Protein AF-A0A178GDH6-F1 (afdb_monomer)

Foldseek 3Di:
DQQVVVLVVQCVQPVPDPFFPDWADDPSAWTWTWGHDQVATWIWTQGPQRWTKIAGPDVVNVVLLCVVLVHDDDNIGTQDGPLDGPDDSFDDPDSPDSNRVVVRVVCSSCVCVPPPVNVVVSVVVVVVVVVVVVLVVLLVVLLVVVCVLPVQAEDDLVRLLVCCQVVVAAEFEDDLQLLCLQQHQQHDPFAHHDPVLNVLSLCLQADAPRHAYAYADCPVVDPVSSVRRSVRVVRNSVSRNYNHHYHNCLQALVVCVVQPVVSLVSLCSRAAQFEEEEEEEDPDPPDCPQPSNVRHNYYHYDHAHRGNRLVCLVVSLVVVVPDPRGQEYEYAYGSSLSSSSVVCVVVVHRYYDNHNNRQSCCCNPVVDDGPVPDDD

Mean predicted aligned error: 9.51 Å

Secondary structure (DSSP, 8-state):
--HHHHHHHHHHHHTTSTTEEEEEEETTTEEEEEEEETTEEEEEEEETT--EEEEESSHHHHHHHHHHHT----SEEEEEETTEES-SS---S--S-HHHHHHHHHHHHHHGGGSHHHHHHHHHHHHHHHHHHHHHHHHHHHHHHHHHHHTTTBPPHHHHHHHHHHTT--EEE--HHHHHHHH-TT-BTTB---HHHHHHHHHHHH--SS-EEEE----TT-HHHHHHHHHHHHHHGGG---SSBEEGGGGSHHHHHHHTHHHHHHHHHHSTT-EEEEEEETT-S--TTSGGGTT-SEEEEEEE-SS-GGGGHHHHHHHHHT--S-SEEEEE-HHHHHHHHHHHHHTT--EEE-TTHHHHHHHHHH-PPPGGGS--

Nearest PDB structures (foldseek):
  4pfx-assembly1_A  TM=8.414E-01  e=1.082E-17  Streptococcus parasanguinis FW213
  5v4a-assembly1_B  TM=9.042E-01  e=2.012E-16  Streptococcus sanguinis SK36
  4phs-assembly1_A  TM=8.374E-01  e=4.401E-17  Streptococcus parasanguinis FW213
  3o1h-assembly1_B  TM=3.638E-01  e=5.618E-02  Vibrio parahaemolyticus
  7jj8-assembly4_D  TM=2.159E-01  e=6.695E-02  Streptococcus pneumoniae R6

Radius of gyration: 34.34 Å; Cα contacts (8 Å, |Δi|>4): 613; chains: 1; bounding box: 70×34×91 Å

Solvent-accessible surface area (backbone atoms only — not comparable to full-atom values): 20374 Å² total; per-residue (Å²): 92,56,60,71,60,49,37,52,52,49,38,76,72,44,53,84,42,96,41,38,76,48,62,48,74,47,94,89,60,28,31,33,39,33,36,49,54,93,80,39,32,34,29,44,34,32,32,49,83,66,30,34,26,45,32,48,73,42,66,68,30,44,53,52,50,28,62,73,61,73,49,92,77,60,62,67,34,74,40,32,46,92,83,38,71,70,52,86,84,63,79,79,91,57,70,85,46,70,68,58,36,51,51,48,51,51,52,60,73,46,52,61,66,74,35,68,71,50,46,51,53,54,50,50,54,53,51,52,50,51,52,50,55,51,52,52,49,52,47,48,54,45,51,50,52,47,48,68,74,34,65,93,30,55,37,51,57,67,55,28,52,50,46,37,46,80,66,61,42,24,29,27,48,33,54,72,51,36,49,34,29,46,69,43,84,72,18,38,103,51,32,68,53,48,73,66,59,17,50,51,48,38,46,58,40,33,54,80,76,76,60,41,40,16,39,61,70,79,51,84,86,39,70,67,44,61,64,42,44,72,69,45,46,85,64,46,55,86,34,60,57,49,79,52,29,28,32,37,44,62,30,34,44,65,38,39,73,76,46,42,69,58,46,54,51,54,56,36,65,64,41,54,70,30,30,32,34,42,35,31,24,58,92,51,87,84,54,68,88,41,79,78,47,70,52,44,65,45,79,47,80,46,76,44,52,71,52,46,40,55,83,46,45,70,62,51,49,52,56,57,70,70,57,75,89,62,63,36,36,42,24,35,44,65,61,39,18,26,52,49,16,52,53,36,40,75,70,78,36,43,14,35,37,42,56,49,34,69,42,17,48,36,24,70,78,65,70,42,70,52,61,88,77,50,86,132

pLDDT: mean 93.4, std 6.32, range [63.69, 98.88]

Structure (mmCIF, N/CA/C/O backbone):
data_AF-A0A178GDH6-F1
#
_entry.id   AF-A0A178GDH6-F1
#
loop_
_atom_site.group_PDB
_atom_site.id
_atom_site.type_symbol
_atom_site.label_atom_id
_atom_site.label_alt_id
_atom_site.label_comp_id
_atom_site.label_asym_id
_atom_site.label_entity_id
_atom_site.label_seq_id
_atom_site.pdbx_PDB_ins_code
_atom_site.Cartn_x
_atom_site.Cartn_y
_atom_site.Cartn_z
_atom_site.occupancy
_atom_site.B_iso_or_equiv
_atom_site.auth_seq_id
_atom_site.auth_comp_id
_atom_site.auth_asym_id
_atom_site.auth_atom_id
_atom_site.pdbx_PDB_model_num
ATOM 1 N N . MET A 1 1 ? 43.695 10.644 -51.917 1.00 83.19 1 MET A N 1
ATOM 2 C CA . MET A 1 1 ? 42.516 11.475 -52.268 1.00 83.19 1 MET A CA 1
ATOM 3 C C . MET A 1 1 ? 42.213 12.317 -51.049 1.00 83.19 1 MET A C 1
ATOM 5 O O . MET A 1 1 ? 42.204 11.737 -49.969 1.00 83.19 1 MET A O 1
ATOM 9 N N . LYS A 1 2 ? 42.052 13.639 -51.182 1.00 92.00 2 LYS A N 1
ATOM 10 C CA . LYS A 1 2 ? 41.842 14.500 -50.004 1.00 92.00 2 LYS A CA 1
ATOM 11 C C . LYS A 1 2 ? 40.529 14.129 -49.306 1.00 92.00 2 LYS A C 1
ATOM 13 O O . LYS A 1 2 ? 39.570 13.761 -49.988 1.00 92.00 2 LYS A O 1
ATOM 18 N N . LEU A 1 3 ? 40.452 14.264 -47.979 1.00 90.62 3 LEU A N 1
ATOM 19 C CA . LEU A 1 3 ? 39.237 13.917 -47.217 1.00 90.62 3 LEU A CA 1
ATOM 20 C C . LEU A 1 3 ? 37.963 14.591 -47.744 1.00 90.62 3 LEU A C 1
ATOM 22 O O . LEU A 1 3 ? 36.940 13.929 -47.869 1.00 90.62 3 LEU A O 1
ATOM 26 N N . ASN A 1 4 ? 38.022 15.870 -48.122 1.00 91.25 4 ASN A N 1
ATOM 27 C CA . ASN A 1 4 ? 36.855 16.588 -48.654 1.00 91.25 4 ASN A CA 1
ATOM 28 C C . ASN A 1 4 ? 36.371 16.029 -50.004 1.00 91.25 4 ASN A C 1
ATOM 30 O O . ASN A 1 4 ? 35.171 15.978 -50.267 1.00 91.25 4 ASN A O 1
ATOM 34 N N . GLU A 1 5 ? 37.295 15.587 -50.861 1.00 92.75 5 GLU A N 1
ATOM 35 C CA . GLU A 1 5 ? 36.959 14.950 -52.142 1.00 92.75 5 GLU A CA 1
ATOM 36 C C . GLU A 1 5 ? 36.322 13.577 -51.905 1.00 92.75 5 GLU A C 1
ATOM 38 O O . GLU A 1 5 ? 35.316 13.238 -52.526 1.00 92.75 5 GLU A O 1
ATOM 43 N N . MET A 1 6 ? 36.870 12.818 -50.953 1.00 94.00 6 MET A N 1
ATOM 44 C CA . MET A 1 6 ? 36.347 11.520 -50.532 1.00 94.00 6 MET A CA 1
ATOM 45 C C . MET A 1 6 ? 34.960 11.631 -49.913 1.00 94.00 6 MET A C 1
ATOM 47 O O . MET A 1 6 ? 34.071 10.863 -50.264 1.00 94.00 6 MET A O 1
ATOM 51 N N . HIS A 1 7 ? 34.760 12.609 -49.032 1.00 95.31 7 HIS A N 1
ATOM 52 C CA . HIS A 1 7 ? 33.477 12.879 -48.399 1.00 95.31 7 HIS A CA 1
ATOM 53 C C . HIS A 1 7 ? 32.418 13.184 -49.448 1.00 95.31 7 HIS A C 1
ATOM 55 O O . HIS A 1 7 ? 31.399 12.503 -49.484 1.00 95.31 7 HIS A O 1
ATOM 61 N N . ARG A 1 8 ? 32.704 14.101 -50.380 1.00 94.12 8 ARG A N 1
ATOM 62 C CA . ARG A 1 8 ? 31.786 14.428 -51.476 1.00 94.12 8 ARG A CA 1
ATOM 63 C C . ARG A 1 8 ? 31.473 13.213 -52.354 1.00 94.12 8 ARG A C 1
ATOM 65 O O . ARG A 1 8 ? 30.314 13.019 -52.716 1.00 94.12 8 ARG A O 1
ATOM 72 N N . LEU A 1 9 ? 32.477 12.395 -52.683 1.00 94.81 9 LEU A N 1
ATOM 73 C CA . LEU A 1 9 ? 32.305 11.176 -53.478 1.00 94.81 9 LEU A CA 1
ATOM 74 C C . LEU A 1 9 ? 31.384 10.169 -52.775 1.00 94.81 9 LEU A C 1
ATOM 76 O O . LEU A 1 9 ? 30.408 9.715 -53.372 1.00 94.81 9 LEU A O 1
ATOM 80 N N . LEU A 1 10 ? 31.681 9.826 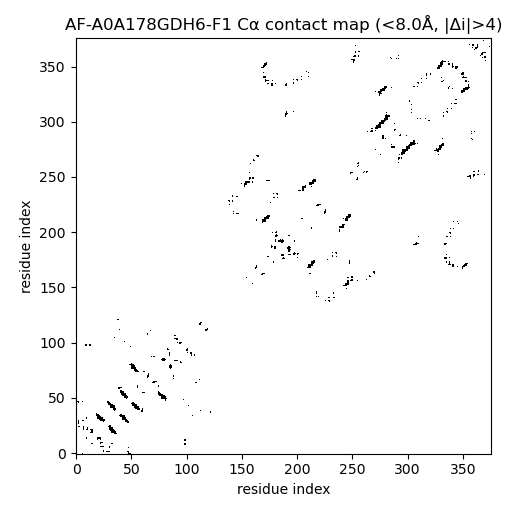-51.520 1.00 94.81 10 LEU A N 1
ATOM 81 C CA . LEU A 1 10 ? 30.911 8.843 -50.756 1.00 94.81 10 LEU A CA 1
ATOM 82 C C . LEU A 1 10 ? 29.506 9.360 -50.446 1.00 94.81 10 LEU A C 1
ATOM 84 O O . LEU A 1 10 ? 28.534 8.629 -50.607 1.00 94.81 10 LEU A O 1
ATOM 88 N N . GLN A 1 11 ? 29.372 10.633 -50.079 1.00 94.75 11 GLN A N 1
ATOM 89 C CA . GLN A 1 11 ? 28.084 11.243 -49.773 1.00 94.75 11 GLN A CA 1
ATOM 90 C C . GLN A 1 11 ? 27.156 11.248 -50.995 1.00 94.75 11 GLN A C 1
ATOM 92 O O . GLN A 1 11 ? 25.987 10.891 -50.874 1.00 94.75 11 GLN A O 1
ATOM 97 N N . LEU A 1 12 ? 27.664 11.605 -52.180 1.00 94.50 12 LEU A N 1
ATOM 98 C CA . LEU A 1 12 ? 26.853 11.671 -53.399 1.00 94.50 12 LEU A CA 1
ATOM 99 C C . LEU A 1 12 ? 26.368 10.290 -53.867 1.00 94.50 12 LEU A C 1
ATOM 101 O O . LEU A 1 12 ? 25.270 10.190 -54.414 1.00 94.50 12 LEU A O 1
ATOM 105 N N . ASN A 1 13 ? 27.168 9.244 -53.643 1.00 94.56 13 ASN A N 1
ATOM 106 C CA . ASN A 1 13 ? 26.881 7.899 -54.143 1.00 94.56 13 ASN A CA 1
ATOM 107 C C . ASN A 1 13 ? 26.183 6.980 -53.131 1.00 94.56 13 ASN A C 1
ATOM 109 O O . ASN A 1 13 ? 25.412 6.125 -53.557 1.00 94.56 13 ASN A O 1
ATOM 113 N N . LEU A 1 14 ? 26.441 7.134 -51.828 1.00 92.94 14 LEU A N 1
ATOM 114 C CA . LEU A 1 14 ? 25.989 6.185 -50.801 1.00 92.94 14 LEU A CA 1
ATOM 115 C C . LEU A 1 14 ? 24.865 6.725 -49.913 1.00 92.94 14 LEU A C 1
ATOM 117 O O . LEU A 1 14 ? 24.051 5.946 -49.438 1.00 92.94 14 LEU A O 1
ATOM 121 N N . LEU A 1 15 ? 24.760 8.042 -49.690 1.00 90.12 15 LEU A N 1
ATOM 122 C CA . LEU A 1 15 ? 23.808 8.593 -48.706 1.00 90.12 15 LEU A CA 1
ATOM 123 C C . LEU A 1 15 ? 22.332 8.287 -49.030 1.00 90.12 15 LEU A C 1
ATOM 125 O O . LEU A 1 15 ? 21.486 8.336 -48.147 1.00 90.12 15 LEU A O 1
ATOM 129 N N . LYS A 1 16 ? 22.012 7.989 -50.294 1.00 87.31 16 LYS A N 1
ATOM 130 C CA . LYS A 1 16 ? 20.648 7.645 -50.730 1.00 87.31 16 LYS A CA 1
ATOM 131 C C . LYS A 1 16 ? 20.284 6.173 -50.503 1.00 87.31 16 LYS A C 1
ATOM 133 O O . LYS A 1 16 ? 19.148 5.793 -50.774 1.00 87.31 16 LYS A O 1
ATOM 138 N N . GLU A 1 17 ? 21.225 5.341 -50.068 1.00 88.38 17 GLU A N 1
ATOM 139 C CA . GLU A 1 17 ? 20.984 3.919 -49.833 1.00 88.38 17 GLU A CA 1
ATOM 140 C C . GLU A 1 17 ? 20.248 3.687 -48.504 1.00 88.38 17 GLU A C 1
ATOM 142 O O . GLU A 1 17 ? 20.480 4.379 -47.516 1.00 88.38 17 GLU A O 1
ATOM 147 N N . GLN A 1 18 ? 19.360 2.686 -48.474 1.00 80.25 18 GLN A N 1
ATOM 148 C CA . GLN A 1 18 ? 18.352 2.479 -47.420 1.00 80.25 18 GLN A CA 1
ATOM 149 C C . GLN A 1 18 ? 18.915 2.360 -45.991 1.00 80.25 18 GLN A C 1
ATOM 151 O O . GLN A 1 18 ? 18.215 2.677 -45.032 1.00 80.25 18 GLN A O 1
ATOM 156 N N . PHE A 1 19 ? 20.154 1.888 -45.837 1.00 87.00 19 PHE A N 1
ATOM 157 C CA . PHE A 1 19 ? 20.763 1.596 -44.534 1.00 87.00 19 PHE A CA 1
ATOM 158 C C . PHE A 1 19 ? 21.850 2.596 -44.137 1.00 87.00 19 PHE A C 1
ATOM 160 O O . PHE A 1 19 ? 22.451 2.443 -43.075 1.00 87.00 19 PHE A O 1
ATOM 167 N N . ILE A 1 20 ? 22.120 3.606 -44.968 1.00 91.75 20 ILE A N 1
ATOM 168 C CA . ILE A 1 20 ? 23.120 4.632 -44.677 1.00 91.75 20 ILE A CA 1
ATOM 169 C C . ILE A 1 20 ? 22.462 5.750 -43.872 1.00 91.75 20 ILE A C 1
ATOM 171 O O . ILE A 1 20 ? 21.622 6.488 -44.373 1.00 91.75 20 ILE A O 1
ATOM 175 N N . GLU A 1 21 ? 22.861 5.889 -42.609 1.00 92.62 21 GLU A N 1
ATOM 176 C CA . GLU A 1 21 ? 22.340 6.933 -41.722 1.00 92.62 21 GLU A CA 1
ATOM 177 C C . GLU A 1 21 ? 23.037 8.274 -41.990 1.00 92.62 21 GLU A C 1
ATOM 179 O O . GLU A 1 21 ? 22.385 9.316 -42.053 1.00 92.62 21 GLU A O 1
ATOM 184 N N . LYS A 1 22 ? 24.374 8.258 -42.129 1.00 93.75 22 LYS A N 1
ATOM 185 C CA . LYS A 1 22 ? 25.209 9.460 -42.302 1.00 93.75 22 LYS A CA 1
ATOM 186 C C . LYS A 1 22 ? 26.495 9.168 -43.069 1.00 93.75 22 LYS A C 1
ATOM 188 O O . LYS A 1 22 ? 27.050 8.076 -42.969 1.00 93.75 22 LYS A O 1
ATOM 193 N N . VAL A 1 23 ? 27.005 10.190 -43.758 1.00 95.44 23 VAL A N 1
ATOM 194 C CA . VAL A 1 23 ? 28.357 10.218 -44.337 1.00 95.44 23 VAL A CA 1
ATOM 195 C C . VAL A 1 23 ? 29.007 11.550 -43.975 1.00 95.44 23 VAL A C 1
ATOM 197 O O . VAL A 1 23 ? 28.585 12.597 -44.468 1.00 95.44 23 VAL A O 1
ATOM 200 N N . G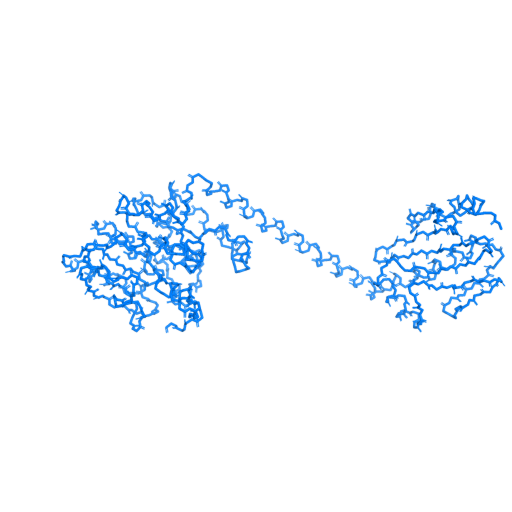LU A 1 24 ? 30.016 11.533 -43.107 1.00 95.12 24 GLU A N 1
ATOM 201 C CA . GLU A 1 24 ? 30.625 12.748 -42.549 1.00 95.12 24 GLU A CA 1
ATOM 202 C C . GLU A 1 24 ? 32.132 12.585 -42.320 1.00 95.12 24 GLU A C 1
ATOM 204 O O . GLU A 1 24 ? 32.664 11.476 -42.265 1.00 95.12 24 GLU A O 1
ATOM 209 N N . ILE A 1 25 ? 32.830 13.712 -42.174 1.00 93.69 25 ILE A N 1
ATOM 210 C CA . ILE A 1 25 ? 34.247 13.743 -41.801 1.00 93.69 25 ILE A CA 1
ATOM 211 C C . ILE A 1 25 ? 34.352 13.721 -40.276 1.00 93.69 25 ILE A C 1
ATOM 213 O O . ILE A 1 25 ? 33.777 14.568 -39.595 1.00 93.69 25 ILE A O 1
ATOM 217 N N . TYR A 1 26 ? 35.132 12.789 -39.732 1.00 90.19 26 TYR A N 1
ATOM 218 C CA . TYR A 1 26 ? 35.420 12.709 -38.303 1.00 90.19 26 TYR A CA 1
ATOM 219 C C . TYR A 1 26 ? 36.870 13.086 -38.016 1.00 90.19 26 TYR A C 1
ATOM 221 O O . TYR A 1 26 ? 37.798 12.545 -38.621 1.00 90.19 26 TYR A O 1
ATOM 229 N N . ARG A 1 27 ? 37.050 14.036 -37.086 1.00 86.19 27 ARG A N 1
ATOM 230 C CA . ARG A 1 27 ? 38.348 14.543 -36.592 1.00 86.19 27 ARG A CA 1
ATOM 231 C C . ARG A 1 27 ? 39.343 14.978 -37.676 1.00 86.19 27 ARG A C 1
ATOM 233 O O . ARG A 1 27 ? 40.526 15.093 -37.395 1.00 86.19 27 ARG A O 1
ATOM 240 N N . ASN A 1 28 ? 38.867 15.252 -38.892 1.00 85.88 28 ASN A N 1
ATOM 241 C CA . ASN A 1 28 ? 39.716 15.518 -40.054 1.00 85.88 28 ASN A CA 1
ATOM 242 C C . ASN A 1 28 ? 40.726 14.383 -40.343 1.00 85.88 28 ASN A C 1
ATOM 244 O O . ASN A 1 28 ? 41.808 14.629 -40.866 1.00 85.88 28 ASN A O 1
ATOM 248 N N . GLU A 1 29 ? 40.369 13.143 -39.992 1.00 88.38 29 GLU A N 1
ATOM 249 C CA . GLU A 1 29 ? 41.208 11.948 -40.168 1.00 88.38 29 GLU A CA 1
ATOM 250 C C . GLU A 1 29 ? 40.573 10.936 -41.126 1.00 88.38 29 GLU A C 1
ATOM 252 O O . GLU A 1 29 ? 41.266 10.301 -41.925 1.00 88.38 29 GLU A O 1
ATOM 257 N N . VAL A 1 30 ? 39.248 10.779 -41.051 1.00 93.69 30 VAL A N 1
ATOM 258 C CA . VAL A 1 30 ? 38.489 9.792 -41.827 1.00 93.69 30 VAL A CA 1
ATOM 259 C C . VAL A 1 30 ? 37.151 10.358 -42.285 1.00 93.69 30 VAL A C 1
ATOM 261 O O . VAL A 1 30 ? 36.562 11.212 -41.622 1.00 93.69 30 VAL A O 1
ATOM 264 N N . VAL A 1 31 ? 36.645 9.840 -43.399 1.00 95.06 31 VAL A N 1
ATOM 265 C CA . VAL A 1 31 ? 35.233 9.920 -43.767 1.00 95.06 31 VAL A CA 1
ATOM 266 C C . VAL A 1 31 ? 34.564 8.661 -43.244 1.00 95.06 31 VAL A C 1
ATOM 268 O O . VAL A 1 31 ? 34.925 7.570 -43.675 1.00 95.06 31 VAL A O 1
ATOM 271 N N . TYR A 1 32 ? 33.609 8.784 -42.330 1.00 94.75 32 TYR A N 1
ATOM 272 C CA . TYR A 1 32 ? 32.854 7.630 -41.859 1.00 94.75 32 TYR A CA 1
ATOM 273 C C . TYR A 1 32 ? 31.521 7.532 -42.595 1.00 94.75 32 TYR A C 1
ATOM 275 O O . TYR A 1 32 ? 30.811 8.523 -42.773 1.00 94.75 32 TYR A O 1
ATOM 283 N N . VAL A 1 33 ? 31.183 6.316 -43.007 1.00 96.50 33 VAL A N 1
ATOM 284 C CA . VAL A 1 33 ? 29.864 5.942 -43.516 1.00 96.50 33 VAL A CA 1
ATOM 285 C C . VAL A 1 33 ? 29.171 5.179 -42.396 1.00 96.50 33 VAL A C 1
ATOM 287 O O . VAL A 1 33 ? 29.598 4.078 -42.068 1.00 96.50 33 VAL A O 1
ATOM 290 N N . ASN A 1 34 ? 28.158 5.766 -41.762 1.00 95.62 34 ASN A N 1
ATOM 291 C CA . ASN A 1 34 ? 27.375 5.118 -40.707 1.00 95.62 34 ASN A CA 1
ATOM 292 C C . ASN A 1 34 ? 26.268 4.261 -41.331 1.00 95.62 34 ASN A C 1
ATOM 294 O O . ASN A 1 34 ? 25.469 4.768 -42.119 1.00 95.62 34 ASN A O 1
ATOM 298 N N . ILE A 1 35 ? 26.184 2.998 -40.919 1.00 95.25 35 ILE A N 1
ATOM 299 C CA . ILE A 1 35 ? 25.193 2.027 -41.381 1.00 95.25 35 ILE A CA 1
ATOM 300 C C . ILE A 1 35 ? 24.319 1.600 -40.208 1.00 95.25 35 ILE A C 1
ATOM 302 O O . ILE A 1 35 ? 24.834 1.120 -39.196 1.00 95.25 35 ILE A O 1
ATOM 306 N N . LYS A 1 36 ? 23.000 1.755 -40.350 1.00 90.56 36 LYS A N 1
ATOM 307 C CA . LYS A 1 36 ? 22.013 1.386 -39.334 1.00 90.56 36 LYS A CA 1
ATOM 308 C C . LYS A 1 36 ? 20.832 0.648 -39.961 1.00 90.56 36 LYS A C 1
ATOM 310 O O . LYS A 1 36 ? 20.120 1.201 -40.797 1.00 90.56 36 LYS A O 1
ATOM 315 N N . LYS A 1 37 ? 20.610 -0.594 -39.529 1.00 85.88 37 LYS A N 1
ATOM 316 C CA . LYS A 1 37 ? 19.481 -1.442 -39.936 1.00 85.88 37 LYS A CA 1
ATOM 317 C C . LYS A 1 37 ? 19.019 -2.260 -38.733 1.00 85.88 37 LYS A C 1
ATOM 319 O O . LYS A 1 37 ? 19.770 -3.102 -38.253 1.00 85.88 37 LYS A O 1
ATOM 324 N N . ASP A 1 38 ? 17.800 -2.011 -38.259 1.00 81.12 38 ASP A N 1
ATOM 325 C CA . ASP A 1 38 ? 17.272 -2.618 -37.029 1.00 81.12 38 ASP A CA 1
ATOM 326 C C . ASP A 1 38 ? 18.256 -2.475 -35.852 1.00 81.12 38 ASP A C 1
ATOM 328 O O . ASP A 1 38 ? 18.561 -1.350 -35.449 1.00 81.12 38 ASP A O 1
ATOM 332 N N . ASP A 1 39 ? 18.773 -3.590 -35.328 1.00 77.19 39 ASP A N 1
ATOM 333 C CA . ASP A 1 39 ? 19.714 -3.609 -34.205 1.00 77.19 39 ASP A CA 1
ATOM 334 C C . ASP A 1 39 ? 21.190 -3.600 -34.657 1.00 77.19 39 ASP A C 1
ATOM 336 O O . ASP A 1 39 ? 22.090 -3.508 -33.815 1.00 77.19 39 ASP A O 1
ATOM 340 N N . ILE A 1 40 ? 21.449 -3.688 -35.972 1.00 86.50 40 ILE A N 1
ATOM 341 C CA . ILE A 1 40 ? 22.787 -3.564 -36.562 1.00 86.50 40 ILE A CA 1
ATOM 342 C C . ILE A 1 40 ? 23.148 -2.087 -36.688 1.00 86.50 40 ILE A C 1
ATOM 344 O O . ILE A 1 40 ? 22.457 -1.303 -37.344 1.00 86.50 40 ILE A O 1
ATOM 348 N N . TYR A 1 41 ? 24.275 -1.722 -36.086 1.00 92.75 41 TYR A N 1
ATOM 349 C CA . TYR A 1 41 ? 24.827 -0.382 -36.108 1.00 92.75 41 TYR A CA 1
ATOM 350 C C . TYR A 1 41 ? 26.362 -0.425 -36.124 1.00 92.75 41 TYR A C 1
ATOM 352 O O . TYR A 1 41 ? 27.023 -0.759 -35.134 1.00 92.75 41 TYR A O 1
ATOM 360 N N . PHE A 1 42 ? 26.940 -0.069 -37.268 1.00 95.19 42 PHE A N 1
ATOM 361 C CA . PHE A 1 42 ? 28.385 0.018 -37.474 1.00 95.19 42 PHE A CA 1
ATOM 362 C C . PHE A 1 42 ? 28.724 1.163 -38.433 1.00 95.19 42 PHE A C 1
ATOM 364 O O . PHE A 1 42 ? 27.845 1.824 -38.980 1.00 95.19 42 PHE A O 1
ATOM 371 N N . ALA A 1 43 ? 30.008 1.429 -38.617 1.00 96.81 43 ALA A N 1
ATOM 372 C CA . ALA A 1 43 ? 30.521 2.400 -39.559 1.00 96.81 43 ALA A CA 1
ATOM 373 C C . ALA A 1 43 ? 31.686 1.823 -40.358 1.00 96.81 43 ALA A C 1
ATOM 375 O O . ALA A 1 43 ? 32.404 0.938 -39.887 1.00 96.81 43 ALA A O 1
ATOM 376 N N . LEU A 1 44 ? 31.877 2.360 -41.558 1.00 97.38 44 LEU A N 1
ATOM 377 C CA . LEU A 1 44 ? 33.077 2.166 -42.356 1.00 97.38 44 LEU A CA 1
ATOM 378 C C . LEU A 1 44 ? 33.844 3.488 -42.387 1.00 97.38 44 LEU A C 1
ATOM 380 O O . LEU A 1 44 ? 33.426 4.432 -43.058 1.00 97.38 44 LEU A O 1
ATOM 384 N N . ASP A 1 45 ? 34.940 3.566 -41.632 1.00 96.81 45 ASP A N 1
ATOM 385 C CA . ASP A 1 45 ? 35.841 4.722 -41.647 1.00 96.81 45 ASP A CA 1
ATOM 386 C C . ASP A 1 45 ? 36.809 4.581 -42.825 1.00 96.81 45 ASP A C 1
ATOM 388 O O . ASP A 1 45 ? 37.517 3.579 -42.922 1.00 96.81 45 ASP A O 1
ATOM 392 N N . VAL A 1 46 ? 36.892 5.599 -43.679 1.00 96.38 46 VAL A N 1
ATOM 393 C CA . VAL A 1 46 ? 37.782 5.637 -44.843 1.00 96.38 46 VAL A CA 1
ATOM 394 C C . VAL A 1 46 ? 38.762 6.799 -44.713 1.00 96.38 46 VAL A C 1
ATOM 396 O O . VAL A 1 46 ? 38.351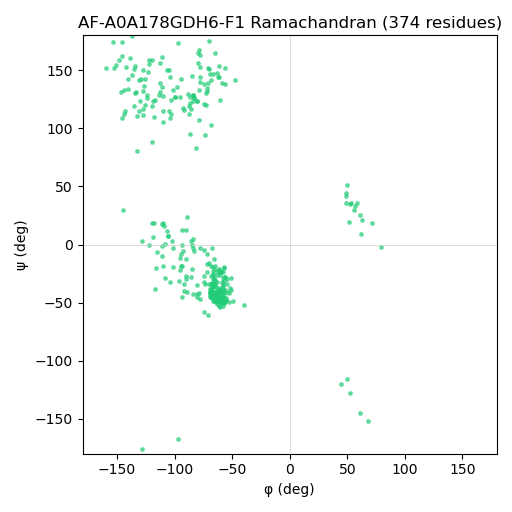 7.949 -44.568 1.00 96.38 46 VAL A O 1
ATOM 399 N N . ASN A 1 47 ? 40.066 6.523 -44.755 1.00 94.44 47 ASN A N 1
ATOM 400 C CA . ASN A 1 47 ? 41.106 7.560 -44.669 1.00 94.44 47 ASN A CA 1
ATOM 401 C C . ASN A 1 47 ? 41.628 7.993 -46.052 1.00 94.44 47 ASN A C 1
ATOM 403 O O . ASN A 1 47 ? 41.329 7.362 -47.061 1.00 94.44 47 ASN A O 1
ATOM 407 N N . GLU A 1 48 ? 42.482 9.023 -46.116 1.00 93.44 48 GLU A N 1
ATOM 408 C CA . GLU A 1 48 ? 43.032 9.571 -47.379 1.00 93.44 48 GLU A CA 1
ATOM 409 C C . GLU A 1 48 ? 43.794 8.568 -48.260 1.00 93.44 48 GLU A C 1
ATOM 411 O O . GLU A 1 48 ? 43.892 8.757 -49.483 1.00 93.44 48 GLU A O 1
ATOM 416 N N . LYS A 1 49 ? 44.306 7.495 -47.641 1.00 92.94 49 LYS A N 1
ATOM 417 C CA . LYS A 1 49 ? 44.992 6.369 -48.291 1.00 92.94 49 LYS A CA 1
ATOM 418 C C . LYS A 1 49 ? 44.020 5.303 -48.818 1.00 92.94 49 LYS A C 1
ATOM 420 O O . LYS A 1 49 ? 44.474 4.288 -49.333 1.00 92.94 49 LYS A O 1
ATOM 425 N N . LYS A 1 50 ? 42.705 5.544 -48.731 1.00 91.94 50 LYS A N 1
ATOM 426 C CA . LYS A 1 50 ? 41.624 4.602 -49.063 1.00 91.94 50 LYS A CA 1
ATOM 427 C C . LYS A 1 50 ? 41.647 3.325 -48.210 1.00 91.94 50 LYS A C 1
ATOM 429 O O . LYS A 1 50 ? 41.164 2.286 -48.648 1.00 91.94 50 LYS A O 1
ATOM 434 N N . GLU A 1 51 ? 42.207 3.384 -47.004 1.00 95.62 51 GLU A N 1
ATOM 435 C CA . GLU A 1 51 ? 42.091 2.277 -46.054 1.00 95.62 51 GLU A CA 1
ATOM 436 C C . GLU A 1 51 ? 40.714 2.313 -45.398 1.00 95.62 51 GLU A C 1
ATOM 438 O O . GLU A 1 51 ? 40.243 3.395 -45.043 1.00 95.62 51 GLU A O 1
ATOM 443 N N . ILE A 1 52 ? 40.105 1.141 -45.209 1.00 97.25 52 ILE A N 1
ATOM 444 C CA . ILE A 1 52 ? 38.769 1.009 -44.619 1.00 97.25 52 ILE A CA 1
ATOM 445 C C . ILE A 1 52 ? 38.878 0.329 -43.259 1.00 97.25 52 ILE A C 1
ATOM 447 O O . ILE A 1 52 ? 39.494 -0.735 -43.130 1.00 97.25 52 ILE A O 1
ATOM 451 N N . PHE A 1 53 ? 38.240 0.920 -42.254 1.00 97.31 53 PHE A N 1
ATOM 452 C CA . PHE A 1 53 ? 38.076 0.331 -40.933 1.00 97.31 53 PHE A CA 1
ATOM 453 C C . PHE A 1 53 ? 36.605 0.029 -40.676 1.00 97.31 53 PHE A C 1
ATOM 455 O O . PHE A 1 53 ? 35.763 0.914 -40.796 1.00 97.31 53 PHE A O 1
ATOM 462 N N . LEU A 1 54 ? 36.315 -1.204 -40.269 1.00 97.00 54 LEU A N 1
ATOM 463 C CA . LEU A 1 54 ? 35.019 -1.582 -39.722 1.00 97.00 54 LEU A CA 1
ATOM 464 C C . LEU A 1 54 ? 34.964 -1.164 -38.254 1.00 97.00 54 LEU A C 1
ATOM 466 O O . LEU A 1 54 ? 35.834 -1.553 -37.471 1.00 97.00 54 LEU A O 1
ATOM 470 N N . VAL A 1 55 ? 33.961 -0.363 -37.900 1.00 96.38 55 VAL A N 1
ATOM 471 C CA . VAL A 1 55 ? 33.789 0.213 -36.563 1.00 96.38 55 VAL A CA 1
ATOM 472 C C . VAL A 1 55 ? 32.394 -0.086 -36.030 1.00 96.38 55 VAL A C 1
ATOM 474 O O . VAL A 1 55 ? 31.411 0.465 -36.511 1.00 96.38 55 VAL A O 1
ATOM 477 N N . PHE A 1 56 ? 32.279 -0.916 -35.002 1.00 95.25 56 PHE A N 1
ATOM 478 C CA . PHE A 1 56 ? 30.997 -1.231 -34.373 1.00 95.25 56 PHE A CA 1
ATOM 479 C C . PHE A 1 56 ? 30.556 -0.117 -33.426 1.00 95.25 56 PHE A C 1
ATOM 481 O O . PHE A 1 56 ? 31.339 0.363 -32.606 1.00 95.25 56 PHE A O 1
ATOM 488 N N . ARG A 1 57 ? 29.290 0.296 -33.535 1.00 93.69 57 ARG A N 1
ATOM 489 C CA . ARG A 1 57 ? 28.708 1.372 -32.716 1.00 93.69 57 ARG A CA 1
ATOM 490 C C . ARG A 1 57 ? 27.961 0.851 -31.485 1.00 93.69 57 ARG A C 1
ATOM 492 O O . ARG A 1 57 ? 27.604 1.650 -30.625 1.00 93.69 57 ARG A O 1
ATOM 499 N N . ASN A 1 58 ? 27.714 -0.456 -31.408 1.00 90.19 58 ASN A N 1
ATOM 500 C CA . ASN A 1 58 ? 27.170 -1.139 -30.239 1.00 90.19 58 ASN A CA 1
ATOM 501 C C . ASN A 1 58 ? 27.722 -2.578 -30.146 1.00 90.19 58 ASN A C 1
ATOM 503 O O . ASN A 1 58 ? 28.166 -3.142 -31.152 1.00 90.19 58 ASN A O 1
ATOM 507 N N . ASP A 1 59 ? 27.680 -3.159 -28.947 1.00 89.12 59 ASP A N 1
ATOM 508 C CA . ASP A 1 59 ? 28.214 -4.503 -28.672 1.00 89.12 59 ASP A CA 1
ATOM 509 C C . ASP A 1 59 ? 27.393 -5.593 -29.363 1.00 89.12 59 ASP A C 1
ATOM 511 O O . ASP A 1 59 ? 27.948 -6.521 -29.938 1.00 89.12 59 ASP A O 1
ATOM 515 N N . ASN A 1 60 ? 26.070 -5.424 -29.427 1.00 85.19 60 ASN A N 1
ATOM 516 C CA . ASN A 1 60 ? 25.175 -6.382 -30.076 1.00 85.19 60 ASN A CA 1
ATOM 517 C C . ASN A 1 60 ? 25.526 -6.605 -31.562 1.00 85.19 60 ASN A C 1
ATOM 519 O O . ASN A 1 60 ? 25.494 -7.728 -32.052 1.00 85.19 60 ASN A O 1
ATOM 523 N N . SER A 1 61 ? 25.884 -5.554 -32.301 1.00 88.75 61 SER A N 1
ATOM 524 C CA . SER A 1 61 ? 26.299 -5.670 -33.708 1.00 88.75 61 SER A CA 1
ATOM 525 C C . SER A 1 61 ? 27.635 -6.381 -33.838 1.00 88.75 61 SER A C 1
ATOM 527 O O . SER A 1 61 ? 27.811 -7.178 -34.756 1.00 88.75 61 SER A O 1
ATOM 529 N N . TRP A 1 62 ? 28.562 -6.088 -32.924 1.00 92.12 62 TRP A N 1
ATOM 530 C CA . TRP A 1 62 ? 29.871 -6.727 -32.877 1.00 92.12 62 TRP A CA 1
ATOM 531 C C . TRP A 1 62 ? 29.744 -8.225 -32.594 1.00 92.12 62 TRP A C 1
ATOM 533 O O . TRP A 1 62 ? 30.279 -9.028 -33.357 1.00 92.12 62 TRP A O 1
ATOM 543 N N . GLU A 1 63 ? 28.976 -8.608 -31.575 1.00 87.50 63 GLU A N 1
ATOM 544 C CA . GLU A 1 63 ? 28.730 -10.009 -31.224 1.00 87.50 63 GLU A CA 1
ATOM 545 C C . GLU A 1 63 ? 28.038 -10.762 -32.362 1.00 87.50 63 GLU A C 1
ATOM 547 O O . GLU A 1 63 ? 28.497 -11.835 -32.753 1.00 87.50 63 GLU A O 1
ATOM 552 N N . ASN A 1 64 ? 26.973 -10.192 -32.941 1.00 83.19 64 ASN A N 1
ATOM 553 C CA . ASN A 1 64 ? 26.217 -10.848 -34.010 1.00 83.19 64 ASN A CA 1
ATOM 554 C C . ASN A 1 64 ? 27.066 -11.066 -35.271 1.00 83.19 64 ASN A C 1
ATOM 556 O O . ASN A 1 64 ? 27.026 -12.154 -35.846 1.00 83.19 64 ASN A O 1
ATOM 560 N N . ILE A 1 65 ? 27.860 -10.070 -35.685 1.00 86.88 65 ILE A N 1
ATOM 561 C CA . ILE A 1 65 ? 28.734 -10.191 -36.862 1.00 86.88 65 ILE A CA 1
ATOM 562 C C . ILE A 1 65 ? 29.883 -11.169 -36.585 1.00 86.88 65 ILE A C 1
ATOM 564 O O . ILE A 1 65 ? 30.120 -12.055 -37.404 1.00 86.88 65 ILE A O 1
ATOM 568 N N . CYS A 1 66 ? 30.545 -11.089 -35.425 1.00 88.62 66 CYS A N 1
ATOM 569 C CA . CYS A 1 66 ? 31.599 -12.043 -35.061 1.00 88.62 66 CYS A CA 1
ATOM 570 C C . CYS A 1 66 ? 31.073 -13.482 -34.992 1.00 88.62 66 CYS A C 1
ATOM 572 O O . CYS A 1 66 ? 31.729 -14.401 -35.479 1.00 88.62 66 CYS A O 1
ATOM 574 N N . GLN A 1 67 ? 29.876 -13.684 -34.432 1.00 85.19 67 GLN A N 1
ATOM 575 C CA . GLN A 1 67 ? 29.241 -14.996 -34.355 1.00 85.19 67 GLN A CA 1
ATOM 576 C C . GLN A 1 67 ? 28.860 -15.524 -35.742 1.00 85.19 67 GLN A C 1
ATOM 578 O O . GLN A 1 67 ? 29.120 -16.688 -36.036 1.00 85.19 67 GLN A O 1
ATOM 583 N N . HIS A 1 68 ? 28.248 -14.693 -36.590 1.00 84.94 68 HIS A N 1
ATOM 584 C CA . HIS A 1 68 ? 27.793 -15.114 -37.914 1.00 84.94 68 HIS A CA 1
ATOM 585 C C . HIS A 1 68 ? 28.957 -15.509 -38.827 1.00 84.94 68 HIS A C 1
ATOM 587 O O . HIS A 1 68 ? 28.928 -16.574 -39.438 1.00 84.94 68 HIS A O 1
ATOM 593 N N . PHE A 1 69 ? 29.989 -14.667 -38.886 1.00 87.19 69 PHE A N 1
ATOM 594 C CA . PHE A 1 69 ? 31.165 -14.896 -39.724 1.00 87.19 69 PHE A CA 1
ATOM 595 C C . PHE A 1 69 ? 32.225 -15.782 -39.057 1.00 87.19 69 PHE A C 1
ATOM 597 O O . PHE A 1 69 ? 33.261 -16.047 -39.661 1.00 87.19 69 PHE A O 1
ATOM 604 N N . ASN A 1 70 ? 31.988 -16.229 -37.817 1.00 87.44 70 ASN A N 1
ATOM 605 C CA . ASN A 1 70 ? 32.950 -16.965 -36.994 1.00 87.44 70 ASN A CA 1
ATOM 606 C C . ASN A 1 70 ? 34.335 -16.283 -36.950 1.00 87.44 70 ASN A C 1
ATOM 608 O O . ASN A 1 70 ? 35.375 -16.927 -37.098 1.00 87.44 70 ASN A O 1
ATOM 612 N N . CYS A 1 71 ? 34.349 -14.959 -36.771 1.00 87.44 71 CYS A N 1
ATOM 613 C CA . CYS A 1 71 ? 35.561 -14.145 -36.814 1.00 87.44 71 CYS A CA 1
ATOM 614 C C . CYS A 1 71 ? 35.904 -13.538 -35.444 1.00 87.44 71 CYS A C 1
ATOM 616 O O . CYS A 1 71 ? 35.054 -13.376 -34.569 1.00 87.44 71 CYS A O 1
ATOM 618 N N . LYS A 1 72 ? 37.187 -13.215 -35.242 1.00 91.19 72 LYS A N 1
ATOM 619 C CA . LYS A 1 72 ? 37.703 -12.586 -34.016 1.00 91.19 72 LYS A CA 1
ATOM 620 C C . LYS A 1 72 ? 38.323 -11.240 -34.358 1.00 91.19 72 LYS A C 1
ATOM 622 O O . LYS A 1 72 ? 39.515 -11.151 -34.640 1.00 91.19 72 LYS A O 1
ATOM 627 N N . ILE A 1 73 ? 37.498 -10.200 -34.349 1.00 93.12 73 ILE A N 1
ATOM 628 C CA . ILE A 1 73 ? 37.906 -8.825 -34.651 1.00 93.12 73 ILE A CA 1
ATOM 629 C C . ILE A 1 73 ? 37.586 -7.896 -33.481 1.00 93.12 73 ILE A C 1
ATOM 631 O O . ILE A 1 73 ? 36.682 -8.161 -32.694 1.00 93.12 73 ILE A O 1
ATOM 635 N N . ASN A 1 74 ? 38.315 -6.788 -33.370 1.00 94.94 74 ASN A N 1
ATOM 636 C CA . ASN A 1 74 ? 38.029 -5.754 -32.375 1.00 94.94 74 ASN A CA 1
ATOM 637 C C . ASN A 1 74 ? 36.877 -4.851 -32.842 1.00 94.94 74 ASN A C 1
ATOM 639 O O . ASN A 1 74 ? 36.593 -4.768 -34.041 1.00 94.94 74 ASN A O 1
ATOM 643 N N . HIS A 1 75 ? 36.307 -4.074 -31.912 1.00 93.94 75 HIS A N 1
ATOM 644 C CA . HIS A 1 75 ? 35.298 -3.041 -32.201 1.00 93.94 75 HIS A CA 1
ATOM 645 C C . HIS A 1 75 ? 35.702 -2.067 -33.313 1.00 93.94 75 HIS A C 1
ATOM 647 O O . HIS A 1 75 ? 34.836 -1.546 -34.005 1.00 93.94 75 HIS A O 1
ATOM 653 N N . LYS A 1 76 ? 37.005 -1.822 -33.493 1.00 96.00 76 LYS A N 1
ATOM 654 C CA . LYS A 1 76 ? 37.566 -1.114 -34.645 1.00 96.00 76 LYS A CA 1
ATOM 655 C C . LYS A 1 76 ? 38.677 -1.954 -35.258 1.00 96.00 76 LYS A C 1
ATOM 657 O O . LYS A 1 76 ? 39.698 -2.188 -34.616 1.00 96.00 76 LYS A O 1
ATOM 662 N N . THR A 1 77 ? 38.487 -2.373 -36.504 1.00 97.00 77 THR A N 1
ATOM 663 C CA . THR A 1 77 ? 39.423 -3.247 -37.222 1.00 97.00 77 THR A CA 1
ATOM 664 C C . THR A 1 77 ? 39.653 -2.720 -38.628 1.00 97.00 77 THR A C 1
ATOM 666 O O . THR A 1 77 ? 38.701 -2.416 -39.341 1.00 97.00 77 THR A O 1
ATOM 669 N N . LYS A 1 78 ? 40.917 -2.597 -39.045 1.00 97.31 78 LYS A N 1
ATOM 670 C CA . LYS A 1 78 ? 41.248 -2.280 -40.439 1.00 97.31 78 LYS A CA 1
ATOM 671 C C . LYS A 1 78 ? 40.966 -3.516 -41.291 1.00 97.31 78 LYS A C 1
ATOM 673 O O . LYS A 1 78 ? 41.567 -4.555 -41.047 1.00 97.31 78 LYS A O 1
ATOM 678 N N . ILE A 1 79 ? 40.080 -3.396 -42.272 1.00 96.31 79 ILE A N 1
ATOM 679 C CA . ILE A 1 79 ? 39.634 -4.526 -43.098 1.00 96.31 79 ILE A CA 1
ATOM 680 C C . ILE A 1 79 ? 40.133 -4.447 -44.542 1.00 96.31 79 ILE A C 1
ATOM 682 O O . ILE A 1 79 ? 40.161 -5.467 -45.221 1.00 96.31 79 ILE A O 1
ATOM 686 N N . PHE A 1 80 ? 40.563 -3.271 -45.010 1.00 96.25 80 PHE A N 1
ATOM 687 C CA . PHE A 1 80 ? 41.056 -3.075 -46.375 1.00 96.25 80 PHE A CA 1
ATOM 688 C C . PHE A 1 80 ? 42.211 -2.066 -46.411 1.00 96.25 80 PHE A C 1
ATOM 690 O O . PHE A 1 80 ? 42.122 -0.998 -45.800 1.00 96.25 80 PHE A O 1
ATOM 697 N N . SER A 1 81 ? 43.294 -2.397 -47.120 1.00 94.75 81 SER A N 1
ATOM 698 C CA . SER A 1 81 ? 44.450 -1.519 -47.366 1.00 94.75 81 SER A CA 1
ATOM 699 C C . SER A 1 81 ? 45.239 -2.004 -48.586 1.00 94.75 81 SER A C 1
ATOM 701 O O . SER A 1 81 ? 45.234 -3.193 -48.883 1.00 94.75 81 SER A O 1
ATOM 703 N N . ASN A 1 82 ? 45.922 -1.103 -49.300 1.00 90.00 82 ASN A N 1
ATOM 704 C CA . ASN A 1 82 ? 46.777 -1.432 -50.455 1.00 90.00 82 ASN A CA 1
ATOM 705 C C . ASN A 1 82 ? 46.111 -2.347 -51.504 1.00 90.00 82 ASN A C 1
ATOM 707 O O . ASN A 1 82 ? 46.734 -3.267 -52.027 1.00 90.00 82 ASN A O 1
ATOM 711 N N . ASN A 1 83 ? 44.836 -2.092 -51.809 1.00 86.75 83 ASN A N 1
ATOM 712 C CA . ASN A 1 83 ? 44.029 -2.895 -52.733 1.00 86.75 83 ASN A CA 1
ATOM 713 C C . ASN A 1 83 ? 43.801 -4.361 -52.298 1.00 86.75 83 ASN A C 1
ATOM 715 O O . ASN A 1 83 ? 43.516 -5.236 -53.119 1.00 86.75 83 ASN A O 1
ATOM 719 N N . GLN A 1 84 ? 43.944 -4.648 -51.002 1.00 90.44 84 GLN A N 1
ATOM 720 C CA . GLN A 1 84 ? 43.820 -5.981 -50.421 1.00 90.44 84 GLN A CA 1
ATOM 721 C C . GLN A 1 84 ? 42.892 -5.970 -49.202 1.00 90.44 84 GLN A C 1
ATOM 723 O O . GLN A 1 84 ? 42.900 -5.043 -48.388 1.00 90.44 84 GLN A O 1
ATOM 728 N N . LEU A 1 85 ? 42.095 -7.032 -49.077 1.00 92.50 85 LEU A N 1
ATOM 729 C CA . LEU A 1 85 ? 41.364 -7.339 -47.851 1.00 92.50 85 LEU A CA 1
ATOM 730 C C . LEU A 1 85 ? 42.342 -7.881 -46.809 1.00 92.50 85 LEU A C 1
ATOM 732 O O . LEU A 1 85 ? 43.213 -8.686 -47.128 1.00 92.50 85 LEU A O 1
ATOM 736 N N . LEU A 1 86 ? 42.174 -7.441 -45.566 1.00 94.62 86 LEU A N 1
ATOM 737 C CA . LEU A 1 86 ? 42.958 -7.889 -44.411 1.00 94.62 86 LEU A CA 1
ATOM 738 C C . LEU A 1 86 ? 42.191 -8.895 -43.541 1.00 94.62 86 LEU A C 1
ATOM 740 O O . LEU A 1 86 ? 42.675 -9.295 -42.487 1.00 94.62 86 LEU A O 1
ATOM 744 N N . VAL A 1 87 ? 40.986 -9.269 -43.971 1.00 92.25 87 VAL A N 1
ATOM 745 C CA . VAL A 1 87 ? 40.103 -10.236 -43.318 1.00 92.25 87 VAL A CA 1
ATOM 746 C C . VAL A 1 87 ? 39.674 -11.300 -44.325 1.00 92.25 87 VAL A C 1
ATOM 748 O O . VAL A 1 87 ? 39.589 -11.024 -45.520 1.00 92.25 87 VAL A O 1
ATOM 751 N N . ASP A 1 88 ? 39.414 -12.505 -43.834 1.00 91.00 88 ASP A N 1
ATOM 752 C CA . ASP A 1 88 ? 39.082 -13.702 -44.616 1.00 91.00 88 ASP A CA 1
ATOM 753 C C . ASP A 1 88 ? 37.572 -13.937 -44.779 1.00 91.00 88 ASP A C 1
ATOM 755 O O . ASP A 1 88 ? 37.153 -14.638 -45.695 1.00 91.00 88 ASP A O 1
ATOM 759 N N . PHE A 1 89 ? 36.750 -13.318 -43.931 1.00 89.06 89 PHE A N 1
ATOM 760 C CA . PHE A 1 89 ? 35.292 -13.464 -43.936 1.00 89.06 89 PHE A CA 1
ATOM 761 C C . PHE A 1 89 ? 34.547 -12.524 -44.905 1.00 89.06 89 PHE A C 1
ATOM 763 O O . PHE A 1 89 ? 33.318 -12.528 -44.934 1.00 89.06 89 PHE A O 1
ATOM 770 N N . LEU A 1 90 ? 35.264 -11.708 -45.686 1.00 91.75 90 LEU A N 1
ATOM 771 C CA . LEU A 1 90 ? 34.704 -10.848 -46.736 1.00 91.75 90 LEU A CA 1
ATOM 772 C C . LEU A 1 90 ? 35.369 -11.163 -48.078 1.00 91.75 90 LEU A C 1
ATOM 774 O O . LEU A 1 90 ? 36.557 -11.473 -48.131 1.00 91.75 90 LEU A O 1
ATOM 778 N N . ALA A 1 91 ? 34.628 -11.001 -49.172 1.00 90.88 91 ALA A N 1
ATOM 779 C CA . ALA A 1 91 ? 35.126 -11.139 -50.537 1.00 90.88 91 ALA A CA 1
ATOM 780 C C . ALA A 1 91 ? 34.823 -9.882 -51.368 1.00 90.88 91 ALA A C 1
ATOM 782 O O . ALA A 1 91 ? 33.766 -9.274 -51.230 1.00 90.88 91 ALA A O 1
ATOM 783 N N . LEU A 1 92 ? 35.743 -9.478 -52.248 1.00 89.56 92 LEU A N 1
ATOM 784 C CA . LEU A 1 92 ? 35.562 -8.329 -53.146 1.00 89.56 92 LEU A CA 1
ATOM 785 C C . LEU A 1 92 ? 35.836 -8.736 -54.595 1.00 89.56 92 LEU A C 1
ATOM 787 O O . LEU A 1 92 ? 36.873 -9.340 -54.878 1.00 89.56 92 LEU A O 1
ATOM 791 N N . SER A 1 93 ? 34.921 -8.362 -55.488 1.00 84.62 93 SER A N 1
ATOM 792 C CA . SER A 1 93 ? 34.989 -8.580 -56.939 1.00 84.62 93 SER A CA 1
ATOM 793 C C . SER A 1 93 ? 35.599 -7.383 -57.680 1.00 84.62 93 SER A C 1
ATOM 795 O O . SER A 1 93 ? 36.506 -7.566 -58.486 1.00 84.62 93 SER A O 1
ATOM 797 N N . ASP A 1 94 ? 35.171 -6.163 -57.343 1.00 78.50 94 ASP A N 1
ATOM 798 C CA . ASP A 1 94 ? 35.792 -4.895 -57.756 1.00 78.50 94 ASP A CA 1
ATOM 799 C C . ASP A 1 94 ? 36.595 -4.316 -56.585 1.00 78.50 94 ASP A C 1
ATOM 801 O O . ASP A 1 94 ? 36.057 -4.141 -55.487 1.00 78.50 94 ASP A O 1
ATOM 805 N N . LYS A 1 95 ? 37.884 -4.048 -56.815 1.00 81.81 95 LYS A N 1
ATOM 806 C CA . LYS A 1 95 ? 38.794 -3.459 -55.823 1.00 81.81 95 LYS A CA 1
ATOM 807 C C . LYS A 1 95 ? 39.299 -2.069 -56.229 1.00 81.81 95 LYS A C 1
ATOM 809 O O . LYS A 1 95 ? 39.913 -1.374 -55.426 1.00 81.81 95 LYS A O 1
ATOM 814 N N . ASP A 1 96 ? 38.988 -1.611 -57.436 1.00 82.38 96 ASP A N 1
ATOM 815 C CA . ASP A 1 96 ? 39.526 -0.354 -57.955 1.00 82.38 96 ASP A CA 1
ATOM 816 C C . ASP A 1 96 ? 38.626 0.839 -57.599 1.00 82.38 96 ASP A C 1
ATOM 818 O O . ASP A 1 96 ? 39.105 1.970 -57.424 1.00 82.38 96 ASP A O 1
ATOM 822 N N . ASN A 1 97 ? 37.325 0.593 -57.406 1.00 90.12 97 ASN A N 1
ATOM 823 C CA . ASN A 1 97 ? 36.355 1.614 -57.029 1.00 90.12 97 ASN A CA 1
ATOM 824 C C . ASN A 1 97 ? 35.966 1.550 -55.542 1.00 90.12 97 ASN A C 1
ATOM 826 O O . ASN A 1 97 ? 35.245 0.662 -55.097 1.00 90.12 97 ASN A O 1
ATOM 830 N N . ILE A 1 98 ? 36.367 2.570 -54.774 1.00 90.44 98 ILE A N 1
ATOM 831 C CA . ILE A 1 98 ? 36.095 2.662 -53.329 1.00 90.44 98 ILE A CA 1
ATOM 832 C C . ILE A 1 98 ? 34.597 2.649 -52.984 1.00 90.44 98 ILE A C 1
ATOM 834 O O . ILE A 1 98 ? 34.219 2.127 -51.939 1.00 90.44 98 ILE A O 1
ATOM 838 N N . VAL A 1 99 ? 33.741 3.197 -53.854 1.00 92.94 99 VAL A N 1
ATOM 839 C CA . VAL A 1 99 ? 32.284 3.195 -53.652 1.00 92.94 99 VAL A CA 1
ATOM 840 C C . VAL A 1 99 ? 31.748 1.767 -53.758 1.00 92.94 99 VAL A C 1
ATOM 842 O O . VAL A 1 99 ? 31.000 1.334 -52.885 1.00 92.94 99 VAL A O 1
ATOM 845 N N . GLU A 1 100 ? 32.176 1.018 -54.776 1.00 92.69 100 GLU A N 1
ATOM 846 C CA . GLU A 1 100 ? 31.748 -0.373 -54.972 1.00 92.69 100 GLU A CA 1
ATOM 847 C C . GLU A 1 100 ? 32.326 -1.321 -53.925 1.00 92.69 100 GLU A C 1
ATOM 849 O O . GLU A 1 100 ? 31.637 -2.238 -53.480 1.00 92.69 100 GLU A O 1
ATOM 854 N N . ILE A 1 101 ? 33.553 -1.068 -53.461 1.00 93.69 101 ILE A N 1
ATOM 855 C CA . ILE A 1 101 ? 34.132 -1.791 -52.325 1.00 93.69 101 ILE A CA 1
ATOM 856 C C . ILE A 1 101 ? 33.246 -1.624 -51.086 1.00 93.69 101 ILE A C 1
ATOM 858 O O . ILE A 1 101 ? 32.884 -2.608 -50.442 1.00 93.69 101 ILE A O 1
ATOM 862 N N . ILE A 1 102 ? 32.868 -0.385 -50.755 1.00 93.69 102 ILE A N 1
ATOM 863 C CA . ILE A 1 102 ? 32.020 -0.097 -49.593 1.00 93.69 102 ILE A CA 1
ATOM 864 C C . ILE A 1 102 ? 30.654 -0.776 -49.734 1.00 93.69 102 ILE A C 1
ATOM 866 O O . ILE A 1 102 ? 30.212 -1.424 -48.787 1.00 93.69 102 ILE A O 1
ATOM 870 N N . ARG A 1 103 ? 30.017 -0.705 -50.910 1.00 93.31 103 ARG A N 1
ATOM 871 C CA . ARG A 1 103 ? 28.742 -1.394 -51.181 1.00 93.31 103 ARG A CA 1
ATOM 872 C C . ARG A 1 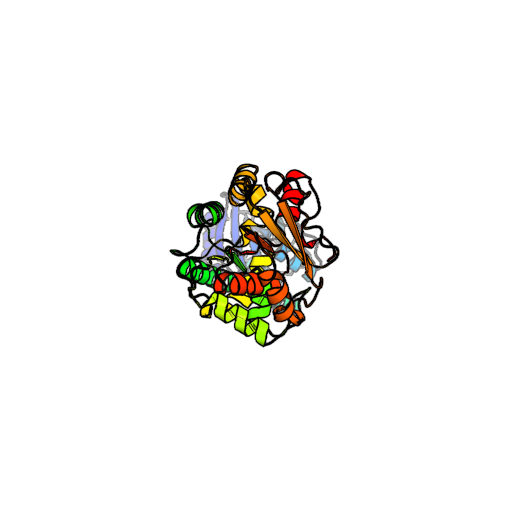103 ? 28.841 -2.899 -50.967 1.00 93.31 103 ARG A C 1
ATOM 874 O O . ARG A 1 103 ? 27.999 -3.476 -50.284 1.00 93.31 103 ARG A O 1
ATOM 881 N N . GLN A 1 104 ? 29.881 -3.535 -51.504 1.00 92.88 104 GLN A N 1
ATOM 882 C CA . GLN A 1 104 ? 30.095 -4.976 -51.351 1.00 92.88 104 GLN A CA 1
ATOM 883 C C . GLN A 1 104 ? 30.305 -5.377 -49.887 1.00 92.88 104 GLN A C 1
ATOM 885 O O . GLN A 1 104 ? 29.750 -6.390 -49.458 1.00 92.88 104 GLN A O 1
ATOM 890 N N . ILE A 1 105 ? 31.057 -4.582 -49.116 1.00 93.31 105 ILE A N 1
ATOM 891 C CA . ILE A 1 105 ? 31.252 -4.809 -47.676 1.00 93.31 105 ILE A CA 1
ATOM 892 C C . ILE A 1 105 ? 29.919 -4.681 -46.933 1.00 93.31 105 ILE A C 1
ATOM 894 O O . ILE A 1 105 ? 29.576 -5.561 -46.148 1.00 93.31 105 ILE A O 1
ATOM 898 N N . ILE A 1 106 ? 29.152 -3.615 -47.185 1.00 92.19 106 ILE A N 1
ATOM 899 C CA . ILE A 1 106 ? 27.854 -3.388 -46.534 1.00 92.19 106 ILE A CA 1
ATOM 900 C C . ILE A 1 106 ? 26.892 -4.537 -46.837 1.00 92.19 106 ILE A C 1
ATOM 902 O O . ILE A 1 106 ? 26.281 -5.066 -45.913 1.00 92.19 106 ILE A O 1
ATOM 906 N N . ASN A 1 107 ? 26.784 -4.952 -48.099 1.00 89.75 107 ASN A N 1
ATOM 907 C CA . ASN A 1 107 ? 25.867 -6.015 -48.505 1.00 89.75 107 ASN A CA 1
ATOM 908 C C . ASN A 1 107 ? 26.188 -7.346 -47.820 1.00 89.75 107 ASN A C 1
ATOM 910 O O . ASN A 1 107 ? 25.281 -7.966 -47.274 1.00 89.75 107 ASN A O 1
ATOM 914 N N . GLN A 1 108 ? 27.463 -7.744 -47.773 1.00 91.19 108 GLN A N 1
ATOM 915 C CA . GLN A 1 108 ? 27.882 -8.960 -47.065 1.00 91.19 108 GLN A CA 1
ATOM 916 C C . GLN A 1 108 ? 27.626 -8.850 -45.563 1.00 91.19 108 GLN A C 1
ATOM 918 O O . GLN A 1 108 ? 26.998 -9.722 -44.968 1.00 91.19 108 GLN A O 1
ATOM 923 N N . LEU A 1 109 ? 28.034 -7.741 -44.938 1.00 89.50 109 LEU A N 1
ATOM 924 C CA . LEU A 1 109 ? 27.810 -7.536 -43.507 1.00 89.50 109 LEU A CA 1
ATOM 925 C C . LEU A 1 109 ? 26.323 -7.475 -43.145 1.00 89.50 109 LEU A C 1
ATOM 927 O O . LEU A 1 109 ? 25.979 -7.804 -42.018 1.00 89.50 109 LEU A O 1
ATOM 931 N N . LEU A 1 110 ? 25.435 -7.090 -44.064 1.00 87.62 110 LEU A N 1
ATOM 932 C CA . LEU A 1 110 ? 23.988 -7.080 -43.847 1.00 87.62 110 LEU A CA 1
ATOM 933 C C . LEU A 1 110 ? 23.281 -8.355 -44.323 1.00 87.62 110 LEU A C 1
ATOM 935 O O . LEU A 1 110 ? 22.103 -8.516 -44.013 1.00 87.62 110 LEU A O 1
ATOM 939 N N . GLU A 1 111 ? 23.942 -9.280 -45.014 1.00 81.00 111 GLU A N 1
ATOM 940 C CA . GLU A 1 111 ? 23.317 -10.507 -45.530 1.00 81.00 111 GLU A CA 1
ATOM 941 C C . GLU A 1 111 ? 22.678 -11.328 -44.397 1.00 81.00 111 GLU A C 1
ATOM 943 O O . GLU A 1 111 ? 21.505 -11.707 -44.460 1.00 81.00 111 GLU A O 1
ATOM 948 N N . HIS A 1 112 ? 23.397 -11.461 -43.278 1.00 71.81 112 HIS A N 1
ATOM 949 C CA . HIS A 1 112 ? 22.928 -12.166 -42.085 1.00 71.81 112 HIS A CA 1
ATOM 950 C C . HIS A 1 112 ? 21.725 -11.518 -41.386 1.00 71.81 112 HIS A C 1
ATOM 952 O O . HIS A 1 112 ? 21.034 -12.192 -40.624 1.00 71.81 112 HIS A O 1
ATOM 958 N N . SER A 1 113 ? 21.435 -10.237 -41.650 1.00 68.12 113 SER A N 1
ATOM 959 C CA . SER A 1 113 ? 20.251 -9.560 -41.095 1.00 68.12 113 SER A CA 1
ATOM 960 C C . SER A 1 113 ? 18.932 -10.133 -41.627 1.00 68.12 113 SER A C 1
ATOM 962 O O . SER A 1 113 ? 17.873 -9.855 -41.071 1.00 68.12 113 SER A O 1
ATOM 964 N N . SER A 1 114 ? 18.994 -10.953 -42.682 1.00 66.25 114 SER A N 1
ATOM 965 C CA . SER A 1 114 ? 17.854 -11.689 -43.242 1.00 66.25 114 SER A CA 1
ATOM 966 C C . SER A 1 114 ? 17.722 -13.112 -42.675 1.00 66.25 114 SER A C 1
ATOM 968 O O . SER A 1 114 ? 16.811 -13.839 -43.059 1.00 66.25 114 SER A O 1
ATOM 970 N N . ASN A 1 115 ? 18.622 -13.531 -41.775 1.00 71.88 115 ASN A N 1
ATOM 971 C CA . ASN A 1 115 ? 18.572 -14.840 -41.126 1.00 71.88 115 ASN A CA 1
ATOM 972 C C . ASN A 1 115 ? 17.425 -14.889 -40.099 1.00 71.88 115 ASN A C 1
ATOM 974 O O . ASN A 1 115 ? 17.309 -14.005 -39.244 1.00 71.88 115 ASN A O 1
ATOM 978 N N . GLU A 1 116 ? 16.617 -15.951 -40.141 1.00 67.75 116 GLU A N 1
ATOM 979 C CA . GLU A 1 116 ? 15.474 -16.176 -39.244 1.00 67.75 116 GLU A CA 1
ATOM 980 C C . GLU A 1 116 ? 15.836 -16.035 -37.756 1.00 67.75 116 GLU A C 1
ATOM 982 O O . GLU A 1 116 ? 15.082 -15.439 -36.989 1.00 67.75 116 GLU A O 1
ATOM 987 N N . VAL A 1 117 ? 17.017 -16.505 -37.338 1.00 67.94 117 VAL A N 1
ATOM 988 C CA . VAL A 1 117 ? 17.467 -16.431 -35.937 1.00 67.94 117 VAL A CA 1
ATOM 989 C C . VAL A 1 117 ? 17.691 -14.984 -35.490 1.00 67.94 117 VAL A C 1
ATOM 991 O O . VAL A 1 117 ? 17.330 -14.616 -34.370 1.00 67.94 117 VAL A O 1
ATOM 994 N N . TYR A 1 118 ? 18.274 -14.151 -36.354 1.00 70.25 118 TYR A N 1
ATOM 995 C CA . TYR A 1 118 ? 18.493 -12.733 -36.067 1.00 70.25 118 TYR A CA 1
ATOM 996 C C . TYR A 1 118 ? 17.159 -11.977 -36.016 1.00 70.25 118 TYR A C 1
ATOM 998 O O . TYR A 1 118 ? 16.901 -11.239 -35.062 1.00 70.25 118 TYR A O 1
ATOM 1006 N N . LEU A 1 119 ? 16.276 -12.226 -36.989 1.00 73.56 119 LEU A N 1
ATOM 1007 C CA . LEU A 1 119 ? 14.943 -11.624 -37.042 1.00 73.56 119 LEU A CA 1
ATOM 1008 C C . LEU A 1 119 ? 14.123 -11.963 -35.789 1.00 73.56 119 LEU A C 1
ATOM 1010 O O . LEU A 1 119 ? 13.552 -11.064 -35.172 1.00 73.56 119 LEU A O 1
ATOM 1014 N N . LEU A 1 120 ? 14.122 -13.229 -35.356 1.00 76.00 120 LEU A N 1
ATOM 1015 C CA . LEU A 1 120 ? 13.443 -13.662 -34.131 1.00 76.00 120 LEU A CA 1
ATOM 1016 C C . LEU A 1 120 ? 13.993 -12.966 -32.880 1.00 76.00 120 LEU A C 1
ATOM 1018 O O . LEU A 1 120 ? 13.213 -12.501 -32.047 1.00 76.00 120 LEU A O 1
ATOM 1022 N N . LYS A 1 121 ? 15.322 -12.853 -32.744 1.00 75.56 121 LYS A N 1
ATOM 1023 C CA . LYS A 1 121 ? 15.945 -12.118 -31.629 1.00 75.56 121 LYS A CA 1
ATOM 1024 C C . LYS A 1 121 ? 15.521 -10.647 -31.622 1.00 75.56 121 LYS A C 1
ATOM 1026 O O . LYS A 1 121 ? 15.111 -10.149 -30.575 1.00 75.56 121 LYS A O 1
ATOM 1031 N N . SER A 1 122 ? 15.566 -9.973 -32.772 1.00 73.56 122 SER A N 1
ATOM 1032 C CA . SER A 1 122 ? 15.172 -8.563 -32.888 1.00 73.56 122 SER A CA 1
ATOM 1033 C C . SER A 1 122 ? 13.691 -8.351 -32.549 1.00 73.56 122 SER A C 1
ATOM 1035 O O . SER A 1 122 ? 13.344 -7.463 -31.766 1.00 73.56 122 SER A O 1
ATOM 1037 N N . ILE A 1 123 ? 12.803 -9.210 -33.063 1.00 81.94 123 ILE A N 1
ATOM 1038 C CA . ILE A 1 123 ? 11.365 -9.164 -32.763 1.00 81.94 123 ILE A CA 1
ATOM 1039 C C . ILE A 1 123 ? 11.113 -9.361 -31.264 1.00 81.94 123 ILE A C 1
ATOM 1041 O O . ILE A 1 123 ? 10.374 -8.577 -30.670 1.00 81.94 123 ILE A O 1
ATOM 1045 N N . ASN A 1 124 ? 11.753 -10.348 -30.631 1.00 80.12 124 ASN A N 1
ATOM 1046 C CA . ASN A 1 124 ? 11.606 -10.593 -29.195 1.00 80.12 124 ASN A CA 1
ATOM 1047 C C . ASN A 1 124 ? 12.052 -9.389 -28.355 1.00 80.12 124 ASN A C 1
ATOM 1049 O O . ASN A 1 124 ? 11.332 -8.982 -27.443 1.00 80.12 124 ASN A O 1
ATOM 1053 N N . SER A 1 125 ? 13.188 -8.773 -28.686 1.00 77.25 125 SER A N 1
ATOM 1054 C CA . SER A 1 125 ? 13.666 -7.564 -28.004 1.00 77.25 125 SER A CA 1
ATOM 1055 C C . SER A 1 125 ? 12.681 -6.399 -28.142 1.00 77.25 125 SER A C 1
ATOM 1057 O O . SER A 1 125 ? 12.351 -5.741 -27.151 1.00 77.25 125 SER A O 1
ATOM 1059 N N . LYS A 1 126 ? 12.141 -6.177 -29.350 1.00 83.44 126 LYS A N 1
ATOM 1060 C CA . LYS A 1 126 ? 11.107 -5.158 -29.600 1.00 83.44 126 LYS A CA 1
ATOM 1061 C C . LYS A 1 126 ? 9.828 -5.447 -28.804 1.00 83.44 126 LYS A C 1
ATOM 1063 O O . LYS A 1 126 ? 9.283 -4.530 -28.193 1.00 83.44 126 LYS A O 1
ATOM 1068 N N . LEU A 1 127 ? 9.380 -6.704 -28.747 1.00 86.50 127 LEU A N 1
ATOM 1069 C CA . LEU A 1 127 ? 8.209 -7.123 -27.964 1.00 86.50 127 LEU A CA 1
ATOM 1070 C C . LEU A 1 127 ? 8.401 -6.893 -26.461 1.00 86.50 127 LEU A C 1
ATOM 1072 O O . LEU A 1 127 ? 7.502 -6.364 -25.810 1.00 86.50 127 LEU A O 1
ATOM 1076 N N . ILE A 1 128 ? 9.567 -7.242 -25.909 1.00 85.19 128 ILE A N 1
ATOM 1077 C CA . ILE A 1 128 ? 9.891 -7.000 -24.495 1.00 85.19 128 ILE A CA 1
ATOM 1078 C C . ILE A 1 128 ? 9.811 -5.503 -24.180 1.00 85.19 128 ILE A C 1
ATOM 1080 O O . ILE A 1 128 ? 9.167 -5.123 -23.203 1.00 85.19 128 ILE A O 1
ATOM 1084 N N . ASN A 1 129 ? 10.401 -4.655 -25.026 1.00 83.88 129 ASN A N 1
ATOM 1085 C CA . ASN A 1 129 ? 10.363 -3.204 -24.843 1.00 83.88 129 ASN A CA 1
ATOM 1086 C C . ASN A 1 129 ? 8.925 -2.656 -24.915 1.00 83.88 129 ASN A C 1
ATOM 1088 O O . ASN A 1 129 ? 8.488 -1.931 -24.023 1.00 83.88 129 ASN A O 1
ATOM 1092 N N . ILE A 1 130 ? 8.140 -3.065 -25.918 1.00 88.81 130 ILE A N 1
ATOM 1093 C CA . ILE A 1 130 ? 6.728 -2.664 -26.042 1.00 88.81 130 ILE A CA 1
ATOM 1094 C C . ILE A 1 130 ? 5.929 -3.083 -24.803 1.00 88.81 130 ILE A C 1
ATOM 1096 O O . ILE A 1 130 ? 5.159 -2.280 -24.271 1.00 88.81 130 ILE A O 1
ATOM 1100 N N . ASN A 1 131 ? 6.129 -4.306 -24.309 1.00 85.38 131 ASN A N 1
ATOM 1101 C CA . ASN A 1 131 ? 5.463 -4.796 -23.105 1.00 85.38 131 ASN A CA 1
ATOM 1102 C C . ASN A 1 131 ? 5.850 -3.975 -21.870 1.00 85.38 131 ASN A C 1
ATOM 1104 O O . ASN A 1 131 ? 4.973 -3.634 -21.077 1.00 85.38 131 ASN A O 1
ATOM 1108 N N . GLN A 1 132 ? 7.126 -3.610 -21.718 1.00 86.12 132 GLN A N 1
ATOM 1109 C CA . GLN A 1 132 ? 7.592 -2.750 -20.627 1.00 86.12 132 GLN A CA 1
ATOM 1110 C C . GLN A 1 132 ? 6.963 -1.355 -20.699 1.00 86.12 132 GLN A C 1
ATOM 1112 O O . GLN A 1 132 ? 6.366 -0.904 -19.723 1.00 86.12 132 GLN A O 1
ATOM 1117 N N . VAL A 1 133 ? 7.026 -0.693 -21.858 1.00 89.56 133 VAL A N 1
ATOM 1118 C CA . VAL A 1 133 ? 6.443 0.645 -22.059 1.00 89.56 133 VAL A CA 1
ATOM 1119 C C . VAL A 1 133 ? 4.935 0.629 -21.808 1.00 89.56 133 VAL A C 1
ATOM 1121 O O . VAL A 1 133 ? 4.414 1.509 -21.123 1.00 89.56 133 VAL A O 1
ATOM 1124 N N . THR A 1 134 ? 4.233 -0.389 -22.307 1.00 88.94 134 THR A N 1
ATOM 1125 C CA . THR A 1 134 ? 2.781 -0.527 -22.128 1.00 88.94 134 THR A CA 1
ATOM 1126 C C . THR A 1 134 ? 2.419 -0.780 -20.666 1.00 88.94 134 THR A C 1
ATOM 1128 O O . THR A 1 134 ? 1.498 -0.150 -20.148 1.00 88.94 134 THR A O 1
ATOM 1131 N N . SER A 1 135 ? 3.169 -1.645 -19.976 1.00 87.38 135 SER A N 1
ATOM 1132 C CA . SER A 1 135 ? 2.954 -1.937 -18.552 1.00 87.38 135 SER A CA 1
ATOM 1133 C C . SER A 1 135 ? 3.197 -0.702 -17.685 1.00 87.38 135 SER A C 1
ATOM 1135 O O . SER A 1 135 ? 2.378 -0.388 -16.824 1.00 87.38 135 SER A O 1
ATOM 1137 N N . ASN A 1 136 ? 4.271 0.047 -17.957 1.00 89.94 136 ASN A N 1
ATOM 1138 C CA . ASN A 1 136 ? 4.587 1.287 -17.248 1.00 89.94 136 ASN A CA 1
ATOM 1139 C C . ASN A 1 136 ? 3.528 2.364 -17.492 1.00 89.94 136 ASN A C 1
ATOM 1141 O O . ASN A 1 136 ? 3.133 3.056 -16.556 1.00 89.94 136 ASN A O 1
ATOM 1145 N N . LYS A 1 137 ? 3.034 2.482 -18.730 1.00 94.00 137 LYS A N 1
ATOM 1146 C CA . LYS A 1 137 ? 1.933 3.391 -19.054 1.00 94.00 137 LYS A CA 1
ATOM 1147 C C . LYS A 1 137 ? 0.675 3.034 -18.262 1.00 94.00 137 LYS A C 1
ATOM 1149 O O . LYS A 1 137 ? 0.115 3.909 -17.615 1.00 94.00 137 LYS A O 1
ATOM 1154 N N . TYR A 1 138 ? 0.277 1.761 -18.255 1.00 93.25 138 TYR A N 1
ATOM 1155 C CA . TYR A 1 138 ? -0.895 1.310 -17.502 1.00 93.25 138 TYR A CA 1
ATOM 1156 C C . TYR A 1 138 ? -0.750 1.569 -15.996 1.00 93.25 138 TYR A C 1
ATOM 1158 O O . TYR A 1 138 ? -1.665 2.097 -15.372 1.00 93.25 138 TYR A O 1
ATOM 1166 N N . LEU A 1 139 ? 0.413 1.261 -15.415 1.00 93.75 139 LEU A N 1
ATOM 1167 C CA . LEU A 1 139 ? 0.702 1.555 -14.010 1.00 93.75 139 LEU A CA 1
ATOM 1168 C C . LEU A 1 139 ? 0.599 3.059 -13.707 1.00 93.75 139 LEU A C 1
ATOM 1170 O O . LEU A 1 139 ? -0.015 3.449 -12.716 1.00 93.75 139 LEU A O 1
ATOM 1174 N N . ASN A 1 140 ? 1.157 3.907 -14.573 1.00 94.69 140 ASN A N 1
ATOM 1175 C CA . ASN A 1 140 ? 1.071 5.356 -14.428 1.00 94.69 140 ASN A CA 1
ATOM 1176 C C . ASN A 1 140 ? -0.378 5.864 -14.525 1.00 94.69 140 ASN A C 1
ATOM 1178 O O . ASN A 1 140 ? -0.788 6.685 -13.709 1.00 94.69 140 ASN A O 1
ATOM 1182 N N . ASP A 1 141 ? -1.172 5.340 -15.462 1.00 96.38 141 ASP A N 1
ATOM 1183 C CA . ASP A 1 141 ? -2.593 5.682 -15.598 1.00 96.38 141 ASP A CA 1
ATOM 1184 C C . ASP A 1 141 ? -3.376 5.315 -14.321 1.00 96.38 141 ASP A C 1
ATOM 1186 O O . ASP A 1 141 ? -4.208 6.095 -13.854 1.00 96.38 141 ASP A O 1
ATOM 1190 N N . ILE A 1 142 ? -3.060 4.169 -13.704 1.00 96.62 142 ILE A N 1
ATOM 1191 C CA . ILE A 1 142 ? -3.632 3.750 -12.416 1.00 96.62 142 ILE A CA 1
ATOM 1192 C C . ILE A 1 142 ? -3.253 4.721 -11.296 1.00 96.62 142 ILE A C 1
ATOM 1194 O O . ILE A 1 142 ? -4.128 5.144 -10.541 1.00 96.62 142 ILE A O 1
ATOM 1198 N N . TYR A 1 143 ? -1.983 5.115 -11.191 1.00 95.75 143 TYR A N 1
ATOM 1199 C CA . TYR A 1 143 ? -1.554 6.058 -10.156 1.00 95.75 143 TYR A CA 1
ATOM 1200 C C . TYR A 1 143 ? -2.144 7.454 -10.334 1.00 95.75 143 TYR A C 1
ATOM 1202 O O . TYR A 1 143 ? -2.512 8.082 -9.342 1.00 95.75 143 TYR A O 1
ATOM 1210 N N . LEU A 1 144 ? -2.293 7.928 -11.571 1.00 96.00 144 LEU A N 1
ATOM 1211 C CA . LEU A 1 144 ? -2.975 9.190 -11.854 1.00 96.00 144 LEU A CA 1
ATOM 1212 C C . LEU A 1 144 ? -4.456 9.123 -11.463 1.00 96.00 144 LEU A C 1
ATOM 1214 O O . LEU A 1 144 ? -4.963 10.043 -10.825 1.00 96.00 144 LEU A O 1
ATOM 1218 N N . ASP A 1 145 ? -5.147 8.028 -11.788 1.00 96.50 145 ASP A N 1
ATOM 1219 C CA . ASP A 1 145 ? -6.544 7.811 -11.395 1.00 96.50 145 ASP A CA 1
ATOM 1220 C C . ASP A 1 145 ? -6.706 7.732 -9.867 1.00 96.50 145 ASP A C 1
ATOM 1222 O O . ASP A 1 145 ? -7.626 8.337 -9.312 1.00 96.50 145 ASP A O 1
ATOM 1226 N N . MET A 1 146 ? -5.782 7.063 -9.167 1.00 95.75 146 MET A N 1
ATOM 1227 C CA . MET A 1 146 ? -5.715 7.052 -7.702 1.00 95.75 146 MET A CA 1
ATOM 1228 C C . MET A 1 146 ? -5.504 8.450 -7.129 1.00 95.75 146 MET A C 1
ATOM 1230 O O . MET A 1 146 ? -6.290 8.891 -6.292 1.00 95.75 146 MET A O 1
ATOM 1234 N N . ALA A 1 147 ? -4.471 9.160 -7.587 1.00 94.62 147 ALA A N 1
ATOM 1235 C CA . ALA A 1 147 ? -4.144 10.501 -7.116 1.00 94.62 147 ALA A CA 1
ATOM 1236 C C . ALA A 1 147 ? -5.334 11.449 -7.296 1.00 94.62 147 ALA A C 1
ATOM 1238 O O . ALA A 1 147 ? -5.727 12.125 -6.350 1.00 94.62 147 ALA A O 1
ATOM 1239 N N . ASN A 1 148 ? -5.966 11.433 -8.471 1.00 94.06 148 ASN A N 1
ATOM 1240 C CA . ASN A 1 148 ? -7.151 12.239 -8.753 1.00 94.06 148 ASN A CA 1
ATOM 1241 C C . ASN A 1 148 ? -8.339 11.849 -7.871 1.00 94.06 148 ASN A C 1
ATOM 1243 O O . ASN A 1 148 ? -9.031 12.720 -7.351 1.00 94.06 148 ASN A O 1
ATOM 1247 N N . SER A 1 149 ? -8.559 10.550 -7.664 1.00 92.88 149 SER A N 1
ATOM 1248 C CA . SER A 1 149 ? -9.657 10.070 -6.826 1.00 92.88 149 SER A CA 1
ATOM 1249 C C . SER A 1 149 ? -9.481 10.443 -5.357 1.00 92.88 149 SER A C 1
ATOM 1251 O O . SER A 1 149 ? -10.488 10.582 -4.669 1.00 92.88 149 SER A O 1
ATOM 1253 N N . LEU A 1 150 ? -8.239 10.567 -4.872 1.00 93.25 150 LEU A N 1
ATOM 1254 C CA . LEU A 1 150 ? -7.875 10.753 -3.461 1.00 93.25 150 LEU A CA 1
ATOM 1255 C C . LEU A 1 150 ? -7.512 12.199 -3.074 1.00 93.25 150 LEU A C 1
ATOM 1257 O O . LEU A 1 150 ? -7.568 12.521 -1.888 1.00 93.25 150 LEU A O 1
ATOM 1261 N N . LYS A 1 151 ? -7.171 13.053 -4.047 1.00 85.69 151 LYS A N 1
ATOM 1262 C CA . LYS A 1 151 ? -6.505 14.359 -3.889 1.00 85.69 151 LYS A CA 1
ATOM 1263 C C . LYS A 1 151 ? -6.965 15.206 -2.698 1.00 85.69 151 LYS A C 1
ATOM 1265 O O . LYS A 1 151 ? -6.132 15.634 -1.910 1.00 85.69 151 LYS A O 1
ATOM 1270 N N . ASP A 1 152 ? -8.271 15.422 -2.565 1.00 89.44 152 ASP A N 1
ATOM 1271 C CA . ASP A 1 152 ? -8.819 16.376 -1.589 1.00 89.44 152 ASP A CA 1
ATOM 1272 C C . ASP A 1 152 ? -9.369 15.705 -0.320 1.00 89.44 152 ASP A C 1
ATOM 1274 O O . ASP A 1 152 ? -9.828 16.378 0.602 1.00 89.44 152 ASP A O 1
ATOM 1278 N N . LYS A 1 153 ? -9.342 14.368 -0.265 1.00 94.38 153 LYS A N 1
ATOM 1279 C CA . LYS A 1 153 ? -9.934 13.586 0.830 1.00 94.38 153 LYS A CA 1
ATOM 1280 C C . LYS A 1 153 ? -8.921 12.791 1.641 1.00 94.38 153 LYS A C 1
ATOM 1282 O O . LYS A 1 153 ? -9.247 12.383 2.753 1.00 94.38 153 LYS A O 1
ATOM 1287 N N . TYR A 1 154 ? -7.739 12.530 1.094 1.00 97.25 154 TYR A N 1
ATOM 1288 C CA . TYR A 1 154 ? -6.760 11.642 1.708 1.00 97.25 154 TYR A CA 1
ATOM 1289 C C . TYR A 1 154 ? -5.871 12.386 2.705 1.00 97.25 154 TYR A C 1
ATOM 1291 O O . TYR A 1 154 ? -5.200 13.357 2.364 1.00 97.25 154 TYR A O 1
ATOM 1299 N N . LEU A 1 155 ? -5.880 11.921 3.948 1.00 97.38 155 LEU A N 1
ATOM 1300 C CA . LEU A 1 155 ? -5.108 12.481 5.046 1.00 97.38 155 LEU A CA 1
ATOM 1301 C C . LEU A 1 155 ? -3.699 11.891 5.048 1.00 97.38 155 LEU A C 1
ATOM 1303 O O . LEU A 1 155 ? -3.506 10.707 4.780 1.00 97.38 155 LEU A O 1
ATOM 1307 N N . THR A 1 156 ? -2.709 12.699 5.422 1.00 96.06 156 THR A N 1
ATOM 1308 C CA . THR A 1 156 ? -1.362 12.180 5.685 1.00 96.06 156 THR A CA 1
ATOM 1309 C C . THR A 1 156 ? -1.379 11.235 6.892 1.00 96.06 156 THR A C 1
ATOM 1311 O O . THR A 1 156 ? -2.316 11.243 7.694 1.00 96.06 156 THR A O 1
ATOM 1314 N N . LEU A 1 157 ? -0.321 10.441 7.072 1.00 97.00 157 LEU A N 1
ATOM 1315 C CA . LEU A 1 157 ? -0.132 9.591 8.256 1.00 97.00 157 LEU A CA 1
ATOM 1316 C C . LEU A 1 157 ? -0.345 10.364 9.570 1.00 97.00 157 LEU A C 1
ATOM 1318 O O . LEU A 1 157 ? -1.100 9.937 10.444 1.00 97.0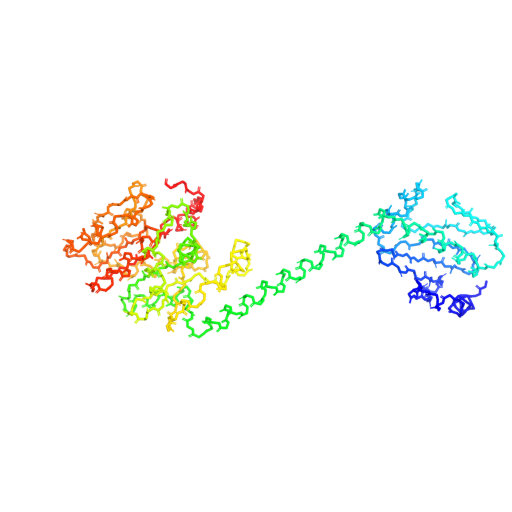0 157 LEU A O 1
ATOM 1322 N N . ARG A 1 158 ? 0.295 11.533 9.686 1.00 97.19 158 ARG A N 1
ATOM 1323 C CA . ARG A 1 158 ? 0.201 12.400 10.862 1.00 97.19 158 ARG A CA 1
ATOM 1324 C C . ARG A 1 158 ? -1.200 12.982 11.022 1.00 97.19 158 ARG A C 1
ATOM 1326 O O . ARG A 1 158 ? -1.768 12.887 12.107 1.00 97.19 158 ARG A O 1
ATOM 1333 N N . ASP A 1 159 ? -1.771 13.542 9.956 1.00 97.75 159 ASP A N 1
ATOM 1334 C CA . ASP A 1 159 ? -3.097 14.172 10.016 1.00 97.75 159 ASP A CA 1
ATOM 1335 C C . ASP A 1 159 ? -4.199 13.155 10.312 1.00 97.75 159 ASP A C 1
ATOM 1337 O O . ASP A 1 159 ? -5.167 13.476 10.999 1.00 97.75 159 ASP A O 1
ATOM 1341 N N . THR A 1 160 ? -4.022 11.910 9.861 1.00 98.44 160 THR A N 1
ATOM 1342 C CA . THR A 1 160 ? -4.901 10.792 10.208 1.00 98.44 160 THR A CA 1
ATOM 1343 C C . THR A 1 160 ? -4.945 10.608 11.724 1.00 98.44 160 THR A C 1
ATOM 1345 O O . THR A 1 160 ? -6.027 10.632 12.305 1.00 98.44 160 THR A O 1
ATOM 1348 N N . LEU A 1 161 ? -3.794 10.486 12.398 1.00 98.31 161 LEU A N 1
ATOM 1349 C CA . LEU A 1 161 ? -3.770 10.295 13.854 1.00 98.31 161 LEU A CA 1
ATOM 1350 C C . LEU A 1 161 ? -4.208 11.526 14.641 1.00 98.31 161 LEU A C 1
ATOM 1352 O O . LEU A 1 161 ? -4.913 11.382 15.641 1.00 98.31 161 LEU A O 1
ATOM 1356 N N . VAL A 1 162 ? -3.832 12.725 14.191 1.00 98.44 162 VAL A N 1
ATOM 1357 C CA . VAL A 1 162 ? -4.322 13.972 14.792 1.00 98.44 162 VAL A CA 1
ATOM 1358 C C . VAL A 1 162 ? -5.848 14.002 14.733 1.00 98.44 162 VAL A C 1
ATOM 1360 O O . VAL A 1 162 ? -6.491 14.251 15.746 1.00 98.44 162 VAL A O 1
ATOM 1363 N N . MET A 1 163 ? -6.453 13.657 13.594 1.00 98.25 163 MET A N 1
ATOM 1364 C CA . MET A 1 163 ? -7.909 13.619 13.466 1.00 98.25 163 MET A CA 1
ATOM 1365 C C . MET A 1 163 ? -8.554 12.557 14.368 1.00 98.25 163 MET A C 1
ATOM 1367 O O . MET A 1 163 ? -9.540 12.853 15.040 1.00 98.25 163 MET A O 1
ATOM 1371 N N . VAL A 1 164 ? -7.988 11.345 14.429 1.00 98.56 164 VAL A N 1
ATOM 1372 C CA . VAL A 1 164 ? -8.473 10.261 15.309 1.00 98.56 164 VAL A CA 1
ATOM 1373 C C . VAL A 1 164 ? -8.468 10.677 16.775 1.00 98.56 164 VAL A C 1
ATOM 1375 O O . VAL A 1 164 ? -9.384 10.324 17.521 1.00 98.56 164 VAL A O 1
ATOM 1378 N N . LYS A 1 165 ? -7.443 11.420 17.193 1.00 98.25 165 LYS A N 1
ATOM 1379 C CA . LYS A 1 165 ? -7.325 11.942 18.549 1.00 98.25 165 LYS A CA 1
ATOM 1380 C C . LYS A 1 165 ? -8.340 13.056 18.806 1.00 98.25 165 LYS A C 1
ATOM 1382 O O . LYS A 1 165 ? -9.175 12.906 19.689 1.00 98.25 165 LYS A O 1
ATOM 1387 N N . GLU A 1 166 ? -8.265 14.146 18.045 1.00 98.12 166 GLU A N 1
ATOM 1388 C CA . GLU A 1 166 ? -8.996 15.388 18.334 1.00 98.12 166 GLU A CA 1
ATOM 1389 C C . GLU A 1 166 ? -10.516 15.246 18.155 1.00 98.12 166 GLU A C 1
ATOM 1391 O O . GLU A 1 166 ? -11.281 15.949 18.804 1.00 98.12 166 GLU A O 1
ATOM 1396 N N . GLN A 1 167 ? -10.968 14.329 17.292 1.00 98.06 167 GLN A N 1
ATOM 1397 C CA . GLN A 1 167 ? -12.396 14.062 17.059 1.00 98.06 167 GLN A CA 1
ATOM 1398 C C . GLN A 1 167 ? -12.875 12.749 17.697 1.00 98.06 167 GLN A C 1
ATOM 1400 O O . GLN A 1 167 ? -13.992 12.314 17.437 1.00 98.06 167 GLN A O 1
ATOM 1405 N N . GLU A 1 168 ? -12.026 12.094 18.491 1.00 97.81 168 GLU A N 1
ATOM 1406 C CA . GLU A 1 168 ? -12.301 10.807 19.138 1.00 97.81 168 GLU A CA 1
ATOM 1407 C C . GLU A 1 168 ? -12.864 9.714 18.207 1.00 97.81 168 GLU A C 1
ATOM 1409 O O . GLU A 1 168 ? -13.683 8.884 18.605 1.00 97.81 168 GLU A O 1
ATOM 1414 N N . LEU A 1 169 ? -12.400 9.681 16.955 1.00 98.38 169 LEU A N 1
ATOM 1415 C CA . LEU A 1 169 ? -12.960 8.799 15.931 1.00 98.38 169 LEU A CA 1
ATOM 1416 C C . LEU A 1 169 ? -12.638 7.324 16.194 1.00 98.38 169 LEU A C 1
ATOM 1418 O O . LEU A 1 169 ? -11.584 6.975 16.736 1.00 98.38 169 LEU A O 1
ATOM 1422 N N . SER A 1 170 ? -13.543 6.460 15.734 1.00 98.75 170 SER A N 1
ATOM 1423 C CA . SER A 1 170 ? -13.248 5.055 15.445 1.00 98.75 170 SER A CA 1
ATOM 1424 C C . SER A 1 170 ? -12.512 4.944 14.106 1.00 98.75 170 SER A C 1
ATOM 1426 O O . SER A 1 170 ? -12.721 5.777 13.220 1.00 98.75 170 SER A O 1
ATOM 1428 N N . ILE A 1 171 ? -11.699 3.897 13.927 1.00 98.62 171 ILE A N 1
ATOM 1429 C CA . ILE A 1 171 ? -10.993 3.636 12.662 1.00 98.62 171 ILE A CA 1
ATOM 1430 C C . ILE A 1 171 ? -11.253 2.228 12.135 1.00 98.62 171 ILE A C 1
ATOM 1432 O O . ILE A 1 171 ? -11.182 1.255 12.887 1.00 98.62 171 ILE A O 1
ATOM 1436 N N . ALA A 1 172 ? -11.493 2.112 10.831 1.00 98.69 172 ALA A N 1
ATOM 1437 C CA . ALA A 1 172 ? -11.508 0.842 10.109 1.00 98.69 172 ALA A CA 1
ATOM 1438 C C . ALA A 1 172 ? -10.539 0.938 8.932 1.00 98.69 172 ALA A C 1
ATOM 1440 O O . ALA A 1 172 ? -10.687 1.808 8.071 1.00 98.69 172 ALA A O 1
ATOM 1441 N N . ARG A 1 173 ? -9.523 0.074 8.899 1.00 98.50 173 ARG A N 1
ATOM 1442 C CA . ARG A 1 173 ? -8.460 0.160 7.898 1.00 98.50 173 ARG A CA 1
ATOM 1443 C C . ARG A 1 173 ? -8.647 -0.911 6.836 1.00 98.50 173 ARG A C 1
ATOM 1445 O O . ARG A 1 173 ? -9.040 -2.036 7.132 1.00 98.50 173 ARG A O 1
ATOM 1452 N N . PHE A 1 174 ? -8.317 -0.549 5.606 1.00 98.50 174 PHE A N 1
ATOM 1453 C CA . PHE A 1 174 ? -8.228 -1.445 4.468 1.00 98.50 174 PHE A CA 1
ATOM 1454 C C . PHE A 1 174 ? -6.759 -1.591 4.092 1.00 98.50 174 PHE A C 1
ATOM 1456 O O . PHE A 1 174 ? -6.123 -0.624 3.683 1.00 98.50 174 PHE A O 1
ATOM 1463 N N . GLY A 1 175 ? -6.214 -2.793 4.247 1.00 97.06 175 GLY A N 1
ATOM 1464 C CA . GLY A 1 175 ? -4.955 -3.213 3.650 1.00 97.06 175 GLY A CA 1
ATOM 1465 C C . GLY A 1 175 ? -5.181 -3.999 2.361 1.00 97.06 175 GLY A C 1
ATOM 1466 O O . GLY A 1 175 ? -6.287 -4.070 1.813 1.00 97.06 175 GLY A O 1
ATOM 1467 N N . ASP A 1 176 ? -4.124 -4.646 1.883 1.00 96.19 176 ASP A N 1
ATOM 1468 C CA . ASP A 1 176 ? -4.190 -5.525 0.718 1.00 96.19 176 ASP A CA 1
ATOM 1469 C C . ASP A 1 176 ? -5.148 -6.712 0.958 1.00 96.19 176 ASP A C 1
ATOM 1471 O O . ASP A 1 176 ? -5.905 -7.095 0.062 1.00 96.19 176 ASP A O 1
ATOM 1475 N N . GLY A 1 177 ? -5.170 -7.251 2.183 1.00 97.31 177 GLY A N 1
ATOM 1476 C CA . GLY A 1 177 ? -6.053 -8.338 2.603 1.00 97.31 177 GLY A CA 1
ATOM 1477 C C . GLY A 1 177 ? -7.538 -7.971 2.547 1.00 97.31 177 GLY A C 1
ATOM 1478 O O . GLY A 1 177 ? -8.331 -8.711 1.958 1.00 97.31 177 GLY A O 1
ATOM 1479 N N . GLU A 1 178 ? -7.918 -6.820 3.103 1.00 98.50 178 GLU A N 1
ATOM 1480 C CA . GLU A 1 178 ? -9.298 -6.322 3.074 1.00 98.50 178 GLU A CA 1
ATOM 1481 C C . GLU A 1 178 ? -9.739 -6.012 1.646 1.00 98.50 178 GLU A C 1
ATOM 1483 O O . GLU A 1 178 ? -10.824 -6.422 1.234 1.00 98.50 178 GLU A O 1
ATOM 1488 N N . ILE A 1 179 ? -8.882 -5.356 0.854 1.00 98.31 179 ILE A N 1
ATOM 1489 C CA . ILE A 1 179 ? -9.181 -5.055 -0.549 1.00 98.31 179 ILE A CA 1
ATOM 1490 C C . ILE A 1 179 ? -9.405 -6.354 -1.335 1.00 98.31 179 ILE A C 1
ATOM 1492 O O . ILE A 1 179 ? -10.401 -6.458 -2.054 1.00 98.31 179 ILE A O 1
ATOM 1496 N N . ARG A 1 180 ? -8.557 -7.382 -1.160 1.00 98.19 180 ARG A N 1
ATOM 1497 C CA . ARG A 1 180 ? -8.758 -8.708 -1.780 1.00 98.19 180 ARG A CA 1
ATOM 1498 C C . ARG A 1 180 ? -10.089 -9.335 -1.367 1.00 98.19 180 ARG A C 1
ATOM 1500 O O . ARG A 1 180 ? -10.803 -9.826 -2.243 1.00 98.19 180 ARG A O 1
ATOM 1507 N N . CYS A 1 181 ? -10.445 -9.292 -0.083 1.00 98.50 181 CYS A N 1
ATOM 1508 C CA . CYS A 1 181 ? -11.720 -9.823 0.414 1.00 98.50 181 CYS A CA 1
ATOM 1509 C C . CYS A 1 181 ? -12.934 -9.054 -0.132 1.00 98.50 181 CYS A C 1
ATOM 1511 O O . CYS A 1 181 ? -13.976 -9.649 -0.396 1.00 98.50 181 CYS A O 1
ATOM 1513 N N . MET A 1 182 ? -12.796 -7.745 -0.346 1.00 98.38 182 MET A N 1
ATOM 1514 C CA . MET A 1 182 ? -13.857 -6.865 -0.836 1.00 98.38 182 MET A CA 1
ATOM 1515 C C . MET A 1 182 ? -14.150 -7.043 -2.338 1.00 98.38 182 MET A C 1
ATOM 1517 O O . MET A 1 182 ? -15.292 -6.870 -2.783 1.00 98.38 182 MET A O 1
ATOM 1521 N N . VAL A 1 183 ? -13.134 -7.370 -3.148 1.00 97.81 183 VAL A N 1
ATOM 1522 C CA . VAL A 1 183 ? -13.256 -7.353 -4.623 1.00 97.81 183 VAL A CA 1
ATOM 1523 C C . VAL A 1 183 ? -12.952 -8.681 -5.319 1.00 97.81 183 VAL A C 1
ATOM 1525 O O . VAL A 1 183 ? -13.044 -8.750 -6.545 1.00 97.81 183 VAL A O 1
ATOM 1528 N N . THR A 1 184 ? -12.606 -9.740 -4.579 1.00 96.50 184 THR A N 1
ATOM 1529 C CA . THR A 1 184 ? -12.330 -11.074 -5.143 1.00 96.50 184 THR A CA 1
ATOM 1530 C C . THR A 1 184 ? -12.921 -12.207 -4.311 1.00 96.50 184 THR A C 1
ATOM 1532 O O . THR A 1 184 ? -13.169 -12.066 -3.116 1.00 96.50 184 THR A O 1
ATOM 1535 N N . THR A 1 185 ? -13.071 -13.373 -4.931 1.00 96.62 185 THR A N 1
ATOM 1536 C CA . THR A 1 185 ? -13.556 -14.602 -4.288 1.00 96.62 185 THR A CA 1
ATOM 1537 C C . THR A 1 185 ? -12.439 -15.465 -3.687 1.00 96.62 185 THR A C 1
ATOM 1539 O O . THR A 1 185 ? -12.681 -16.611 -3.323 1.00 96.62 185 THR A O 1
ATOM 1542 N N . ASN A 1 186 ? -11.212 -14.939 -3.570 1.00 93.56 186 ASN A N 1
ATOM 1543 C CA . ASN A 1 186 ? -10.053 -15.702 -3.085 1.00 93.56 186 ASN A CA 1
ATOM 1544 C C . ASN A 1 186 ? -9.813 -15.550 -1.572 1.00 93.56 186 ASN A C 1
ATOM 1546 O O . ASN A 1 186 ? -9.109 -16.365 -0.980 1.00 93.56 186 ASN A O 1
ATOM 1550 N N . GLY A 1 187 ? -10.385 -14.518 -0.940 1.00 93.50 187 GLY A N 1
ATOM 1551 C CA . GLY A 1 187 ? -10.045 -14.142 0.436 1.00 93.50 187 GLY A CA 1
ATOM 1552 C C . GLY A 1 187 ? -8.613 -13.598 0.558 1.00 93.50 187 GLY A C 1
ATOM 1553 O O . GLY A 1 187 ? -8.065 -13.039 -0.395 1.00 93.50 187 GLY A O 1
ATOM 1554 N N . CYS A 1 188 ? -8.001 -13.767 1.731 1.00 94.06 188 CYS A N 1
ATOM 1555 C CA . CYS A 1 188 ? -6.598 -13.456 2.015 1.00 94.06 188 CYS A CA 1
ATOM 1556 C C . CYS A 1 188 ? -5.931 -14.570 2.853 1.00 94.06 188 CYS A C 1
ATOM 1558 O O . CYS A 1 188 ? -6.573 -15.555 3.222 1.00 94.06 188 CYS A O 1
ATOM 1560 N N . GLY A 1 189 ? -4.637 -14.426 3.174 1.00 90.88 189 GLY A N 1
ATOM 1561 C CA . GLY A 1 189 ? -3.822 -15.478 3.813 1.00 90.88 189 GLY A CA 1
ATOM 1562 C C . GLY A 1 189 ? -4.346 -16.022 5.155 1.00 90.88 189 GLY A C 1
ATOM 1563 O O . GLY A 1 189 ? -3.998 -17.135 5.555 1.00 90.88 189 GLY A O 1
ATOM 1564 N N . PHE A 1 190 ? -5.213 -15.274 5.835 1.00 91.19 190 PHE A N 1
ATOM 1565 C CA . PHE A 1 190 ? -5.780 -15.616 7.144 1.00 91.19 190 PHE A CA 1
ATOM 1566 C C . PHE A 1 190 ? -7.313 -15.533 7.182 1.00 91.19 190 PHE A C 1
ATOM 1568 O O . PHE A 1 190 ? -7.914 -15.788 8.224 1.00 91.19 190 PHE A O 1
ATOM 1575 N N . GLN A 1 191 ? -7.972 -15.239 6.059 1.00 97.12 191 GLN A N 1
ATOM 1576 C CA . GLN A 1 191 ? -9.429 -15.158 5.978 1.00 97.12 191 GLN A CA 1
ATOM 1577 C C . GLN A 1 191 ? -9.907 -15.682 4.624 1.00 97.12 191 GLN A C 1
ATOM 1579 O O . GLN A 1 191 ? -9.673 -15.071 3.585 1.00 97.12 191 GLN A O 1
ATOM 1584 N N . LYS A 1 192 ? -10.607 -16.816 4.635 1.00 97.75 192 LYS A N 1
ATOM 1585 C CA . LYS A 1 192 ? -11.294 -17.354 3.459 1.00 97.75 192 LYS A CA 1
ATOM 1586 C C . LYS A 1 192 ? -12.365 -16.379 2.980 1.00 97.75 192 LYS A C 1
ATOM 1588 O O . LYS A 1 192 ? -12.919 -15.615 3.776 1.00 97.75 192 LYS A O 1
ATOM 1593 N N . HIS A 1 193 ? -12.660 -16.452 1.685 1.00 98.12 193 HIS A N 1
ATOM 1594 C CA . HIS A 1 193 ? -13.761 -15.709 1.094 1.00 98.12 193 HIS A CA 1
ATOM 1595 C C . HIS A 1 193 ? -15.087 -16.026 1.796 1.00 98.12 193 HIS A C 1
ATOM 1597 O O . HIS A 1 193 ? -15.387 -17.181 2.096 1.00 98.12 193 HIS A O 1
ATOM 1603 N N . ASP A 1 194 ? -15.861 -14.970 2.020 1.00 98.44 194 ASP A N 1
ATOM 1604 C CA . ASP A 1 194 ? -17.210 -14.999 2.559 1.00 98.44 194 ASP A CA 1
ATOM 1605 C C . ASP A 1 194 ? -17.996 -13.845 1.914 1.00 98.44 194 ASP A C 1
ATOM 1607 O O . ASP A 1 194 ? -17.507 -12.712 1.838 1.00 98.44 194 ASP A O 1
ATOM 1611 N N . TRP A 1 195 ? -19.194 -14.134 1.401 1.00 98.31 195 TRP A N 1
ATOM 1612 C CA . TRP A 1 195 ? -20.018 -13.145 0.700 1.00 98.31 195 TRP A CA 1
ATOM 1613 C C . TRP A 1 195 ? -20.522 -12.031 1.622 1.00 98.31 195 TRP A C 1
ATOM 1615 O O . TRP A 1 195 ?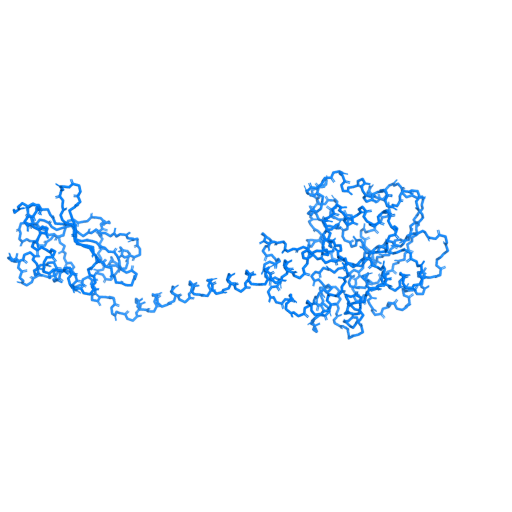 -20.598 -10.879 1.194 1.00 98.31 195 TRP A O 1
ATOM 1625 N N . LYS A 1 196 ? -20.827 -12.353 2.884 1.00 98.56 196 LYS A N 1
ATOM 1626 C CA . LYS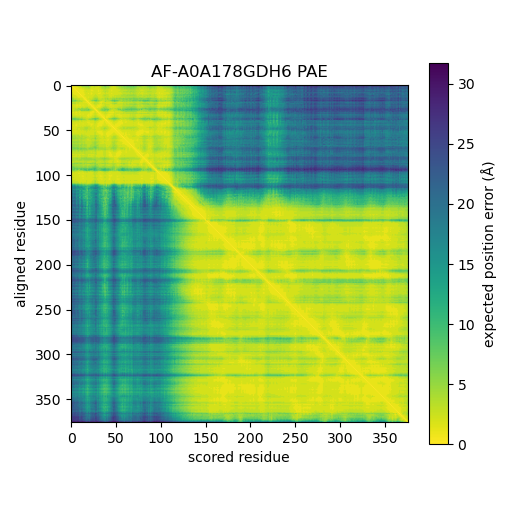 A 1 196 ? -21.260 -11.381 3.892 1.00 98.56 196 LYS A CA 1
ATOM 1627 C C . LYS A 1 196 ? -20.090 -10.466 4.260 1.00 98.56 196 LYS A C 1
ATOM 1629 O O . LYS A 1 196 ? -20.263 -9.251 4.245 1.00 98.56 196 LYS A O 1
ATOM 1634 N N . LEU A 1 197 ? -18.883 -11.016 4.449 1.00 98.75 197 LEU A N 1
ATOM 1635 C CA . LEU A 1 197 ? -17.667 -10.215 4.673 1.00 98.75 197 LEU A CA 1
ATOM 1636 C C . LEU A 1 197 ? -17.420 -9.253 3.512 1.00 98.75 197 LEU A C 1
ATOM 1638 O O . LEU A 1 197 ? -17.188 -8.064 3.722 1.00 98.75 197 LEU A O 1
ATOM 1642 N N . MET A 1 198 ? -17.462 -9.773 2.285 1.00 98.69 198 MET A N 1
ATOM 1643 C CA . MET A 1 198 ? -17.261 -8.979 1.077 1.00 98.69 198 MET A CA 1
ATOM 1644 C C . MET A 1 198 ? -18.242 -7.805 1.017 1.00 98.69 198 MET A C 1
ATOM 1646 O O . MET A 1 198 ? -17.835 -6.680 0.727 1.00 98.69 198 MET A O 1
ATOM 1650 N N . GLN A 1 199 ? -19.521 -8.064 1.291 1.00 98.62 199 GLN A N 1
ATOM 1651 C CA . GLN A 1 199 ? -20.564 -7.049 1.255 1.00 98.62 199 GLN A CA 1
ATOM 1652 C C . GLN A 1 199 ? -20.399 -6.009 2.369 1.00 98.62 199 GLN A C 1
ATOM 1654 O O . GLN A 1 199 ? -20.456 -4.815 2.086 1.00 98.62 199 GLN A O 1
ATOM 1659 N N . GLU A 1 200 ? -20.095 -6.428 3.599 1.00 98.69 200 GLU A N 1
ATOM 1660 C CA . GLU A 1 200 ? -19.855 -5.492 4.702 1.00 98.69 200 GLU A CA 1
ATOM 1661 C C . GLU A 1 200 ? -18.634 -4.601 4.444 1.00 98.69 200 GLU A C 1
ATOM 1663 O O . GLU A 1 200 ? -18.689 -3.401 4.692 1.00 98.69 200 GLU A O 1
ATOM 1668 N N . LEU A 1 201 ? -17.545 -5.140 3.883 1.00 98.81 201 LEU A N 1
ATOM 1669 C CA . LEU A 1 201 ? -16.378 -4.336 3.498 1.00 98.81 201 LEU A CA 1
ATOM 1670 C C . LEU A 1 201 ? -16.730 -3.286 2.431 1.00 98.81 201 LEU A C 1
ATOM 1672 O O . LEU A 1 201 ? -16.265 -2.149 2.511 1.00 98.81 201 LEU A O 1
ATOM 1676 N N . ARG A 1 202 ? -17.580 -3.635 1.455 1.00 98.62 202 ARG A N 1
ATOM 1677 C CA . ARG A 1 202 ? -18.074 -2.683 0.444 1.00 98.62 202 ARG A CA 1
ATOM 1678 C C . ARG A 1 202 ? -18.926 -1.588 1.071 1.00 98.62 202 ARG A C 1
ATOM 1680 O O . ARG A 1 202 ? -18.765 -0.426 0.714 1.00 98.62 202 ARG A O 1
ATOM 1687 N N . GLU A 1 203 ? -19.812 -1.945 1.996 1.00 98.44 203 GLU A N 1
ATOM 1688 C CA . GLU A 1 203 ? -20.653 -0.992 2.727 1.00 98.44 203 GLU A CA 1
ATOM 1689 C C . GLU A 1 203 ? -19.810 -0.043 3.574 1.00 98.44 203 GLU A C 1
ATOM 1691 O O . GLU A 1 203 ? -19.997 1.164 3.484 1.00 98.44 203 GLU A O 1
ATOM 1696 N N . ILE A 1 204 ? -18.820 -0.559 4.307 1.00 98.50 204 ILE A N 1
ATOM 1697 C CA . ILE A 1 204 ? -17.893 0.259 5.101 1.00 98.50 204 ILE A CA 1
ATOM 1698 C C . ILE A 1 204 ? -17.123 1.234 4.206 1.00 98.50 204 ILE A C 1
ATOM 1700 O O . ILE A 1 204 ? -17.016 2.408 4.536 1.00 98.50 204 ILE A O 1
ATOM 1704 N N . SER A 1 205 ? -16.609 0.775 3.062 1.00 97.81 205 SER A N 1
ATOM 1705 C CA . SER A 1 205 ? -15.879 1.637 2.120 1.00 97.81 205 SER A CA 1
ATOM 1706 C C . SER A 1 205 ? -16.769 2.730 1.510 1.00 97.81 205 SER A C 1
ATOM 1708 O O . SER A 1 205 ? -16.309 3.844 1.241 1.00 97.81 205 SER A O 1
ATOM 1710 N N . ARG A 1 206 ? -18.068 2.451 1.357 1.00 96.75 206 ARG A N 1
ATOM 1711 C CA . ARG A 1 206 ? -19.033 3.317 0.673 1.00 96.75 206 ARG A CA 1
ATOM 1712 C C . ARG A 1 206 ? -19.752 4.304 1.585 1.00 96.75 206 ARG A C 1
ATOM 1714 O O . ARG A 1 206 ? -19.994 5.436 1.189 1.00 96.75 206 ARG A O 1
ATOM 1721 N N . GLU A 1 207 ? -20.139 3.887 2.779 1.00 93.75 207 GLU A N 1
ATOM 1722 C CA . GLU A 1 207 ? -21.025 4.662 3.647 1.00 93.75 207 GLU A CA 1
ATOM 1723 C C . GLU A 1 207 ? -20.247 5.623 4.541 1.00 93.75 207 GLU A C 1
ATOM 1725 O O . GLU A 1 207 ? -19.344 5.219 5.275 1.00 93.75 207 GLU A O 1
ATOM 1730 N N . ASN A 1 208 ? -20.645 6.895 4.556 1.00 92.31 208 ASN A N 1
ATOM 1731 C CA . ASN A 1 208 ? -20.095 7.865 5.493 1.00 92.31 208 ASN A CA 1
ATOM 1732 C C . ASN A 1 208 ? -20.880 7.826 6.815 1.00 92.31 208 ASN A C 1
ATOM 1734 O O . ASN A 1 208 ? -21.935 8.443 6.945 1.00 92.31 208 ASN A O 1
ATOM 1738 N N . THR A 1 209 ? -20.371 7.065 7.784 1.00 93.62 209 THR A N 1
ATOM 1739 C CA . THR A 1 209 ? -21.032 6.821 9.083 1.00 93.62 209 THR A CA 1
ATOM 1740 C C . THR A 1 209 ? -20.387 7.578 10.251 1.00 93.62 209 THR A C 1
ATOM 1742 O O . THR A 1 209 ? -20.719 7.329 11.408 1.00 93.62 209 THR A O 1
ATOM 1745 N N . GLY A 1 210 ? -19.428 8.469 9.977 1.00 94.69 210 GLY A N 1
ATOM 1746 C CA . GLY A 1 210 ? -18.564 9.079 11.000 1.00 94.69 210 GLY A CA 1
ATOM 1747 C C . GLY A 1 210 ? -17.414 8.177 11.474 1.00 94.69 210 GLY A C 1
ATOM 1748 O O . GLY A 1 210 ? -16.593 8.604 12.279 1.00 94.69 210 GLY A O 1
ATOM 1749 N N . LEU A 1 211 ? -17.329 6.945 10.967 1.00 97.94 211 LEU A N 1
ATOM 1750 C CA . LEU A 1 211 ? -16.156 6.080 11.078 1.00 97.94 211 LEU A CA 1
ATOM 1751 C C . LEU A 1 211 ? -15.055 6.607 10.151 1.00 97.94 211 LEU A C 1
ATOM 1753 O O . LEU A 1 211 ? -15.314 6.820 8.966 1.00 97.94 211 LEU A O 1
ATOM 1757 N N . LEU A 1 212 ? -13.824 6.765 10.644 1.00 98.62 212 LEU A N 1
ATOM 1758 C CA . LEU A 1 212 ? -12.706 7.083 9.760 1.00 98.62 212 LEU A CA 1
ATOM 1759 C C . LEU A 1 212 ? -12.245 5.809 9.050 1.00 98.62 212 LEU A C 1
ATOM 1761 O O . LEU A 1 212 ? -11.626 4.920 9.638 1.00 98.62 212 LEU A O 1
ATOM 1765 N N . VAL A 1 213 ? -12.563 5.728 7.765 1.00 98.56 213 VAL A N 1
ATOM 1766 C CA . VAL A 1 213 ? -12.101 4.652 6.892 1.00 98.56 213 VAL A CA 1
ATOM 1767 C C . VAL A 1 213 ? -10.713 5.001 6.371 1.00 98.56 213 VAL A C 1
ATOM 1769 O O . VAL A 1 213 ? -10.506 6.086 5.823 1.00 98.56 213 VAL A O 1
ATOM 1772 N N . CYS A 1 214 ? -9.767 4.075 6.513 1.00 98.62 214 CYS A N 1
ATOM 1773 C CA . CYS A 1 214 ? -8.399 4.265 6.044 1.00 98.62 214 CYS A CA 1
ATOM 1774 C C . CYS A 1 214 ? -8.061 3.330 4.882 1.00 98.62 214 CYS A C 1
ATOM 1776 O O . CYS A 1 214 ? -8.402 2.151 4.932 1.00 98.62 214 CYS A O 1
ATOM 1778 N N . TYR A 1 215 ? -7.345 3.830 3.877 1.00 98.00 215 TYR A N 1
ATOM 1779 C CA . TYR A 1 215 ? -6.810 3.047 2.753 1.00 98.00 215 TYR A CA 1
ATOM 1780 C C . TYR A 1 215 ? -5.290 3.207 2.678 1.00 98.00 215 TYR A C 1
ATOM 1782 O O . TYR A 1 215 ? -4.778 4.176 3.225 1.00 98.00 215 TYR A O 1
ATOM 1790 N N . PRO A 1 216 ? -4.548 2.290 2.038 1.00 96.00 216 PRO A N 1
ATOM 1791 C CA . PRO A 1 216 ? -3.112 2.447 1.855 1.00 96.00 216 PRO A CA 1
ATOM 1792 C C . PRO A 1 216 ? -2.838 3.582 0.865 1.00 96.00 216 PRO A C 1
ATOM 1794 O O . PRO A 1 216 ? -3.602 3.785 -0.086 1.00 96.00 216 PRO A O 1
ATOM 1797 N N . SER A 1 217 ? -1.732 4.295 1.070 1.00 90.00 217 SER A N 1
ATOM 1798 C CA . SER A 1 217 ? -1.294 5.342 0.148 1.00 90.00 217 SER A CA 1
ATOM 1799 C C . SER A 1 217 ? -0.803 4.738 -1.170 1.00 90.00 217 SER A C 1
ATOM 1801 O O . SER A 1 217 ? -0.736 3.519 -1.347 1.00 90.00 217 SER A O 1
ATOM 1803 N N . LEU A 1 218 ? -0.476 5.598 -2.139 1.00 88.25 218 LEU A N 1
ATOM 1804 C CA . LEU A 1 218 ? -0.077 5.155 -3.478 1.00 88.25 218 LEU A CA 1
ATOM 1805 C C . LEU A 1 218 ? 1.151 4.232 -3.445 1.00 88.25 218 LEU A C 1
ATOM 1807 O O . LEU A 1 218 ? 1.203 3.280 -4.220 1.00 88.25 218 LEU A O 1
ATOM 1811 N N . LEU A 1 219 ? 2.108 4.513 -2.548 1.00 88.44 219 LEU A N 1
ATOM 1812 C CA . LEU A 1 219 ? 3.322 3.714 -2.328 1.00 88.44 219 LEU A CA 1
ATOM 1813 C C . LEU A 1 219 ? 4.045 3.402 -3.652 1.00 88.44 219 LEU A C 1
ATOM 1815 O O . LEU A 1 219 ? 4.354 2.257 -3.967 1.00 88.44 219 LEU A O 1
ATOM 1819 N N . ILE A 1 220 ? 4.286 4.453 -4.449 1.00 87.44 220 ILE A N 1
ATOM 1820 C CA . ILE A 1 220 ? 4.765 4.359 -5.840 1.00 87.44 220 ILE A CA 1
ATOM 1821 C C . ILE A 1 220 ? 6.142 3.703 -5.984 1.00 87.44 220 ILE A C 1
ATOM 1823 O O . ILE A 1 220 ? 6.454 3.181 -7.048 1.00 87.44 220 ILE A O 1
ATOM 1827 N N . GLU A 1 221 ? 6.963 3.719 -4.935 1.00 88.12 221 GLU A N 1
ATOM 1828 C CA . GLU A 1 221 ? 8.300 3.108 -4.922 1.00 88.12 221 GLU A CA 1
ATOM 1829 C C . GLU A 1 221 ? 8.274 1.647 -4.450 1.00 88.12 221 GLU A C 1
ATOM 1831 O O . GLU A 1 221 ? 9.249 0.916 -4.624 1.00 88.12 221 GLU A O 1
ATOM 1836 N N . ASP A 1 222 ? 7.155 1.190 -3.884 1.00 92.38 222 ASP A N 1
ATOM 1837 C CA . ASP A 1 222 ? 7.034 -0.152 -3.339 1.00 92.38 222 ASP A CA 1
ATOM 1838 C C . ASP A 1 222 ? 6.607 -1.153 -4.424 1.00 92.38 222 ASP A C 1
ATOM 1840 O O . ASP A 1 222 ? 5.522 -1.078 -5.009 1.00 92.38 222 ASP A O 1
ATOM 1844 N N . LYS A 1 223 ? 7.466 -2.147 -4.675 1.00 93.06 223 LYS A N 1
ATOM 1845 C CA . LYS A 1 223 ? 7.249 -3.164 -5.712 1.00 93.06 223 LYS A CA 1
ATOM 1846 C C . LYS A 1 223 ? 6.011 -4.029 -5.459 1.00 93.06 223 LYS A C 1
ATOM 1848 O O . LYS A 1 223 ? 5.396 -4.499 -6.419 1.00 93.06 223 LYS A O 1
ATOM 1853 N N . PHE A 1 224 ? 5.642 -4.291 -4.208 1.00 94.38 224 PHE A N 1
ATOM 1854 C CA . PHE A 1 224 ? 4.410 -5.015 -3.910 1.00 94.38 224 PHE A CA 1
ATOM 1855 C C . PHE A 1 224 ? 3.200 -4.179 -4.343 1.00 94.38 224 PHE A C 1
ATOM 1857 O O . PHE A 1 224 ? 2.360 -4.681 -5.094 1.00 94.38 224 PHE A O 1
ATOM 1864 N N . TRP A 1 225 ? 3.152 -2.897 -3.972 1.00 95.06 225 TRP A N 1
ATOM 1865 C CA . TRP A 1 225 ? 2.044 -2.003 -4.328 1.00 95.06 225 TRP A CA 1
ATOM 1866 C C . TRP A 1 225 ? 1.977 -1.678 -5.824 1.00 95.06 225 TRP A C 1
ATOM 1868 O O . TRP A 1 225 ? 0.874 -1.641 -6.375 1.00 95.06 225 TRP A O 1
ATOM 1878 N N . GLN A 1 226 ? 3.118 -1.570 -6.513 1.00 94.50 226 GLN A N 1
ATOM 1879 C CA . GLN A 1 226 ? 3.181 -1.462 -7.980 1.00 94.50 226 GLN A CA 1
ATOM 1880 C C . GLN A 1 226 ? 2.526 -2.655 -8.691 1.00 94.50 226 GLN A C 1
ATOM 1882 O O . GLN A 1 226 ? 1.920 -2.488 -9.745 1.00 94.50 226 GLN A O 1
ATOM 1887 N N . ASN A 1 227 ? 2.609 -3.860 -8.120 1.00 94.81 227 ASN A N 1
ATOM 1888 C CA . ASN A 1 227 ? 1.937 -5.043 -8.666 1.00 94.81 227 ASN A CA 1
ATOM 1889 C C . ASN A 1 227 ? 0.486 -5.171 -8.182 1.00 94.81 227 ASN A C 1
ATOM 1891 O O . ASN A 1 227 ? -0.359 -5.750 -8.866 1.00 94.81 227 ASN A O 1
ATOM 1895 N N . PHE A 1 228 ? 0.187 -4.650 -6.993 1.00 96.44 228 PHE A N 1
ATOM 1896 C CA . PHE A 1 228 ? -1.131 -4.731 -6.384 1.00 96.44 228 PHE A CA 1
ATOM 1897 C C . PHE A 1 228 ? -2.126 -3.778 -7.059 1.00 96.44 228 PHE A C 1
ATOM 1899 O O . PHE A 1 228 ? -3.159 -4.207 -7.580 1.00 96.44 228 PHE A O 1
ATOM 1906 N N . TRP A 1 229 ? -1.826 -2.479 -7.086 1.00 96.75 229 TRP A N 1
ATOM 1907 C CA . TRP A 1 229 ? -2.789 -1.461 -7.500 1.00 96.75 229 TRP A CA 1
ATOM 1908 C C . TRP A 1 229 ? -3.355 -1.644 -8.913 1.00 96.75 229 TRP A C 1
ATOM 1910 O O . TRP A 1 229 ? -4.578 -1.556 -9.047 1.00 96.75 229 TRP A O 1
ATOM 1920 N N . PRO A 1 230 ? -2.570 -2.012 -9.943 1.00 95.56 230 PRO A N 1
ATOM 1921 C CA . PRO A 1 230 ? -3.107 -2.219 -11.289 1.00 95.56 230 PRO A CA 1
ATOM 1922 C C . PRO A 1 230 ? -4.175 -3.315 -11.388 1.00 95.56 230 PRO A C 1
ATOM 1924 O O . PRO A 1 230 ? -4.995 -3.300 -12.308 1.00 95.56 230 PRO A O 1
ATOM 1927 N N . ILE A 1 231 ? -4.184 -4.264 -10.445 1.00 96.06 231 ILE A N 1
ATOM 1928 C CA . ILE A 1 231 ? -5.144 -5.372 -10.392 1.00 96.06 231 ILE A CA 1
ATOM 1929 C C . ILE A 1 231 ? -6.389 -4.989 -9.584 1.00 96.06 231 ILE A C 1
ATOM 1931 O O . ILE A 1 231 ? -7.509 -5.369 -9.948 1.00 96.06 231 ILE A O 1
ATOM 1935 N N . TYR A 1 232 ? -6.201 -4.292 -8.461 1.00 97.31 232 TYR A N 1
ATOM 1936 C CA . TYR A 1 232 ? -7.253 -4.105 -7.459 1.00 97.31 232 TYR A CA 1
ATOM 1937 C C . TYR A 1 232 ? -7.881 -2.713 -7.473 1.00 97.31 232 TYR A C 1
ATOM 1939 O O . TYR A 1 232 ? -9.086 -2.620 -7.233 1.00 97.31 232 TYR A O 1
ATOM 1947 N N . TRP A 1 233 ? -7.132 -1.659 -7.816 1.00 97.31 233 TRP A N 1
ATOM 1948 C CA . TRP A 1 233 ? -7.654 -0.290 -7.860 1.00 97.31 233 TRP A CA 1
ATOM 1949 C C . TRP A 1 233 ? -8.876 -0.142 -8.782 1.00 97.31 233 TRP A C 1
ATOM 1951 O O . TRP A 1 233 ? -9.911 0.341 -8.307 1.00 97.31 233 TRP A O 1
ATOM 1961 N N . PRO A 1 234 ? -8.858 -0.654 -10.036 1.00 96.88 234 PRO A N 1
ATOM 1962 C CA . PRO A 1 234 ? -10.019 -0.572 -10.921 1.00 96.88 234 PRO A CA 1
ATOM 1963 C C . PRO A 1 234 ? -11.264 -1.259 -10.359 1.00 96.88 234 PRO A C 1
ATOM 1965 O O . PRO A 1 234 ? -12.369 -0.925 -10.759 1.00 96.88 234 PRO A O 1
ATOM 1968 N N . LYS A 1 235 ? -11.105 -2.221 -9.442 1.00 96.50 235 LYS A N 1
ATOM 1969 C CA . LYS A 1 235 ? -12.214 -2.974 -8.846 1.00 96.50 235 LYS A CA 1
ATOM 1970 C C . LYS A 1 235 ? -12.720 -2.335 -7.556 1.00 96.50 235 LYS A C 1
ATOM 1972 O O . LYS A 1 235 ? -13.908 -2.432 -7.262 1.00 96.50 235 LYS A O 1
ATOM 1977 N N . CYS A 1 236 ? -11.837 -1.722 -6.765 1.00 95.94 236 CYS A N 1
ATOM 1978 C CA . CYS A 1 236 ? -12.196 -1.186 -5.454 1.00 95.94 236 CYS A CA 1
ATOM 1979 C C . CYS A 1 236 ? -12.666 0.268 -5.489 1.00 95.94 236 CYS A C 1
ATOM 1981 O O . CYS A 1 236 ? -13.493 0.637 -4.657 1.00 95.94 236 CYS A O 1
ATOM 1983 N N . LYS A 1 237 ? -12.191 1.084 -6.442 1.00 94.88 237 LYS A N 1
ATOM 1984 C CA . LYS A 1 237 ? -12.439 2.535 -6.446 1.00 94.88 237 LYS A CA 1
ATOM 1985 C C . LYS A 1 237 ? -13.920 2.925 -6.429 1.00 94.88 237 LYS A C 1
ATOM 1987 O O . LYS A 1 237 ? -14.278 3.926 -5.826 1.00 94.88 237 LYS A O 1
ATOM 1992 N N . PHE A 1 238 ? -14.790 2.107 -7.024 1.00 93.94 238 PHE A N 1
ATOM 1993 C CA . PHE A 1 238 ? -16.235 2.359 -7.078 1.00 93.94 238 PHE A CA 1
ATOM 1994 C C . PHE A 1 238 ? -16.926 2.298 -5.712 1.00 93.94 238 PHE A C 1
ATOM 1996 O O . PHE A 1 238 ? -17.973 2.920 -5.527 1.00 93.94 238 PHE A O 1
ATOM 2003 N N . TYR A 1 239 ? -16.349 1.557 -4.765 1.00 96.31 239 TYR A N 1
ATOM 2004 C CA . TYR A 1 239 ? -16.864 1.472 -3.402 1.00 96.31 239 TYR A CA 1
ATOM 2005 C C . TYR A 1 239 ? -16.357 2.614 -2.527 1.00 96.31 239 TYR A C 1
ATOM 2007 O O . TYR A 1 239 ? -17.003 2.928 -1.542 1.00 96.31 239 TYR A O 1
ATOM 2015 N N . LEU A 1 240 ? -15.251 3.264 -2.892 1.00 94.75 240 LEU A N 1
ATOM 2016 C CA . LEU A 1 240 ? -14.600 4.266 -2.057 1.00 94.75 240 LEU A CA 1
ATOM 2017 C C . LEU A 1 240 ? -15.282 5.639 -2.170 1.00 94.75 240 LEU A C 1
ATOM 2019 O O . LEU A 1 240 ? -14.838 6.516 -2.916 1.00 94.75 240 LEU A O 1
ATOM 2023 N N . GLN A 1 241 ? -16.353 5.828 -1.399 1.00 94.25 241 GLN A N 1
ATOM 2024 C CA . GLN A 1 241 ? -17.208 7.028 -1.432 1.00 94.25 241 GLN A CA 1
ATOM 2025 C C . GLN A 1 241 ? -17.096 7.898 -0.169 1.00 94.25 241 GLN A C 1
ATOM 2027 O O . GLN A 1 241 ? -17.937 8.751 0.095 1.00 94.25 241 GLN A O 1
ATOM 2032 N N . GLN A 1 242 ? -16.031 7.708 0.608 1.00 94.75 242 GLN A N 1
ATOM 2033 C CA . GLN A 1 242 ? -15.767 8.485 1.817 1.00 94.75 242 GLN A CA 1
ATOM 2034 C C . GLN A 1 242 ? -15.423 9.945 1.506 1.00 94.75 242 GLN A C 1
ATOM 2036 O O . GLN A 1 242 ? -14.666 10.226 0.574 1.00 94.75 242 GLN A O 1
ATOM 2041 N N . ASN A 1 243 ? -15.906 10.867 2.345 1.00 92.94 243 ASN A N 1
ATOM 2042 C CA . ASN A 1 243 ? -15.572 12.296 2.245 1.00 92.94 243 ASN A CA 1
ATOM 2043 C C . ASN A 1 243 ? -14.148 12.599 2.727 1.00 92.94 243 ASN A C 1
ATOM 2045 O O . ASN A 1 243 ? -13.549 13.585 2.310 1.00 92.94 243 ASN A O 1
ATOM 2049 N N . ARG A 1 244 ? -13.627 11.773 3.637 1.00 95.81 244 ARG A N 1
ATOM 2050 C CA . ARG A 1 244 ? -12.264 11.832 4.165 1.00 95.81 244 ARG A CA 1
ATOM 2051 C C . ARG A 1 244 ? -11.748 10.415 4.316 1.00 95.81 244 ARG A C 1
ATOM 2053 O O . ARG A 1 244 ? -12.508 9.529 4.694 1.00 95.81 244 ARG A O 1
ATOM 2060 N N . ILE A 1 245 ? -10.475 10.213 4.020 1.00 97.69 245 ILE A N 1
ATOM 2061 C CA . ILE A 1 245 ? -9.826 8.907 4.051 1.00 97.69 245 ILE A CA 1
ATOM 2062 C C . ILE A 1 245 ? -8.552 9.037 4.860 1.00 97.69 245 ILE A C 1
ATOM 2064 O O . ILE A 1 245 ? -7.708 9.872 4.547 1.00 97.69 245 ILE A O 1
ATOM 2068 N N . GLY A 1 246 ? -8.422 8.218 5.896 1.00 98.19 246 GLY A N 1
ATOM 2069 C CA . GLY A 1 246 ? -7.169 8.097 6.631 1.00 98.19 246 GLY A CA 1
ATOM 2070 C C . GLY A 1 246 ? -6.150 7.239 5.886 1.00 98.19 246 GLY A C 1
ATOM 2071 O O . GLY A 1 246 ? -6.497 6.443 5.012 1.00 98.19 246 GLY A O 1
ATOM 2072 N N . ASP A 1 247 ? -4.889 7.340 6.275 1.00 98.00 247 ASP A N 1
ATOM 2073 C CA . ASP A 1 247 ? -3.856 6.450 5.759 1.00 98.00 247 ASP A CA 1
ATOM 2074 C C . ASP A 1 247 ? -3.830 5.134 6.559 1.00 98.00 247 ASP A C 1
ATOM 2076 O O . ASP A 1 247 ? -3.700 5.131 7.782 1.00 98.00 247 ASP A O 1
ATOM 2080 N N . ALA A 1 248 ? -3.984 3.984 5.900 1.00 97.88 248 ALA A N 1
ATOM 2081 C CA . ALA A 1 248 ? -3.938 2.670 6.550 1.00 97.88 248 ALA A CA 1
ATOM 2082 C C . ALA A 1 248 ? -2.524 2.288 7.024 1.00 97.88 248 ALA A C 1
ATOM 2084 O O . ALA A 1 248 ? -2.381 1.395 7.869 1.00 97.88 248 ALA A O 1
ATOM 2085 N N . MET A 1 249 ? -1.496 2.980 6.521 1.00 96.75 249 MET A N 1
ATOM 2086 C CA . MET A 1 249 ? -0.091 2.794 6.871 1.00 96.75 249 MET A CA 1
ATOM 2087 C C . MET A 1 249 ? 0.260 3.359 8.257 1.00 96.75 249 MET A C 1
ATOM 2089 O O . MET A 1 249 ? 1.351 3.105 8.756 1.00 96.75 249 MET A O 1
ATOM 2093 N N . ILE A 1 250 ? -0.675 4.026 8.950 1.00 97.75 250 ILE A N 1
ATOM 2094 C CA . ILE A 1 250 ? -0.504 4.514 10.337 1.00 97.75 250 ILE A CA 1
ATOM 2095 C C . ILE A 1 250 ? -0.156 3.408 11.351 1.00 97.75 250 ILE A C 1
ATOM 2097 O O . ILE A 1 250 ? 0.341 3.702 12.436 1.00 97.75 250 ILE A O 1
ATOM 2101 N N . THR A 1 251 ? -0.415 2.138 11.018 1.00 97.31 251 THR A N 1
ATOM 2102 C CA . THR A 1 251 ? -0.096 0.970 11.860 1.00 97.31 251 THR A CA 1
ATOM 2103 C C . THR A 1 251 ? 1.054 0.125 11.311 1.00 97.31 251 THR A C 1
ATOM 2105 O O . THR A 1 251 ? 1.156 -1.057 11.649 1.00 97.31 251 THR A O 1
ATOM 2108 N N . ARG A 1 252 ? 1.837 0.672 10.380 1.00 96.50 252 ARG A N 1
ATOM 2109 C CA . ARG A 1 252 ? 2.832 -0.048 9.580 1.00 96.50 252 ARG A CA 1
ATOM 2110 C C . ARG A 1 252 ? 4.238 0.525 9.812 1.00 96.50 252 ARG A C 1
ATOM 2112 O O . ARG A 1 252 ? 4.337 1.659 10.289 1.00 96.50 252 ARG A O 1
ATOM 2119 N N . PRO A 1 253 ? 5.327 -0.226 9.538 1.00 95.56 253 PRO A N 1
ATOM 2120 C CA . PRO A 1 253 ? 6.689 0.240 9.815 1.00 95.56 253 PRO A CA 1
ATOM 2121 C C . PRO A 1 253 ? 7.015 1.595 9.177 1.00 95.56 253 PRO A C 1
ATOM 2123 O O . PRO A 1 253 ? 7.698 2.409 9.784 1.00 95.56 253 PRO A O 1
ATOM 2126 N N . GLU A 1 254 ? 6.466 1.873 7.997 1.00 93.19 254 GLU A N 1
ATOM 2127 C CA . GLU A 1 254 ? 6.635 3.101 7.219 1.00 93.19 254 GLU A CA 1
ATOM 2128 C C . GLU A 1 254 ? 6.291 4.353 8.035 1.00 93.19 254 GLU A C 1
ATOM 2130 O O . GLU A 1 254 ? 7.030 5.337 7.997 1.00 93.19 254 GLU A O 1
ATOM 2135 N N . ALA A 1 255 ? 5.226 4.305 8.843 1.00 95.69 255 ALA A N 1
ATOM 2136 C CA . ALA A 1 255 ? 4.856 5.417 9.713 1.00 95.69 255 ALA A CA 1
ATOM 2137 C C . ALA A 1 255 ? 5.920 5.703 10.782 1.00 95.69 255 ALA A C 1
ATOM 2139 O O . ALA A 1 255 ? 6.186 6.863 11.095 1.00 95.69 255 ALA A O 1
ATOM 2140 N N . PHE A 1 256 ? 6.562 4.662 11.313 1.00 96.94 256 PHE A N 1
ATOM 2141 C CA . PHE A 1 256 ? 7.638 4.801 12.292 1.00 96.94 256 PHE A CA 1
ATOM 2142 C C . PHE A 1 256 ? 8.980 5.146 11.644 1.00 96.94 256 PHE A C 1
ATOM 2144 O O . PHE A 1 256 ? 9.731 5.921 12.223 1.00 96.94 256 PHE A O 1
ATOM 2151 N N . TYR A 1 257 ? 9.284 4.642 10.447 1.00 95.19 257 TYR A N 1
ATOM 2152 C CA . TYR A 1 257 ? 10.487 5.046 9.717 1.00 95.19 257 TYR A CA 1
ATOM 2153 C C . TYR A 1 257 ? 10.461 6.535 9.368 1.00 95.19 257 TYR A C 1
ATOM 2155 O O . TYR A 1 257 ? 11.485 7.202 9.480 1.00 95.19 257 TYR A O 1
ATOM 2163 N N . PHE A 1 258 ? 9.295 7.063 8.983 1.00 94.19 258 PHE A N 1
ATOM 2164 C CA . PHE A 1 258 ? 9.173 8.460 8.576 1.00 94.19 258 PHE A CA 1
ATOM 2165 C C . PHE A 1 258 ? 9.118 9.435 9.763 1.00 94.19 258 PHE A C 1
ATOM 2167 O O . PHE A 1 258 ? 9.751 10.484 9.722 1.00 94.19 258 PHE A O 1
ATOM 2174 N N . TYR A 1 259 ? 8.375 9.101 10.826 1.00 96.50 259 TYR A N 1
ATOM 2175 C CA . TYR A 1 259 ? 8.114 10.024 11.946 1.00 96.50 259 TYR A CA 1
ATOM 2176 C C . TYR A 1 259 ? 8.799 9.634 13.267 1.00 96.50 259 TYR A C 1
ATOM 2178 O O . TYR A 1 259 ? 8.777 10.399 14.233 1.00 96.50 259 TYR A O 1
ATOM 2186 N N . GLY A 1 260 ? 9.388 8.441 13.359 1.00 96.31 260 GLY A N 1
ATOM 2187 C CA . GLY A 1 260 ? 10.082 7.964 14.553 1.00 96.31 260 GLY A CA 1
ATOM 2188 C C . GLY A 1 260 ? 9.232 8.063 15.822 1.00 96.31 260 GLY A C 1
ATOM 2189 O O . GLY A 1 260 ? 8.095 7.586 15.889 1.00 96.31 260 GLY A O 1
ATOM 2190 N N . GLN A 1 261 ? 9.799 8.700 16.848 1.00 97.12 261 GLN A N 1
ATOM 2191 C CA . GLN A 1 261 ? 9.178 8.841 18.164 1.00 97.12 261 GLN A CA 1
ATOM 2192 C C . GLN A 1 261 ? 7.921 9.732 18.156 1.00 97.12 261 GLN A C 1
ATOM 2194 O O . GLN A 1 261 ? 7.069 9.573 19.031 1.00 97.12 261 GLN A O 1
ATOM 2199 N N . GLU A 1 262 ? 7.757 10.634 17.181 1.00 97.50 262 GLU A N 1
ATOM 2200 C CA . GLU A 1 262 ? 6.543 11.458 17.064 1.00 97.50 262 GLU A CA 1
ATOM 2201 C C . GLU A 1 262 ? 5.305 10.573 16.872 1.00 97.50 262 GLU A C 1
ATOM 2203 O O . GLU A 1 262 ? 4.304 10.745 17.570 1.00 97.50 262 GLU A O 1
ATOM 2208 N N . MET A 1 263 ? 5.400 9.566 15.998 1.00 97.81 263 MET A N 1
ATOM 2209 C CA . MET A 1 263 ? 4.314 8.618 15.733 1.00 97.81 263 MET A CA 1
ATOM 2210 C C . MET A 1 263 ? 3.937 7.820 16.986 1.00 97.81 263 MET A C 1
ATOM 2212 O O . MET A 1 263 ? 2.759 7.602 17.267 1.00 97.81 263 MET A O 1
ATOM 2216 N N . VAL A 1 264 ? 4.938 7.424 17.778 1.00 98.25 264 VAL A N 1
ATOM 2217 C CA . VAL A 1 264 ? 4.739 6.717 19.052 1.00 98.25 264 VAL A CA 1
ATOM 2218 C C . VAL A 1 264 ? 3.994 7.603 20.050 1.00 98.25 264 VAL A C 1
ATOM 2220 O O . VAL A 1 264 ? 3.047 7.147 20.691 1.00 98.25 264 VAL A O 1
ATOM 2223 N N . THR A 1 265 ? 4.397 8.869 20.171 1.00 98.44 265 THR A N 1
ATOM 2224 C CA . THR A 1 265 ? 3.762 9.844 21.066 1.00 98.44 265 THR A CA 1
ATOM 2225 C C . THR A 1 265 ? 2.321 10.135 20.651 1.00 98.44 265 THR A C 1
ATOM 2227 O O . THR A 1 265 ? 1.434 10.152 21.505 1.00 98.44 265 THR A O 1
ATOM 2230 N N . LEU A 1 266 ? 2.060 10.305 19.350 1.00 98.31 266 LEU A N 1
ATOM 2231 C CA . LEU A 1 266 ? 0.708 10.506 18.823 1.00 98.31 266 LEU A CA 1
ATOM 2232 C C . LEU A 1 266 ? -0.200 9.323 19.155 1.00 98.31 266 LEU A C 1
ATOM 2234 O O . LEU A 1 266 ? -1.262 9.528 19.743 1.00 98.31 266 LEU A O 1
ATOM 2238 N N . TRP A 1 267 ? 0.242 8.096 18.872 1.00 98.56 267 TRP A N 1
ATOM 2239 C CA . TRP A 1 267 ? -0.500 6.888 19.231 1.00 98.56 267 TRP A CA 1
ATOM 2240 C C . TRP A 1 267 ? -0.789 6.810 20.731 1.00 98.56 267 TRP A C 1
ATOM 2242 O O . TRP A 1 267 ? -1.944 6.677 21.129 1.00 98.56 267 TRP A O 1
ATOM 2252 N N . LYS A 1 268 ? 0.236 6.989 21.572 1.00 98.62 268 LYS A N 1
ATOM 2253 C CA . LYS A 1 268 ? 0.077 6.976 23.032 1.00 98.62 268 LYS A CA 1
ATOM 2254 C C . LYS A 1 268 ? -0.910 8.016 23.544 1.00 98.62 268 LYS A C 1
ATOM 2256 O O . LYS A 1 268 ? -1.632 7.746 24.499 1.00 98.62 268 LYS A O 1
ATOM 2261 N N . SER A 1 269 ? -0.976 9.183 22.909 1.00 98.50 269 SER A N 1
ATOM 2262 C CA . SER A 1 269 ? -1.901 10.243 23.316 1.00 98.50 269 SER A CA 1
ATOM 2263 C C . SER A 1 269 ? -3.380 9.908 23.076 1.00 98.50 269 SER A C 1
ATOM 2265 O O . SER A 1 269 ? -4.236 10.520 23.706 1.00 98.50 269 SER A O 1
ATOM 2267 N N . ILE A 1 270 ? -3.694 8.931 22.214 1.00 98.69 270 ILE A N 1
ATOM 2268 C CA . ILE A 1 270 ? -5.075 8.506 21.932 1.00 98.69 270 ILE A CA 1
ATOM 2269 C C . ILE A 1 270 ? -5.668 7.697 23.098 1.00 98.69 270 ILE A C 1
ATOM 2271 O O . ILE A 1 270 ? -6.862 7.805 23.371 1.00 98.69 270 ILE A O 1
ATOM 2275 N N . TRP A 1 271 ? -4.849 6.905 23.796 1.00 98.25 271 TRP A N 1
ATOM 2276 C CA . TRP A 1 271 ? -5.283 5.995 24.868 1.00 98.25 271 TRP A CA 1
ATOM 2277 C C . TRP A 1 271 ? -4.650 6.289 26.232 1.00 98.25 271 TRP A C 1
ATOM 2279 O O . TRP A 1 271 ? -4.652 5.425 27.109 1.00 98.25 271 TRP A O 1
ATOM 2289 N N . ASN A 1 272 ? -4.102 7.490 26.419 1.00 98.38 272 ASN A N 1
ATOM 2290 C CA . ASN A 1 272 ? -3.522 7.883 27.696 1.00 98.38 272 ASN A CA 1
ATOM 2291 C C . ASN A 1 272 ? -4.576 7.840 28.812 1.00 98.38 272 ASN A C 1
ATOM 2293 O O . ASN A 1 272 ? -5.617 8.485 28.688 1.00 98.38 272 ASN A O 1
ATOM 2297 N N . ASP A 1 273 ? -4.290 7.084 29.872 1.00 98.31 273 ASP A N 1
ATOM 2298 C CA . ASP A 1 273 ? -5.171 6.866 31.024 1.00 98.31 273 ASP A CA 1
ATOM 2299 C C . ASP A 1 273 ? -6.577 6.375 30.626 1.00 98.31 273 ASP A C 1
ATOM 2301 O O . ASP A 1 273 ? -7.582 6.758 31.220 1.00 98.31 273 ASP A O 1
ATOM 2305 N N . LYS A 1 274 ? -6.663 5.544 29.575 1.00 98.50 274 LYS A N 1
ATOM 2306 C CA . LYS A 1 274 ? -7.914 4.918 29.117 1.00 98.50 274 LYS A CA 1
ATOM 2307 C C . LYS A 1 274 ? -7.983 3.440 29.491 1.00 98.50 274 LYS A C 1
ATOM 2309 O O . LYS A 1 274 ? -6.966 2.744 29.515 1.00 98.50 274 LYS A O 1
ATOM 2314 N N . LYS A 1 275 ? -9.200 2.939 29.705 1.00 98.56 275 LYS A N 1
ATOM 2315 C CA . LYS A 1 275 ? -9.514 1.513 29.871 1.00 98.56 275 LYS A CA 1
ATOM 2316 C C . LYS A 1 275 ? -9.711 0.871 28.510 1.00 98.56 275 LYS A C 1
ATOM 2318 O O . LYS A 1 275 ? -10.635 1.215 27.766 1.00 98.56 275 LYS A O 1
ATOM 2323 N N . ILE A 1 276 ? -8.845 -0.077 28.186 1.00 98.69 276 ILE A N 1
ATOM 2324 C CA . ILE A 1 276 ? -8.751 -0.662 26.855 1.00 98.69 276 ILE A CA 1
ATOM 2325 C C . ILE A 1 276 ? -9.229 -2.107 26.861 1.00 98.69 276 ILE A C 1
ATOM 2327 O O . ILE A 1 276 ? -8.826 -2.898 27.708 1.00 98.69 276 ILE A O 1
ATOM 2331 N N . CYS A 1 277 ? -10.025 -2.484 25.863 1.00 98.62 277 CYS A N 1
ATOM 2332 C CA . CYS A 1 277 ? -10.269 -3.886 25.542 1.00 98.62 277 CYS A CA 1
ATOM 2333 C C . CYS A 1 277 ? -9.490 -4.272 24.280 1.00 98.62 277 CYS A C 1
ATOM 2335 O O . CYS A 1 277 ? -9.784 -3.786 23.188 1.00 98.62 277 CYS A O 1
ATOM 2337 N N . PHE A 1 278 ? -8.520 -5.168 24.426 1.00 98.56 278 PHE A N 1
ATOM 2338 C CA . PHE A 1 278 ? -7.728 -5.729 23.338 1.00 98.56 278 PHE A CA 1
ATOM 2339 C C . PHE A 1 278 ? -8.487 -6.891 22.691 1.00 98.56 278 PHE A C 1
ATOM 2341 O O . PHE A 1 278 ? -8.911 -7.827 23.373 1.00 98.56 278 PHE A O 1
ATOM 2348 N N . ILE A 1 279 ? -8.651 -6.837 21.370 1.00 98.38 279 ILE A N 1
ATOM 2349 C CA . ILE A 1 279 ? -9.297 -7.884 20.578 1.00 98.38 279 ILE A CA 1
ATOM 2350 C C . ILE A 1 279 ? -8.308 -8.417 19.547 1.00 98.38 279 ILE A C 1
ATOM 2352 O O . ILE A 1 279 ? -7.852 -7.682 18.670 1.00 98.38 279 ILE A O 1
ATOM 2356 N N . SER A 1 280 ? -7.997 -9.704 19.628 1.00 96.62 280 SER A N 1
ATOM 2357 C CA . SER A 1 280 ? -7.056 -10.362 18.722 1.00 96.62 280 SER A CA 1
ATOM 2358 C C . SER A 1 280 ? -7.346 -11.848 18.575 1.00 96.62 280 SER A C 1
ATOM 2360 O O . SER A 1 280 ? -8.244 -12.397 19.213 1.00 96.62 280 SER A O 1
ATOM 2362 N N . GLY A 1 281 ? -6.605 -12.496 17.680 1.00 94.56 281 GLY A N 1
ATOM 2363 C CA . GLY A 1 281 ? -6.583 -13.946 17.598 1.00 94.56 281 GLY A CA 1
ATOM 2364 C C . GLY A 1 281 ? -5.857 -14.581 18.797 1.00 94.56 281 GLY A C 1
ATOM 2365 O O . GLY A 1 281 ? -4.972 -13.967 19.399 1.00 94.56 281 GLY A O 1
ATOM 2366 N N . GLU A 1 282 ? -6.229 -15.807 19.158 1.00 91.38 282 GLU A N 1
ATOM 2367 C CA . GLU A 1 282 ? -5.514 -16.646 20.131 1.00 91.38 282 GLU A CA 1
ATOM 2368 C C . GLU A 1 282 ? -3.998 -16.694 19.856 1.00 91.38 282 GLU A C 1
ATOM 2370 O O . GLU A 1 282 ? -3.563 -16.767 18.726 1.00 91.38 282 GLU A O 1
ATOM 2375 N N . ASN A 1 283 ? -3.118 -16.686 20.854 1.00 85.38 283 ASN A N 1
ATOM 2376 C CA . ASN A 1 283 ? -1.654 -16.672 20.616 1.00 85.38 283 ASN A CA 1
ATOM 2377 C C . ASN A 1 283 ? -1.115 -15.433 19.860 1.00 85.38 283 ASN A C 1
ATOM 2379 O O . ASN A 1 283 ? 0.064 -15.402 19.497 1.00 85.38 283 ASN A O 1
ATOM 2383 N N . SER A 1 284 ? -1.931 -14.397 19.633 1.00 86.06 284 SER A N 1
ATOM 2384 C CA . SER A 1 284 ? -1.437 -13.130 19.099 1.00 86.06 284 SER A CA 1
ATOM 2385 C C . SER A 1 284 ? -0.428 -12.489 20.053 1.00 86.06 284 SER A C 1
ATOM 2387 O O . SER A 1 284 ? -0.565 -12.522 21.275 1.00 86.06 284 SER A O 1
ATOM 2389 N N . ARG A 1 285 ? 0.580 -11.831 19.475 1.00 85.00 285 ARG A N 1
ATOM 2390 C CA . ARG A 1 285 ? 1.589 -11.039 20.204 1.00 85.00 285 ARG A CA 1
ATOM 2391 C C . ARG A 1 285 ? 1.051 -9.664 20.627 1.00 85.00 285 ARG A C 1
ATOM 2393 O O . ARG A 1 285 ? 1.750 -8.895 21.284 1.00 85.00 285 ARG A O 1
ATOM 2400 N N . PHE A 1 286 ? -0.187 -9.359 20.241 1.00 90.75 286 PHE A N 1
ATOM 2401 C CA . PHE A 1 286 ? -0.900 -8.136 20.569 1.00 90.75 286 PHE A CA 1
ATOM 2402 C C . PHE A 1 286 ? -1.340 -8.144 22.038 1.00 90.75 286 PHE A C 1
ATOM 2404 O O . PHE A 1 286 ? -2.375 -8.709 22.389 1.00 90.75 286 PHE A O 1
ATOM 2411 N N . THR A 1 287 ? -0.515 -7.546 22.898 1.00 89.69 287 THR A N 1
ATOM 2412 C CA . THR A 1 287 ? -0.696 -7.557 24.355 1.00 89.69 287 THR A CA 1
ATOM 2413 C C . THR A 1 287 ? -0.470 -6.173 24.956 1.00 89.69 287 THR A C 1
ATOM 2415 O O . THR A 1 287 ? 0.333 -5.391 24.443 1.00 89.69 287 THR A O 1
ATOM 2418 N N . ALA A 1 288 ? -1.137 -5.884 26.077 1.00 94.00 288 ALA A N 1
ATOM 2419 C CA . ALA A 1 288 ? -1.012 -4.608 26.784 1.00 94.00 288 ALA A CA 1
ATOM 2420 C C . ALA A 1 288 ? 0.378 -4.371 27.397 1.00 94.00 288 ALA A C 1
ATOM 2422 O O . ALA A 1 288 ? 0.751 -3.232 27.653 1.00 94.00 288 ALA A O 1
ATOM 2423 N N . ASN A 1 289 ? 1.171 -5.432 27.588 1.00 94.50 289 ASN A N 1
ATOM 2424 C CA . ASN A 1 289 ? 2.528 -5.340 28.135 1.00 94.50 289 ASN A CA 1
ATOM 2425 C C . ASN A 1 289 ? 3.532 -4.713 27.151 1.00 94.50 289 ASN A C 1
ATOM 2427 O O . ASN A 1 289 ? 4.684 -4.470 27.509 1.00 94.50 289 ASN A O 1
ATOM 2431 N N . HIS A 1 290 ? 3.134 -4.478 25.899 1.00 97.06 290 HIS A N 1
ATOM 2432 C CA . HIS A 1 290 ? 4.005 -3.873 24.902 1.00 97.06 290 HIS A CA 1
ATOM 2433 C C . HIS A 1 290 ? 4.254 -2.376 25.203 1.00 97.06 290 HIS A C 1
ATOM 2435 O O . HIS A 1 290 ? 3.297 -1.658 25.507 1.00 97.06 290 HIS A O 1
ATOM 2441 N N . PRO A 1 291 ? 5.489 -1.846 25.042 1.00 97.06 291 PRO A N 1
ATOM 2442 C CA . PRO A 1 291 ? 5.829 -0.464 25.408 1.00 97.06 291 PRO A CA 1
ATOM 2443 C C . PRO A 1 291 ? 4.939 0.621 24.790 1.00 97.06 291 PRO A C 1
ATOM 2445 O O . PRO A 1 291 ? 4.740 1.674 25.396 1.00 97.06 291 PRO A O 1
ATOM 2448 N N . ILE A 1 292 ? 4.380 0.378 23.600 1.00 97.75 292 ILE A N 1
ATOM 2449 C CA . ILE A 1 292 ? 3.469 1.321 22.933 1.00 97.75 292 ILE A CA 1
ATOM 2450 C C . ILE A 1 292 ? 2.148 1.540 23.698 1.00 97.75 292 ILE A C 1
ATOM 2452 O O . ILE A 1 292 ? 1.535 2.591 23.543 1.00 97.75 292 ILE A O 1
ATOM 2456 N N . PHE A 1 293 ? 1.751 0.608 24.570 1.00 98.31 293 PHE A N 1
ATOM 2457 C CA . PHE A 1 293 ? 0.532 0.682 25.385 1.00 98.31 293 PHE A CA 1
ATOM 2458 C C . PHE A 1 293 ? 0.817 0.986 26.861 1.00 98.31 293 PHE A C 1
ATOM 2460 O O . PHE A 1 293 ? -0.071 0.873 27.694 1.00 98.31 293 PHE A O 1
ATOM 2467 N N . SER A 1 294 ? 2.042 1.383 27.218 1.00 97.75 294 SER A N 1
ATOM 2468 C CA . SER A 1 294 ? 2.462 1.495 28.625 1.00 97.75 294 SER A CA 1
ATOM 2469 C C . SER A 1 294 ? 1.775 2.603 29.443 1.00 97.75 294 SER A C 1
ATOM 2471 O O . SER A 1 294 ? 2.113 2.773 30.607 1.00 97.75 294 SER A O 1
ATOM 2473 N N . ASN A 1 295 ? 0.911 3.415 28.831 1.00 98.31 295 ASN A N 1
ATOM 2474 C CA . ASN A 1 295 ? 0.236 4.562 29.444 1.00 98.31 295 ASN A CA 1
ATOM 2475 C C . ASN A 1 295 ? -1.295 4.409 29.479 1.00 98.31 295 ASN A C 1
ATOM 2477 O O . ASN A 1 295 ? -2.008 5.401 29.583 1.00 98.31 295 ASN A O 1
ATOM 2481 N N . ILE A 1 296 ? -1.801 3.185 29.328 1.00 98.44 296 ILE A N 1
ATOM 2482 C CA . ILE A 1 296 ? -3.220 2.867 29.527 1.00 98.44 296 ILE A CA 1
ATOM 2483 C C . ILE A 1 296 ? -3.521 2.716 31.027 1.00 98.44 296 ILE A C 1
ATOM 2485 O O . ILE A 1 296 ? -2.634 2.363 31.801 1.00 98.44 296 ILE A O 1
ATOM 2489 N N . GLU A 1 297 ? -4.777 2.910 31.432 1.00 98.06 297 GLU A N 1
ATOM 2490 C CA . GLU A 1 297 ? -5.204 2.697 32.825 1.00 98.06 297 GLU A CA 1
ATOM 2491 C C . GLU A 1 297 ? -5.385 1.202 33.132 1.00 98.06 297 GLU A C 1
ATOM 2493 O O . GLU A 1 297 ? -4.926 0.699 34.156 1.00 98.06 297 GLU A O 1
ATOM 2498 N N . ASN A 1 298 ? -6.079 0.481 32.247 1.00 97.19 298 ASN A N 1
ATOM 2499 C CA . ASN A 1 298 ? -6.403 -0.934 32.425 1.00 97.19 298 ASN A CA 1
ATOM 2500 C C . ASN A 1 298 ? -6.539 -1.642 31.068 1.00 97.19 298 ASN A C 1
ATOM 2502 O O . ASN A 1 298 ? -6.885 -1.017 30.064 1.00 97.19 298 ASN A O 1
ATOM 2506 N N . ALA A 1 299 ? -6.308 -2.954 31.060 1.00 97.56 299 ALA A N 1
ATOM 2507 C CA . ALA A 1 299 ? -6.456 -3.829 29.911 1.00 97.56 299 ALA A CA 1
ATOM 2508 C C . ALA A 1 299 ? -7.407 -4.998 30.202 1.00 97.56 299 ALA A C 1
ATOM 2510 O O . ALA A 1 299 ? -7.188 -5.802 31.106 1.00 97.56 299 ALA A O 1
ATOM 2511 N N . GLU A 1 300 ? -8.410 -5.153 29.346 1.00 97.81 300 GLU A N 1
ATOM 2512 C CA . GLU A 1 300 ? -9.194 -6.374 29.198 1.00 97.81 300 GLU A CA 1
ATOM 2513 C C . GLU A 1 300 ? -8.907 -7.043 27.852 1.00 97.81 300 GLU A C 1
ATOM 2515 O O . GLU A 1 300 ? -8.425 -6.405 26.918 1.00 97.81 300 GLU A O 1
ATOM 2520 N N . TYR A 1 301 ? -9.237 -8.330 27.736 1.00 97.44 301 TYR A N 1
ATOM 2521 C CA . TYR A 1 301 ? -8.983 -9.115 26.530 1.00 97.44 301 TYR A CA 1
ATOM 2522 C C . TYR A 1 301 ? -10.237 -9.846 26.053 1.00 97.44 301 TYR A C 1
ATOM 2524 O O . TYR A 1 301 ? -11.012 -10.384 26.852 1.00 97.44 301 TYR A O 1
ATOM 2532 N N . ILE A 1 302 ? -10.400 -9.906 24.733 1.00 97.81 302 ILE A N 1
ATOM 2533 C CA . ILE A 1 302 ? -11.318 -10.811 24.043 1.00 97.81 302 ILE A CA 1
ATOM 2534 C C . ILE A 1 302 ? -10.533 -11.499 22.928 1.00 97.81 302 ILE A C 1
ATOM 2536 O O . ILE A 1 302 ? -10.103 -10.859 21.971 1.00 97.81 302 ILE A O 1
ATOM 2540 N N . LEU A 1 303 ? -10.368 -12.813 23.050 1.00 96.94 303 LEU A N 1
ATOM 2541 C CA . LEU A 1 303 ? -9.680 -13.623 22.050 1.00 96.94 303 LEU A CA 1
ATOM 2542 C C . LEU A 1 303 ? -10.679 -14.232 21.059 1.00 96.94 303 LEU A C 1
ATOM 2544 O O . LEU A 1 303 ? -11.795 -14.619 21.425 1.00 96.94 303 LEU A O 1
ATOM 2548 N N . SER A 1 304 ? -10.264 -14.297 19.798 1.00 96.56 304 SER A N 1
ATOM 2549 C CA . SER A 1 304 ? -10.972 -14.921 18.680 1.00 96.56 304 SER A CA 1
ATOM 2550 C C . SER A 1 304 ? -10.045 -15.898 17.944 1.00 96.56 304 SER A C 1
ATOM 2552 O O . SER A 1 304 ? -8.906 -16.121 18.342 1.00 96.56 304 SER A O 1
ATOM 2554 N N . LYS A 1 305 ? -10.510 -16.495 16.848 1.00 95.00 305 LYS A N 1
ATOM 2555 C CA . LYS A 1 305 ? -9.695 -17.387 16.014 1.00 95.00 305 LYS A CA 1
ATOM 2556 C C . LYS A 1 305 ? -8.560 -16.611 15.328 1.00 95.00 305 LYS A C 1
ATOM 2558 O O . LYS A 1 305 ? -8.757 -15.484 14.885 1.00 95.00 305 LYS A O 1
ATOM 2563 N N . ASN A 1 306 ? -7.404 -17.247 15.126 1.00 91.75 306 ASN A N 1
ATOM 2564 C CA . ASN A 1 306 ? -6.297 -16.662 14.339 1.00 91.75 306 ASN A CA 1
ATOM 2565 C C . ASN A 1 306 ? -6.548 -16.597 12.841 1.00 91.75 306 ASN A C 1
ATOM 2567 O O . ASN A 1 306 ? -5.924 -15.812 12.131 1.00 91.75 306 ASN A O 1
ATOM 2571 N N . LYS A 1 307 ? -7.430 -17.462 12.343 1.00 94.19 307 LYS A N 1
ATOM 2572 C CA . LYS A 1 307 ? -7.809 -17.524 10.936 1.00 94.19 307 LYS A CA 1
ATOM 2573 C C . LYS A 1 307 ? -9.308 -17.699 10.828 1.00 94.19 307 LYS A C 1
ATOM 2575 O O . LYS A 1 307 ? -9.909 -18.410 11.631 1.00 94.19 307 LYS A O 1
ATOM 2580 N N . ASN A 1 308 ? -9.893 -17.110 9.793 1.00 96.81 308 ASN A N 1
ATOM 2581 C CA . ASN A 1 308 ? -11.328 -17.172 9.519 1.00 96.81 308 ASN A CA 1
ATOM 2582 C C . ASN A 1 308 ? -12.189 -16.659 10.687 1.00 96.81 308 ASN A C 1
ATOM 2584 O O . ASN A 1 308 ? -13.289 -17.164 10.907 1.00 96.81 308 ASN A O 1
ATOM 2588 N N . ALA A 1 309 ? -11.690 -15.668 11.435 1.00 97.56 309 ALA A N 1
ATOM 2589 C CA . ALA A 1 309 ? -12.373 -15.112 12.603 1.00 97.56 309 ALA A CA 1
ATOM 2590 C C . ALA A 1 309 ? -13.748 -14.516 12.265 1.00 97.56 309 ALA A C 1
ATOM 2592 O O . ALA A 1 309 ? -14.627 -14.465 13.123 1.00 97.56 309 ALA A O 1
ATOM 2593 N N . TYR A 1 310 ? -13.967 -14.143 11.001 1.00 98.50 310 TYR A N 1
ATOM 2594 C CA . TYR A 1 310 ? -15.237 -13.600 10.543 1.00 98.50 310 TYR A CA 1
ATOM 2595 C C . TYR A 1 310 ? -16.407 -14.576 10.726 1.00 98.50 310 TYR A C 1
ATOM 2597 O O . TYR A 1 310 ? -17.534 -14.139 10.933 1.00 98.50 310 TYR A O 1
ATOM 2605 N N . GLN A 1 311 ? -16.147 -15.889 10.737 1.00 97.50 311 GLN A N 1
ATOM 2606 C CA . GLN A 1 311 ? -17.177 -16.904 10.996 1.00 97.50 311 GLN A CA 1
ATOM 2607 C C . GLN A 1 311 ? -17.896 -16.692 12.336 1.00 97.50 311 GLN A C 1
ATOM 2609 O O . GLN A 1 311 ? -19.069 -17.034 12.458 1.00 97.50 311 GLN A O 1
ATOM 2614 N N . ASP A 1 312 ? -17.214 -16.087 13.314 1.00 96.19 312 ASP A N 1
ATOM 2615 C CA . ASP A 1 312 ? -17.744 -15.857 14.657 1.00 96.19 312 ASP A CA 1
ATOM 2616 C C . ASP A 1 312 ? -18.012 -14.362 14.925 1.00 96.19 312 ASP A C 1
ATOM 2618 O O . ASP A 1 312 ? -18.130 -13.956 16.082 1.00 96.19 312 ASP A O 1
ATOM 2622 N N . ILE A 1 313 ? -18.107 -13.520 13.882 1.00 98.31 313 ILE A N 1
ATOM 2623 C CA . ILE A 1 313 ? -18.207 -12.054 14.021 1.00 98.31 313 ILE A CA 1
ATOM 2624 C C . ILE A 1 313 ? -19.386 -11.611 14.899 1.00 98.31 313 ILE A C 1
ATOM 2626 O O . ILE A 1 313 ? -19.243 -10.694 15.707 1.00 98.31 313 ILE A O 1
ATOM 2630 N N . ASP A 1 314 ? -20.540 -12.274 14.785 1.00 98.25 314 ASP A N 1
ATOM 2631 C CA . ASP A 1 314 ? -21.746 -11.925 15.546 1.00 98.25 314 ASP A CA 1
ATOM 2632 C C . ASP A 1 314 ? -21.571 -12.256 17.045 1.00 98.25 314 ASP A C 1
ATOM 2634 O O . ASP A 1 314 ? -21.904 -11.447 17.914 1.00 98.25 314 ASP A O 1
ATOM 2638 N N . GLN A 1 315 ? -20.956 -13.402 17.363 1.00 98.25 315 GLN A N 1
ATOM 2639 C CA . GLN A 1 315 ? -20.624 -13.779 18.743 1.00 98.25 315 GLN A CA 1
ATOM 2640 C C . GLN A 1 315 ? -19.543 -12.867 19.330 1.00 98.25 315 GLN A C 1
ATOM 2642 O O . GLN A 1 315 ? -19.612 -12.481 20.499 1.00 98.25 315 GLN A O 1
ATOM 2647 N N . LEU A 1 316 ? -18.544 -12.509 18.521 1.00 98.31 316 LEU A N 1
ATOM 2648 C CA . LEU A 1 316 ? -17.472 -11.604 18.913 1.00 98.31 316 LEU A CA 1
ATOM 2649 C C . LEU A 1 316 ? -18.020 -10.213 19.245 1.00 98.31 316 LEU A C 1
ATOM 2651 O O . LEU A 1 316 ? -17.683 -9.664 20.294 1.00 98.31 316 LEU A O 1
ATOM 2655 N N . LEU A 1 317 ? -18.920 -9.680 18.415 1.00 98.69 317 LEU A N 1
ATOM 2656 C CA . LEU A 1 317 ? -19.610 -8.421 18.685 1.00 98.69 317 LEU A CA 1
ATOM 2657 C C . LEU A 1 317 ? -20.388 -8.485 20.007 1.00 98.69 317 LEU A C 1
ATOM 2659 O O . LEU A 1 317 ? -20.234 -7.594 20.839 1.00 98.69 317 LEU A O 1
ATOM 2663 N N . ALA A 1 318 ? -21.165 -9.548 20.242 1.00 98.50 318 ALA A N 1
ATOM 2664 C CA . ALA A 1 318 ? -21.920 -9.712 21.487 1.00 98.50 318 ALA A CA 1
ATOM 2665 C C . ALA A 1 318 ? -21.008 -9.724 22.729 1.00 98.50 318 ALA A C 1
ATOM 2667 O O . ALA A 1 318 ? -21.302 -9.048 23.717 1.00 98.50 318 ALA A O 1
ATOM 2668 N N . LYS A 1 319 ? -19.862 -10.422 22.666 1.00 98.38 319 LYS A N 1
ATOM 2669 C CA . LYS A 1 319 ? -18.848 -10.406 23.736 1.00 98.38 319 LYS A CA 1
ATOM 2670 C C . LYS A 1 319 ? -18.315 -8.996 23.995 1.00 98.38 319 LYS A C 1
ATOM 2672 O O . LYS A 1 319 ? -18.182 -8.612 25.154 1.00 98.38 319 LYS A O 1
ATOM 2677 N N . CYS A 1 320 ? -18.040 -8.226 22.940 1.00 98.44 320 CYS A N 1
ATOM 2678 C CA . CYS A 1 320 ? -17.567 -6.846 23.066 1.00 98.44 320 CYS A CA 1
ATOM 2679 C C . CYS A 1 320 ? -18.625 -5.947 23.720 1.00 98.44 320 CYS A C 1
ATOM 2681 O O . CYS A 1 320 ? -18.313 -5.204 24.646 1.00 98.44 320 CYS A O 1
ATOM 2683 N N . LEU A 1 321 ? -19.888 -6.052 23.295 1.00 98.25 321 LEU A N 1
ATOM 2684 C CA . LEU A 1 321 ? -20.989 -5.255 23.849 1.00 98.25 321 LEU A CA 1
ATOM 2685 C C . LEU A 1 321 ? -21.308 -5.599 25.311 1.00 98.25 321 LEU A C 1
ATOM 2687 O O . LEU A 1 321 ? -21.789 -4.734 26.043 1.00 98.25 321 LEU A O 1
ATOM 2691 N N . GLY A 1 322 ? -21.004 -6.826 25.746 1.00 97.6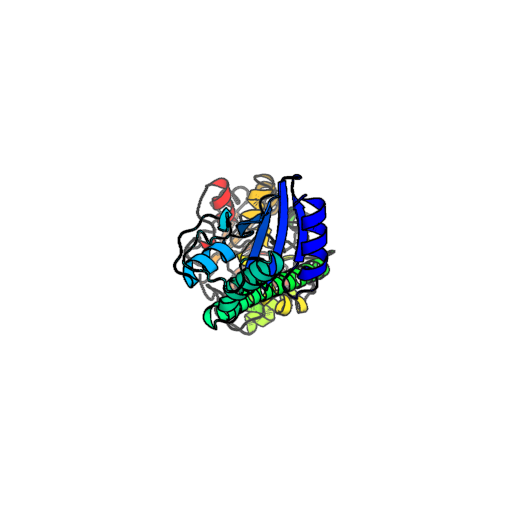9 322 GLY A N 1
ATOM 2692 C CA . GLY A 1 322 ? -21.119 -7.253 27.141 1.00 97.69 322 GLY A CA 1
ATOM 2693 C C . GLY A 1 322 ? -20.066 -6.654 28.084 1.00 97.69 322 GLY A C 1
ATOM 2694 O O . GLY A 1 322 ? -20.266 -6.681 29.300 1.00 97.69 322 GLY A O 1
ATOM 2695 N N . LYS A 1 323 ? -18.963 -6.097 27.563 1.00 96.81 323 LYS A N 1
ATOM 2696 C CA . LYS A 1 323 ? -17.946 -5.424 28.382 1.00 96.81 323 LYS A CA 1
ATOM 2697 C C . LYS A 1 323 ? -18.465 -4.081 28.903 1.00 96.81 323 LYS A C 1
ATOM 2699 O O . LYS A 1 323 ? -19.048 -3.279 28.169 1.00 96.81 323 LYS A O 1
ATOM 2704 N N . LYS A 1 324 ? -18.238 -3.825 30.192 1.00 93.38 324 LYS A N 1
ATOM 2705 C CA . LYS A 1 324 ? -18.611 -2.576 30.871 1.00 93.38 324 LYS A CA 1
ATOM 2706 C C . LYS A 1 324 ? -17.356 -1.750 31.140 1.00 93.38 324 LYS A C 1
ATOM 2708 O O . LYS A 1 324 ? -16.297 -2.319 31.346 1.00 93.38 324 LYS A O 1
ATOM 2713 N N . HIS A 1 325 ? -17.495 -0.424 31.169 1.00 94.12 325 HIS A N 1
ATOM 2714 C CA . HIS A 1 325 ? -16.404 0.503 31.512 1.00 94.12 325 HIS A CA 1
ATOM 2715 C C . HIS A 1 325 ? -15.156 0.399 30.612 1.00 94.12 325 HIS A C 1
ATOM 2717 O O . HIS A 1 325 ? -14.039 0.574 31.087 1.00 94.12 325 HIS A O 1
ATOM 2723 N N . ILE A 1 326 ? -15.358 0.127 29.318 1.00 98.19 326 ILE A N 1
ATOM 2724 C CA . ILE A 1 326 ? -14.312 0.187 28.290 1.00 98.19 326 ILE A CA 1
ATOM 2725 C C . ILE A 1 326 ? -14.433 1.512 27.543 1.00 98.19 326 ILE A C 1
ATOM 2727 O O . ILE A 1 326 ? -15.508 1.814 27.019 1.00 98.19 326 ILE A O 1
ATOM 2731 N N . ASP A 1 327 ? -13.331 2.257 27.471 1.00 98.62 327 ASP A N 1
ATOM 2732 C CA . ASP A 1 327 ? -13.251 3.514 26.726 1.00 98.62 327 ASP A CA 1
ATOM 2733 C C . ASP A 1 327 ? -12.967 3.262 25.244 1.00 98.62 327 ASP A C 1
ATOM 2735 O O . ASP A 1 327 ? -13.563 3.899 24.376 1.00 98.62 327 ASP A O 1
ATOM 2739 N N . ILE A 1 328 ? -12.053 2.329 24.943 1.00 98.75 328 ILE A N 1
ATOM 2740 C CA . ILE A 1 328 ? -11.614 2.042 23.573 1.00 98.75 328 ILE A CA 1
ATOM 2741 C C . ILE A 1 328 ? -11.429 0.535 23.372 1.00 98.75 328 ILE A C 1
ATOM 2743 O O . ILE A 1 328 ? -10.775 -0.151 24.160 1.00 98.75 328 ILE A O 1
ATOM 2747 N N . PHE A 1 329 ? -11.960 0.027 22.265 1.00 98.88 329 PHE A N 1
ATOM 2748 C CA . PHE A 1 329 ? -11.648 -1.306 21.758 1.00 98.88 329 PHE A CA 1
ATOM 2749 C C . PHE A 1 329 ? -10.479 -1.218 20.772 1.00 98.88 329 PHE A C 1
ATOM 2751 O O . PHE A 1 329 ? -10.621 -0.601 19.719 1.00 98.88 329 PHE A O 1
ATOM 2758 N N . LEU A 1 330 ? -9.332 -1.826 21.082 1.00 98.81 330 LEU A N 1
ATOM 2759 C CA . LEU A 1 330 ? -8.198 -1.916 20.155 1.00 98.81 330 LEU A CA 1
ATOM 2760 C C . LEU A 1 330 ? -8.189 -3.289 19.482 1.00 98.81 330 LEU A C 1
ATOM 2762 O O . LEU A 1 330 ? -8.221 -4.312 20.164 1.00 98.81 330 LEU A O 1
ATOM 2766 N N . ILE A 1 331 ? -8.151 -3.320 18.149 1.00 98.75 331 ILE A N 1
ATOM 2767 C CA . ILE A 1 331 ? -8.439 -4.528 17.369 1.00 98.75 331 ILE A CA 1
ATOM 2768 C C . ILE A 1 331 ? -7.276 -4.876 16.437 1.00 98.75 331 ILE A C 1
ATOM 2770 O O . ILE A 1 331 ? -6.835 -4.051 15.640 1.00 98.75 331 ILE A O 1
ATOM 2774 N N . ALA A 1 332 ? -6.826 -6.128 16.492 1.00 97.25 332 ALA A N 1
ATOM 2775 C CA . ALA A 1 332 ? -5.839 -6.715 15.590 1.00 97.25 332 ALA A CA 1
ATOM 2776 C C . ALA A 1 332 ? -6.337 -8.090 15.104 1.00 97.25 332 ALA A C 1
ATOM 2778 O O . ALA A 1 332 ? -5.962 -9.131 15.648 1.00 97.25 332 ALA A O 1
ATOM 2779 N N . LEU A 1 333 ? -7.236 -8.089 14.108 1.00 96.94 333 LEU A N 1
ATOM 2780 C CA . LEU A 1 333 ? -7.959 -9.296 13.667 1.00 96.94 333 LEU A CA 1
ATOM 2781 C C . LEU A 1 333 ? -8.237 -9.345 12.147 1.00 96.94 333 LEU A C 1
ATOM 2783 O O . LEU A 1 333 ? -9.239 -9.908 11.700 1.00 96.94 333 LEU A O 1
ATOM 2787 N N . GLY A 1 334 ? -7.369 -8.741 11.330 1.00 96.12 334 GLY A N 1
ATOM 2788 C CA . GLY A 1 334 ? -7.499 -8.798 9.867 1.00 96.12 334 GLY A CA 1
ATOM 2789 C C . GLY A 1 334 ? -8.802 -8.181 9.333 1.00 96.12 334 GLY A C 1
ATOM 2790 O O . GLY A 1 334 ? -9.335 -7.286 9.990 1.00 96.12 334 GLY A O 1
ATOM 2791 N N . PRO A 1 335 ? -9.404 -8.731 8.251 1.00 98.19 335 PRO A N 1
ATOM 2792 C CA . PRO A 1 335 ? -10.679 -8.235 7.728 1.00 98.19 335 PRO A CA 1
ATOM 2793 C C . PRO A 1 335 ? -11.817 -8.265 8.747 1.00 98.19 335 PRO A C 1
ATOM 2795 O O . PRO A 1 335 ? -12.732 -7.444 8.705 1.00 98.19 335 PRO A O 1
ATOM 2798 N N . THR A 1 336 ? -11.752 -9.205 9.694 1.00 98.56 336 THR A N 1
ATOM 2799 C CA . THR A 1 336 ? -12.714 -9.279 10.800 1.00 98.56 336 THR A CA 1
ATOM 2800 C C . THR A 1 336 ? -12.576 -8.067 11.711 1.00 98.56 336 THR A C 1
ATOM 2802 O O . THR A 1 336 ? -13.579 -7.566 12.205 1.00 98.56 336 THR A O 1
ATOM 2805 N N . GLY A 1 337 ? -11.354 -7.567 11.911 1.00 98.44 337 GLY A N 1
ATOM 2806 C CA . GLY A 1 337 ? -11.085 -6.371 12.699 1.00 98.44 337 GLY A CA 1
ATOM 2807 C C . GLY A 1 337 ? -11.667 -5.107 12.074 1.00 98.44 337 GLY 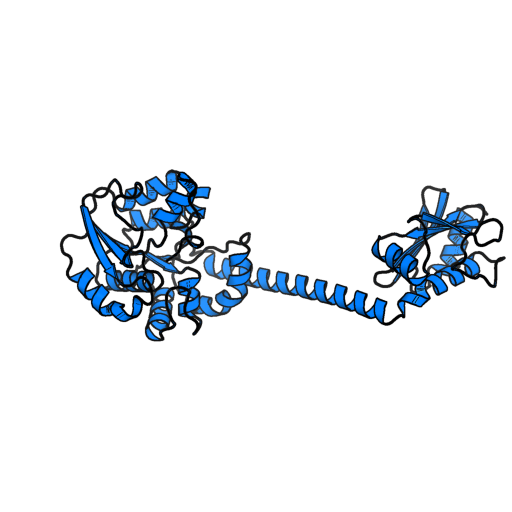A C 1
ATOM 2808 O O . GLY A 1 337 ? -12.332 -4.344 12.773 1.00 98.44 337 GLY A O 1
ATOM 2809 N N . THR A 1 338 ? -11.517 -4.942 10.758 1.00 98.81 338 THR A N 1
ATOM 2810 C CA . THR A 1 338 ? -12.129 -3.847 9.990 1.00 98.81 338 THR A CA 1
ATOM 2811 C C . THR A 1 338 ? -13.649 -3.829 10.167 1.00 98.81 338 THR A C 1
ATOM 2813 O O . THR A 1 338 ? -14.228 -2.800 10.522 1.00 98.81 338 THR A O 1
ATOM 2816 N N . VAL A 1 339 ? -14.306 -4.984 9.991 1.00 98.81 339 VAL A N 1
ATOM 2817 C CA . VAL A 1 339 ? -15.765 -5.099 10.149 1.00 98.81 339 VAL A CA 1
ATOM 2818 C C . VAL A 1 339 ? -16.204 -4.922 11.602 1.00 98.81 339 VAL A C 1
ATOM 2820 O O . VAL A 1 339 ? -17.185 -4.227 11.871 1.00 98.81 339 VAL A O 1
ATOM 2823 N N . LEU A 1 340 ? -15.484 -5.515 12.557 1.00 98.88 340 LEU A N 1
ATOM 2824 C CA . LEU A 1 340 ? -15.804 -5.394 13.977 1.00 98.88 340 LEU A CA 1
ATOM 2825 C C . LEU A 1 340 ? -15.713 -3.942 14.446 1.00 98.88 340 LEU A C 1
ATOM 2827 O O . LEU A 1 340 ? -16.597 -3.495 15.173 1.00 98.88 340 LEU A O 1
ATOM 2831 N N . SER A 1 341 ? -14.697 -3.202 13.993 1.00 98.75 341 SER A N 1
ATOM 2832 C CA . SER A 1 341 ? -14.559 -1.778 14.292 1.00 98.75 341 SER A CA 1
ATOM 2833 C C . SER A 1 341 ? -15.774 -0.985 13.809 1.00 98.75 341 SER A C 1
ATOM 2835 O O . SER A 1 341 ? -16.408 -0.271 14.586 1.00 98.75 341 SER A O 1
ATOM 2837 N N . ALA A 1 342 ? -16.187 -1.196 12.555 1.00 98.81 342 ALA A N 1
ATOM 2838 C CA . ALA A 1 342 ? -17.362 -0.535 11.998 1.00 98.81 342 ALA A CA 1
ATOM 2839 C C . ALA A 1 342 ? -18.661 -0.898 12.737 1.00 98.81 342 ALA A C 1
ATOM 2841 O O . ALA A 1 342 ? -19.510 -0.040 12.984 1.00 98.81 342 ALA A O 1
ATOM 2842 N N . ARG A 1 343 ? -18.832 -2.167 13.120 1.00 98.69 343 ARG A N 1
ATOM 2843 C CA . ARG A 1 343 ? -20.001 -2.618 13.886 1.00 98.69 343 ARG A CA 1
ATOM 2844 C C . ARG A 1 343 ? -20.032 -2.026 15.291 1.00 98.69 343 ARG A C 1
ATOM 2846 O O . ARG A 1 343 ? -21.093 -1.586 15.717 1.00 98.69 343 ARG A O 1
ATOM 2853 N N . LEU A 1 344 ? -18.900 -1.976 15.992 1.00 98.81 344 LEU A N 1
ATOM 2854 C CA . LEU A 1 344 ? -18.798 -1.345 17.311 1.00 98.81 344 LEU A CA 1
ATOM 2855 C C . LEU A 1 344 ? -19.087 0.156 17.239 1.00 98.81 344 LEU A C 1
ATOM 2857 O O . LEU A 1 344 ? -19.874 0.654 18.043 1.00 98.81 344 LEU A O 1
ATOM 2861 N N . HIS A 1 345 ? -18.553 0.838 16.224 1.00 98.50 345 HIS A N 1
ATOM 2862 C CA . HIS A 1 345 ? -18.849 2.245 15.950 1.00 98.50 345 HIS A CA 1
ATOM 2863 C C . HIS A 1 345 ? -20.352 2.493 15.787 1.00 98.50 345 HIS A C 1
ATOM 2865 O O . HIS A 1 345 ? -20.914 3.360 16.452 1.00 98.50 345 HIS A O 1
ATOM 2871 N N . ARG A 1 346 ? -21.041 1.666 14.988 1.00 98.31 346 ARG A N 1
ATOM 2872 C CA . ARG A 1 346 ? -22.507 1.736 14.820 1.00 98.31 346 ARG A CA 1
ATOM 2873 C C . ARG A 1 346 ? -23.286 1.484 16.120 1.00 98.31 346 ARG A C 1
ATOM 2875 O O . ARG A 1 346 ? -24.435 1.897 16.219 1.00 98.31 346 ARG A O 1
ATOM 2882 N N . GLN A 1 347 ? -22.678 0.829 17.109 1.00 98.12 347 GLN A N 1
ATOM 2883 C CA . GLN A 1 347 ? -23.239 0.619 18.452 1.00 98.12 347 GLN A CA 1
ATOM 2884 C C . GLN A 1 347 ? -22.804 1.705 19.457 1.00 98.12 347 GLN A C 1
ATOM 2886 O O . GLN A 1 347 ? -22.964 1.528 20.664 1.00 98.12 347 GLN A O 1
ATOM 2891 N N . GLY A 1 348 ? -22.218 2.812 18.986 1.00 97.75 348 GLY A N 1
ATOM 2892 C CA . GLY A 1 348 ? -21.759 3.917 19.831 1.00 97.75 348 GLY A CA 1
ATOM 2893 C C . GLY A 1 348 ? -20.519 3.589 20.665 1.00 97.75 348 GLY A C 1
ATOM 2894 O O . GLY A 1 348 ? -20.257 4.249 21.668 1.00 97.75 348 GLY A O 1
ATOM 2895 N N . ARG A 1 349 ? -19.762 2.549 20.297 1.00 98.38 349 ARG A N 1
ATOM 2896 C CA . ARG A 1 349 ? -18.505 2.178 20.955 1.00 98.38 349 ARG A CA 1
ATOM 2897 C C . ARG A 1 349 ? -17.325 2.656 20.119 1.00 98.38 349 ARG A C 1
ATOM 2899 O O . ARG A 1 349 ? -17.278 2.395 18.920 1.00 98.38 349 ARG A O 1
ATOM 2906 N N . ARG A 1 350 ? -16.342 3.294 20.758 1.00 98.56 350 ARG A N 1
ATOM 2907 C CA . ARG A 1 350 ? -15.107 3.702 20.084 1.00 98.56 350 ARG A CA 1
ATOM 2908 C C . ARG A 1 350 ? -14.215 2.488 19.840 1.00 98.56 350 ARG A C 1
ATOM 2910 O O . ARG A 1 350 ? -13.827 1.797 20.784 1.00 98.56 350 ARG A O 1
ATOM 2917 N N . ALA A 1 351 ? -13.894 2.230 18.578 1.00 98.81 351 ALA A N 1
ATOM 2918 C CA . ALA A 1 351 ? -13.111 1.072 18.166 1.00 98.81 351 ALA A CA 1
ATOM 2919 C C . ALA A 1 351 ? -12.009 1.470 17.184 1.00 98.81 351 ALA A C 1
ATOM 2921 O O . ALA A 1 351 ? -12.256 2.175 16.207 1.00 98.81 351 ALA A O 1
ATOM 2922 N N . LEU A 1 352 ? -10.785 1.017 17.447 1.00 98.88 352 LEU A N 1
ATOM 2923 C CA . LEU A 1 352 ? -9.631 1.269 16.599 1.00 98.88 352 LEU A CA 1
ATOM 2924 C C . LEU A 1 352 ? -9.087 -0.052 16.057 1.00 98.88 352 LEU A C 1
ATOM 2926 O O . LEU A 1 352 ? -8.488 -0.840 16.789 1.00 98.88 352 LEU A O 1
ATOM 2930 N N . ASP A 1 353 ? -9.265 -0.284 14.761 1.00 98.75 353 ASP A N 1
ATOM 2931 C CA . ASP A 1 353 ? -8.502 -1.295 14.035 1.00 98.75 353 ASP A CA 1
ATOM 2932 C C . ASP A 1 353 ? -7.034 -0.856 13.944 1.00 98.75 353 ASP A C 1
ATOM 2934 O O . ASP A 1 353 ? -6.685 0.010 13.143 1.00 98.75 353 ASP A O 1
ATOM 2938 N N . ILE A 1 354 ? -6.172 -1.456 14.767 1.00 97.88 354 ILE A N 1
ATOM 2939 C CA . ILE A 1 354 ? -4.745 -1.126 14.856 1.00 97.88 354 ILE A CA 1
ATOM 2940 C C . ILE A 1 354 ? -3.812 -2.222 14.321 1.00 97.88 354 ILE A C 1
ATOM 2942 O O . ILE A 1 354 ? -2.600 -2.021 14.275 1.00 97.88 354 ILE A O 1
ATOM 2946 N N . GLY A 1 355 ? -4.352 -3.356 13.866 1.00 94.94 355 GLY A N 1
ATOM 2947 C CA . GLY A 1 355 ? -3.616 -4.377 13.112 1.00 94.94 355 GLY A CA 1
ATOM 2948 C C . GLY A 1 355 ? -2.231 -4.717 13.673 1.00 94.94 355 GLY A C 1
ATOM 2949 O O . GLY A 1 355 ? -2.091 -5.165 14.807 1.00 94.94 355 GLY A O 1
ATOM 2950 N N . HIS A 1 356 ? -1.192 -4.506 12.863 1.00 94.81 356 HIS A N 1
ATOM 2951 C CA . HIS A 1 356 ? 0.195 -4.850 13.191 1.00 94.81 356 HIS A CA 1
ATOM 2952 C C . HIS A 1 356 ? 0.977 -3.743 13.911 1.00 94.81 356 HIS A C 1
ATOM 2954 O O . HIS A 1 356 ? 2.206 -3.731 13.839 1.00 94.81 356 HIS A O 1
ATOM 2960 N N . LEU A 1 357 ? 0.313 -2.815 14.603 1.00 97.38 357 LEU A N 1
ATOM 2961 C CA . LEU A 1 357 ? 0.968 -1.655 15.208 1.00 97.38 357 LEU A CA 1
ATOM 2962 C C . LEU A 1 357 ? 2.166 -2.023 16.107 1.00 97.38 357 LEU A C 1
ATOM 2964 O O . LEU A 1 357 ? 3.248 -1.462 15.944 1.00 97.38 357 LEU A O 1
ATOM 2968 N N . ASN A 1 358 ? 2.003 -2.978 17.028 1.00 95.56 358 ASN A N 1
ATOM 2969 C CA . ASN A 1 358 ? 3.071 -3.371 17.955 1.00 95.56 358 ASN A CA 1
ATOM 2970 C C . ASN A 1 358 ? 4.238 -4.072 17.230 1.00 95.56 358 ASN A C 1
ATOM 2972 O O . ASN A 1 358 ? 5.395 -3.769 17.491 1.00 95.56 358 ASN A O 1
ATOM 2976 N N . ASN A 1 359 ? 3.950 -4.946 16.260 1.00 95.31 359 ASN A N 1
ATOM 2977 C CA . ASN A 1 359 ? 4.993 -5.606 15.466 1.00 95.31 359 ASN A CA 1
ATOM 2978 C C . ASN A 1 359 ? 5.747 -4.599 14.578 1.00 95.31 359 ASN A C 1
ATOM 2980 O O . ASN A 1 359 ? 6.946 -4.738 14.348 1.00 95.31 359 ASN A O 1
ATOM 2984 N N . SER A 1 360 ? 5.047 -3.575 14.089 1.00 96.75 360 SER A N 1
ATOM 2985 C CA . SER A 1 360 ? 5.634 -2.501 13.287 1.00 96.75 360 SER A CA 1
ATOM 2986 C C . SER A 1 360 ? 6.551 -1.613 14.125 1.00 96.75 360 SER A C 1
ATOM 2988 O O . SER A 1 360 ? 7.647 -1.284 13.682 1.00 96.75 360 SER A O 1
ATOM 2990 N N . PHE A 1 361 ? 6.151 -1.301 15.361 1.00 97.25 361 PHE A N 1
ATOM 2991 C CA . PHE A 1 361 ? 7.025 -0.660 16.343 1.00 97.25 361 PHE A CA 1
ATOM 2992 C C . PHE A 1 361 ? 8.282 -1.506 16.592 1.00 97.25 361 PHE A C 1
ATOM 2994 O O . PHE A 1 361 ? 9.399 -1.009 16.472 1.00 97.25 361 PHE A O 1
ATOM 3001 N N . ASP A 1 362 ? 8.112 -2.799 16.874 1.00 96.31 362 ASP A N 1
ATOM 3002 C CA . ASP A 1 362 ? 9.218 -3.729 17.116 1.00 96.31 362 ASP A CA 1
ATOM 3003 C C . ASP A 1 362 ? 10.191 -3.823 15.930 1.00 96.31 362 ASP A C 1
ATOM 3005 O O . ASP A 1 362 ? 11.402 -3.926 16.123 1.00 96.31 362 ASP A O 1
ATOM 3009 N N . THR A 1 363 ? 9.675 -3.777 14.702 1.00 96.31 363 THR A N 1
ATOM 3010 C CA . THR A 1 363 ? 10.496 -3.790 13.483 1.00 96.31 363 THR A CA 1
ATOM 3011 C C . THR A 1 363 ? 11.442 -2.591 13.456 1.00 96.31 363 THR A C 1
ATOM 3013 O O . THR A 1 363 ? 12.635 -2.753 13.221 1.00 96.31 363 THR A O 1
ATOM 3016 N N . VAL A 1 364 ? 10.924 -1.391 13.731 1.00 97.12 364 VAL A N 1
ATOM 3017 C CA . VAL A 1 364 ? 11.694 -0.145 13.601 1.00 97.12 364 VAL A CA 1
ATOM 3018 C C . VAL A 1 364 ? 12.597 0.113 14.804 1.00 97.12 364 VAL A C 1
ATOM 3020 O O . VAL A 1 364 ? 13.746 0.504 14.631 1.00 97.12 364 VAL A O 1
ATOM 3023 N N . PHE A 1 365 ? 12.105 -0.107 16.024 1.00 96.94 365 PHE A N 1
ATOM 3024 C CA . PHE A 1 365 ? 12.835 0.265 17.241 1.00 96.94 365 PHE A CA 1
ATOM 3025 C C . PHE A 1 365 ? 13.647 -0.879 17.849 1.00 96.94 365 PHE A C 1
ATOM 3027 O O . PHE A 1 365 ? 14.591 -0.616 18.590 1.00 96.94 365 PHE A O 1
ATOM 3034 N N . LEU A 1 366 ? 13.299 -2.137 17.554 1.00 95.00 366 LEU A N 1
ATOM 3035 C CA . LEU A 1 366 ? 13.977 -3.322 18.096 1.00 95.00 366 LEU A CA 1
ATOM 3036 C C . LEU A 1 366 ? 14.615 -4.204 17.010 1.00 95.00 366 LEU A C 1
ATOM 3038 O O . LEU A 1 366 ? 15.095 -5.290 17.331 1.00 95.00 366 LEU A O 1
ATOM 3042 N N . ASN A 1 367 ? 14.620 -3.766 15.744 1.00 92.44 367 ASN A N 1
ATOM 3043 C CA . ASN A 1 367 ? 15.158 -4.507 14.595 1.00 92.44 367 ASN A CA 1
ATOM 3044 C C . ASN A 1 367 ? 14.606 -5.939 14.467 1.00 92.44 367 ASN A C 1
ATOM 3046 O O . ASN A 1 367 ? 15.322 -6.864 14.075 1.00 92.44 367 ASN A O 1
ATOM 3050 N N . LYS A 1 368 ? 13.332 -6.149 14.824 1.00 93.31 368 LYS A N 1
ATOM 3051 C CA . LYS A 1 368 ? 12.659 -7.435 14.596 1.00 93.31 368 LYS A CA 1
ATOM 3052 C C . LYS A 1 368 ? 12.216 -7.574 13.137 1.00 93.31 368 LYS A C 1
ATOM 3054 O O . LYS A 1 368 ? 12.207 -6.616 12.371 1.00 93.31 368 LYS A O 1
ATOM 3059 N N . VAL A 1 369 ? 11.841 -8.794 12.758 1.00 91.56 369 VAL A N 1
ATOM 3060 C CA . VAL A 1 369 ? 11.296 -9.098 11.427 1.00 91.56 369 VAL A CA 1
ATOM 3061 C C . VAL A 1 369 ? 10.000 -8.314 11.196 1.00 91.56 369 VAL A C 1
ATOM 3063 O O . VAL A 1 369 ? 9.205 -8.152 12.125 1.00 91.56 369 VAL A O 1
ATOM 3066 N N . THR A 1 370 ? 9.778 -7.872 9.954 1.00 87.94 370 THR A N 1
ATOM 3067 C CA . THR A 1 370 ? 8.535 -7.208 9.541 1.00 87.94 370 THR A CA 1
ATOM 3068 C C . THR A 1 370 ? 7.310 -8.079 9.833 1.00 87.94 370 THR A C 1
ATOM 3070 O O . THR A 1 370 ? 7.418 -9.309 9.807 1.00 87.94 370 THR A O 1
ATOM 3073 N N . PRO A 1 371 ? 6.125 -7.484 10.067 1.00 84.94 371 PRO A N 1
ATOM 3074 C CA . PRO A 1 371 ? 4.922 -8.244 10.401 1.00 84.94 371 PRO A CA 1
ATOM 3075 C C . PRO A 1 371 ? 4.596 -9.384 9.423 1.00 84.94 371 PRO A C 1
ATOM 3077 O O . PRO A 1 371 ? 4.195 -10.457 9.864 1.00 84.94 371 PRO A O 1
ATOM 3080 N N . GLU A 1 372 ? 4.826 -9.188 8.122 1.00 83.69 372 GLU A N 1
ATOM 3081 C CA . GLU A 1 372 ? 4.605 -10.183 7.058 1.00 83.69 372 GLU A CA 1
ATOM 3082 C C . GLU A 1 372 ? 5.523 -11.403 7.163 1.00 83.69 372 GLU A C 1
ATOM 3084 O O . GLU A 1 372 ? 5.161 -12.487 6.711 1.00 83.69 372 GLU A O 1
ATOM 3089 N N . GLY A 1 373 ? 6.721 -11.229 7.727 1.00 81.69 373 GLY A N 1
ATOM 3090 C CA . GLY A 1 373 ? 7.689 -12.306 7.919 1.00 81.69 373 GLY A CA 1
ATOM 3091 C C . GLY A 1 373 ? 7.449 -13.120 9.191 1.00 81.69 373 GLY A C 1
ATOM 3092 O O . GLY A 1 373 ? 8.169 -14.085 9.443 1.00 81.69 373 GLY A O 1
ATOM 3093 N N . ILE A 1 374 ? 6.458 -12.745 10.004 1.00 79.94 374 ILE A N 1
ATOM 3094 C CA . ILE A 1 374 ? 6.135 -13.426 11.253 1.00 79.94 374 ILE A CA 1
ATOM 3095 C C . ILE A 1 374 ? 5.014 -14.448 11.000 1.00 79.94 374 ILE A C 1
ATOM 3097 O O . ILE A 1 374 ? 3.946 -14.076 10.515 1.00 79.94 374 ILE A O 1
ATOM 3101 N N . PRO A 1 375 ? 5.194 -15.729 11.375 1.00 76.06 375 PRO A N 1
ATOM 3102 C CA . PRO A 1 375 ? 4.122 -16.715 11.299 1.00 76.06 375 PRO A CA 1
ATOM 3103 C C . PRO A 1 375 ? 2.897 -16.312 12.137 1.00 76.06 375 PRO A C 1
ATOM 3105 O O . PRO A 1 375 ? 3.045 -15.823 13.270 1.00 76.06 375 PRO A O 1
ATOM 3108 N N . TYR A 1 376 ? 1.717 -16.550 11.551 1.00 63.69 376 TYR A N 1
ATOM 3109 C CA . TYR A 1 376 ? 0.397 -16.335 12.158 1.00 63.69 376 TYR A CA 1
ATOM 3110 C C . TYR A 1 376 ? 0.169 -17.160 13.419 1.00 63.69 376 TYR A C 1
ATOM 3112 O O . TYR A 1 376 ? 0.516 -18.364 13.397 1.00 63.69 376 TYR A O 1
#

Sequence (376 aa):
MKLNEMHRLLQLNLLKEQFIEKVEIYRNEVVYVNIKKDDIYFALDVNEKKEIFLVFRNDNSWENICQHFNCKINHKTKIFSNNQLLVDFLALSDKDNIVEIIRQIINQLLEHSSNEVYLLKSINSKLININQVTSNKYLNDIYLDMANSLKDKYLTLRDTLVMVKEQELSIARFGDGEIRCMVTTNGCGFQKHDWKLMQELREISRENTGLLVCYPSLLIEDKFWQNFWPIYWPKCKFYLQQNRIGDAMITRPEAFYFYGQEMVTLWKSIWNDKKICFISGENSRFTANHPIFSNIENAEYILSKNKNAYQDIDQLLAKCLGKKHIDIFLIALGPTGTVLSARLHRQGRRALDIGHLNNSFDTVFLNKVTPEGIPY